Protein AF-A0A6H0XS87-F1 (afdb_monomer)

Mean predicted aligned error: 18.48 Å

InterPro domains:
  IPR001870 B30.2/SPRY domain [PS50188] (110-299)
  IPR003877 SPRY domain [PF00622] (179-297)
  IPR003877 SPRY domain [SM00449] (176-298)
  IPR006594 LIS1 homology motif [PS50896] (332-364)
  IPR006595 CTLH, C-terminal LisH motif [PS50897] (384-443)
  IPR006595 CTLH, C-terminal LisH motif [SM00668] (384-443)
  IPR013144 CRA domain [SM00757] (501-581)
  IPR013320 Concanavalin A-like lectin/glucanase domain superfamily [SSF49899] (128-307)
  IPR024964 CTLH/CRA C-terminal to LisH motif domain [PF10607] (386-572)
  IPR043136 B30.2/SPRY domain superfamily [G3DSA:2.60.120.920] (109-314)
  IPR050618 Ubiquitination and Signaling Pathway Regulator [PTHR12864] (150-569)

Foldseek 3Di:
DDDDDDDDDDDDDDDDDDDDDDPDPPPPDPPPPDDDDDDDDDDDDDDFPLLCPAPLSVLQVVVVVVVVVVVVVVVVVDDDDDDDDDDDDDDDDDDDDDDDDDDDDDPPPPPPVPPPPVPPPDPHRDDAFDAWDPVFKDPQWDQDDPRQKIFRADDADPDPFFWIKTWTPFFHDCSSQKAKKKKAFADADDLKWKWWEKFAPPDDRRGFAQCAARGWTQIQNQRFIHHHHNDTHRFGHHDDHGKMKMWMAGSVQRFIWMAIQQHTRDTRDGPNDDGGMTTMMMIRDHGGMMGMGSRPDDDSHPVSVVSVVVVVVVVVVVVPDFCPPVDPPDGPVRVVLVVVLCVCLLLLVVVVSVVSVVVVVVVVVPDPDDDPPPPPPPVVSVVVSVLLNQLLVCLLVLNLVSNVVSCCVVPVVLCVDPVCVVLVLLSLLSNLLSLLQVLLVLVVVLVVVVPPPPDDDDDDPDDDPDPPPPPPPDDDDDDDDDDDDDDPVVVSVVSVVVSVVSVVVSVVSLVVSCVVVVVVDPPPSVVVSVLSVVSVVDSHLCVDPSRVVVSDSVSSNVSSVVSSVSSVVVVVVVVVVVVPDDD

Solvent-accessible surface area (backbone atoms only — not comparable to full-atom values): 35122 Å² total; per-residue (Å²): 142,81,90,80,89,82,89,88,86,89,86,86,90,80,92,76,85,83,76,88,76,83,77,78,80,77,72,75,78,82,78,80,76,88,77,78,88,67,79,97,79,70,85,73,90,80,72,34,77,64,45,58,85,37,72,52,45,52,47,46,49,53,53,50,54,52,51,53,51,52,52,53,55,58,60,70,73,70,70,92,74,80,93,76,93,78,93,77,95,76,86,89,76,86,82,80,86,75,81,85,85,78,81,91,76,77,90,72,75,77,76,71,78,71,72,63,89,84,69,83,85,64,97,64,74,76,64,72,42,73,31,52,24,87,90,50,48,24,83,37,60,43,75,36,90,95,22,40,28,43,33,30,72,36,78,83,62,91,53,91,74,48,27,30,14,36,29,34,65,38,43,52,53,67,78,62,40,59,49,68,36,36,37,34,30,70,35,66,42,89,91,34,48,40,19,42,36,39,24,35,89,82,34,67,35,55,24,44,49,4,48,47,55,55,18,38,15,43,32,26,65,78,7,22,35,23,66,40,35,90,68,65,42,86,67,53,72,63,58,53,70,71,40,36,38,32,39,36,42,31,61,81,74,23,29,33,32,41,28,50,72,45,40,80,62,54,79,75,41,68,77,51,73,92,75,59,37,17,52,31,42,14,38,54,38,61,63,26,27,34,36,50,38,58,40,91,51,88,68,75,41,71,53,48,61,52,46,53,50,55,48,51,55,50,52,55,54,58,76,66,60,78,54,56,83,77,49,73,92,38,47,63,65,54,46,52,51,48,52,50,43,50,49,26,41,72,76,36,41,50,72,59,31,53,54,50,53,50,53,53,51,54,52,55,72,72,49,95,79,84,77,94,69,79,75,77,71,63,67,63,61,58,49,53,32,52,53,51,31,54,28,41,49,26,31,65,77,57,39,43,66,60,16,53,50,45,40,51,71,77,42,54,63,50,65,69,35,79,89,32,41,70,55,48,51,50,50,54,51,48,40,51,47,44,44,53,47,53,37,38,53,50,52,49,51,52,60,54,63,70,64,67,88,75,73,94,72,91,80,85,89,82,87,88,85,74,85,74,84,80,65,80,91,72,82,93,85,87,84,86,88,76,96,68,91,77,69,80,83,55,56,65,60,53,47,54,52,49,45,52,51,46,48,52,51,41,51,55,50,48,53,54,53,45,61,69,50,67,75,57,78,56,84,71,57,57,62,55,47,57,57,59,56,52,48,77,79,42,89,52,46,77,80,38,84,90,50,26,74,72,67,38,71,68,57,32,56,57,52,38,49,55,52,50,50,48,49,51,55,50,52,55,53,52,53,57,55,62,75,68,57,82,131

Nearest PDB structures (foldseek):
  5ji9-assembly1_A  TM=9.772E-01  e=5.376E-23  Homo sapiens
  5jia-assembly2_B  TM=9.714E-01  e=4.328E-23  Mus musculus
  7nsc-assembly1_A  TM=9.190E-01  e=1.313E-23  Homo sapiens
  4x8n-assembly1_A  TM=9.304E-01  e=1.021E-13  Homo sapiens
  6swy-assembly1_1  TM=6.006E-01  e=3.539E-15  Saccharomyces cerevisiae S288C

Radius of gyration: 38.02 Å; Cα contacts (8 Å, |Δi|>4): 667; chains: 1; bounding box: 115×84×97 Å

Secondary structure (DSSP, 8-state):
---------------------------------------TTPPPP---GGGTTSHHHHHHHHHHHHHHHHHHHHHTT--------------------PPPPPP-------------TT--S-SSPPPPP-SEEEEEE-TTEEEETTTTEEEE-SPPPSSSS--EEEEESSPBPGGGSEEEEEEEEEE--TT--EEEEEE-TTS-TTS-TTTSTTEEEEETTT-EEESS-SS-EE-SPPP-TT-EEEEEEETTTTEEEEEETTEEEEEEE-SPPS--BEEEEEE-STT-EEEEESSSS--SS-HHHHHHHHHHHHHHHHTT---TTTSTT--HHHHHHHHHHHHHHHHT-HHHHHHHHHHHHHHHHHS-----------HHHHHHHHHHHHHHHHHHHT-HHHHHHHHHHH-TTTTTSGGGHHHHHHHHHHHHHHHHHHHHHHHHHHHHHTT-SS-----------STTTTSTTS-------------GGGHHHHHHHHHHHHHHHHHHHHHHHHHHHHSS--TTHHHHHHHHHGGGG-S-TTT-TTTHHHHSTHHHHHHHHHHHHHHHHHHHHHHHHHHTS--

pLDDT: mean 73.34, std 24.64, range [25.33, 98.88]

Structure (mmCIF, N/CA/C/O backbone):
data_AF-A0A6H0XS87-F1
#
_entry.id   AF-A0A6H0XS87-F1
#
loop_
_atom_site.group_PDB
_atom_site.id
_atom_site.type_symbol
_atom_site.label_atom_id
_atom_site.label_alt_id
_atom_site.label_comp_id
_atom_site.label_asym_id
_atom_site.label_entity_id
_atom_site.label_seq_id
_atom_site.pdbx_PDB_ins_code
_atom_site.Cartn_x
_atom_site.Cartn_y
_atom_site.Cartn_z
_atom_site.occupancy
_atom_site.B_iso_or_equiv
_atom_site.auth_seq_id
_atom_site.auth_comp_id
_atom_site.auth_asym_id
_atom_site.auth_atom_id
_atom_site.pdbx_PDB_model_num
ATOM 1 N N . MET A 1 1 ? 50.897 -45.266 -7.550 1.00 43.44 1 MET A N 1
ATOM 2 C CA . MET A 1 1 ? 50.124 -45.075 -6.305 1.00 43.44 1 MET A CA 1
ATOM 3 C C . MET A 1 1 ? 48.785 -45.766 -6.488 1.00 43.44 1 MET A C 1
ATOM 5 O O . MET A 1 1 ? 48.047 -45.418 -7.395 1.00 43.44 1 MET A O 1
ATOM 9 N N . SER A 1 2 ? 48.571 -46.834 -5.729 1.00 32.16 2 SER A N 1
ATOM 10 C CA . SER A 1 2 ? 47.483 -47.815 -5.837 1.00 32.16 2 SER A CA 1
ATOM 11 C C . SER A 1 2 ? 46.594 -47.791 -4.588 1.00 32.16 2 SER A C 1
ATOM 13 O O . SER A 1 2 ? 47.115 -47.424 -3.537 1.00 32.16 2 SER A O 1
ATOM 15 N N . ARG A 1 3 ? 45.386 -48.385 -4.696 1.00 29.11 3 ARG A N 1
ATOM 16 C CA . ARG A 1 3 ? 44.400 -48.756 -3.636 1.00 29.11 3 ARG A CA 1
ATOM 17 C C . ARG A 1 3 ? 43.459 -47.606 -3.243 1.00 29.11 3 ARG A C 1
ATOM 19 O O . ARG A 1 3 ? 43.943 -46.512 -3.015 1.00 29.11 3 ARG A O 1
ATOM 26 N N . GLN A 1 4 ? 42.126 -47.729 -3.193 1.00 35.19 4 GLN A N 1
ATOM 27 C CA . GLN A 1 4 ? 41.152 -48.815 -2.908 1.00 35.19 4 GLN A CA 1
ATOM 28 C C . GLN A 1 4 ? 39.817 -48.435 -3.629 1.00 35.19 4 GLN A C 1
ATOM 30 O O . GLN A 1 4 ? 39.500 -47.254 -3.650 1.00 35.19 4 GLN A O 1
ATOM 35 N N . GLU A 1 5 ? 39.051 -49.248 -4.381 1.00 36.06 5 GLU A N 1
ATOM 36 C CA . GLU A 1 5 ? 38.247 -50.454 -4.048 1.00 36.06 5 GLU A CA 1
ATOM 37 C C . GLU A 1 5 ? 37.298 -50.252 -2.831 1.00 36.06 5 GLU A C 1
ATOM 39 O O . GLU A 1 5 ? 37.789 -49.960 -1.753 1.00 36.06 5 GLU A O 1
ATOM 44 N N . ARG A 1 6 ? 35.957 -50.427 -2.854 1.00 32.56 6 ARG A N 1
ATOM 45 C CA . ARG A 1 6 ? 35.115 -51.421 -3.560 1.00 32.56 6 ARG A CA 1
ATOM 46 C C . ARG A 1 6 ? 33.638 -51.018 -3.765 1.00 32.56 6 ARG A C 1
ATOM 48 O O . ARG A 1 6 ? 33.031 -50.339 -2.945 1.00 32.56 6 ARG A O 1
ATOM 55 N N . ARG A 1 7 ? 33.066 -51.624 -4.817 1.00 34.47 7 ARG A N 1
ATOM 56 C CA . ARG A 1 7 ? 31.647 -51.992 -5.018 1.00 34.47 7 ARG A CA 1
ATOM 57 C C . ARG A 1 7 ? 30.985 -52.723 -3.828 1.00 34.47 7 ARG A C 1
ATOM 59 O O . ARG A 1 7 ? 31.617 -53.584 -3.223 1.00 34.47 7 ARG A O 1
ATOM 66 N N . TYR A 1 8 ? 29.667 -52.548 -3.707 1.00 28.03 8 TYR A N 1
ATOM 67 C CA . TYR A 1 8 ? 28.703 -53.648 -3.552 1.00 28.03 8 TYR A CA 1
ATOM 68 C C . TYR A 1 8 ? 27.522 -53.441 -4.507 1.00 28.03 8 TYR A C 1
ATOM 70 O O . TYR A 1 8 ? 26.993 -52.343 -4.646 1.00 28.03 8 TYR A O 1
ATOM 78 N N . SER A 1 9 ? 27.167 -54.522 -5.193 1.00 27.58 9 SER A N 1
ATOM 79 C CA . SER A 1 9 ? 26.027 -54.683 -6.088 1.00 27.58 9 SER A CA 1
ATOM 80 C C . SER A 1 9 ? 25.091 -55.696 -5.436 1.00 27.58 9 SER A C 1
ATOM 82 O O . SER A 1 9 ? 25.569 -56.722 -4.955 1.00 27.58 9 SER A O 1
ATOM 84 N N . ALA A 1 10 ? 23.787 -55.433 -5.443 1.00 27.00 10 ALA A N 1
ATOM 85 C CA . ALA A 1 10 ? 22.760 -56.464 -5.367 1.00 27.00 10 ALA A CA 1
ATOM 86 C C . ALA A 1 10 ? 21.516 -55.976 -6.120 1.00 27.00 10 ALA A C 1
ATOM 88 O O . ALA A 1 10 ? 21.137 -54.811 -6.056 1.00 27.00 10 ALA A O 1
ATOM 89 N N . ARG A 1 11 ? 20.959 -56.900 -6.893 1.00 27.22 11 ARG A N 1
ATOM 90 C CA . ARG A 1 11 ? 19.971 -56.769 -7.961 1.00 27.22 11 ARG A CA 1
ATOM 91 C C . ARG A 1 11 ? 18.702 -57.479 -7.490 1.00 27.22 11 ARG A C 1
ATOM 93 O O . ARG A 1 11 ? 18.829 -58.595 -7.000 1.00 27.22 11 ARG A O 1
ATOM 100 N N . ALA A 1 12 ? 17.524 -56.891 -7.682 1.00 25.83 12 ALA A N 1
ATOM 101 C CA . ALA A 1 12 ? 16.258 -57.625 -7.774 1.00 25.83 12 ALA A CA 1
ATOM 102 C C . ALA A 1 12 ? 15.199 -56.755 -8.472 1.00 25.83 12 ALA A C 1
ATOM 104 O O . ALA A 1 12 ? 14.864 -55.670 -8.007 1.00 25.83 12 ALA A O 1
ATOM 105 N N . GLU A 1 13 ? 14.738 -57.240 -9.621 1.00 26.73 13 GLU A N 1
ATOM 106 C CA . GLU A 1 13 ? 13.604 -56.759 -10.413 1.00 26.73 13 GLU A CA 1
ATOM 107 C C . GLU A 1 13 ? 12.283 -57.067 -9.696 1.00 26.73 13 GLU A C 1
ATOM 109 O O . GLU A 1 13 ? 12.163 -58.178 -9.192 1.00 26.73 13 GLU A O 1
ATOM 114 N N . VAL A 1 14 ? 11.283 -56.174 -9.752 1.00 27.27 14 VAL A N 1
ATOM 115 C CA . VAL A 1 14 ? 9.851 -56.538 -9.836 1.00 27.27 14 VAL A CA 1
ATOM 116 C C . VAL A 1 14 ? 9.085 -55.410 -10.547 1.00 27.27 14 VAL A C 1
ATOM 118 O O . VAL A 1 14 ? 9.140 -54.252 -10.142 1.00 27.27 14 VAL A O 1
ATOM 121 N N . ASN A 1 15 ? 8.373 -55.778 -11.615 1.00 28.08 15 ASN A N 1
ATOM 122 C CA . ASN A 1 15 ? 7.366 -54.980 -12.314 1.00 28.08 15 ASN A CA 1
ATOM 123 C C . ASN A 1 15 ? 6.203 -54.594 -11.387 1.00 28.08 15 ASN A C 1
ATOM 125 O O . ASN A 1 15 ? 5.669 -55.451 -10.688 1.00 28.08 15 ASN A O 1
ATOM 129 N N . GLY A 1 16 ? 5.727 -53.355 -11.470 1.00 25.97 16 GLY A N 1
ATOM 130 C CA . GLY A 1 16 ? 4.469 -52.956 -10.846 1.00 25.97 16 GLY A CA 1
ATOM 131 C C . GLY A 1 16 ? 4.110 -51.519 -11.187 1.00 25.97 16 GLY A C 1
ATOM 132 O O . GLY A 1 16 ? 4.757 -50.590 -10.716 1.00 25.97 16 GLY A O 1
ATOM 133 N N . GLU A 1 17 ? 3.095 -51.353 -12.033 1.00 32.06 17 GLU A N 1
ATOM 134 C CA . GLU A 1 17 ? 2.406 -50.083 -12.264 1.00 32.06 17 GLU A CA 1
ATOM 135 C C . GLU A 1 17 ? 2.023 -49.396 -10.942 1.00 32.06 17 GLU A C 1
ATOM 137 O O . GLU A 1 17 ? 1.601 -50.079 -10.005 1.00 32.06 17 GLU A O 1
ATOM 142 N N . PRO A 1 18 ? 2.009 -48.055 -10.872 1.00 30.17 18 PRO A N 1
ATOM 143 C CA . PRO A 1 18 ? 1.158 -47.358 -9.936 1.00 30.17 18 PRO A CA 1
ATOM 144 C C . PRO A 1 18 ? -0.090 -46.863 -10.670 1.00 30.17 18 PRO A C 1
ATOM 146 O O . PRO A 1 18 ? -0.094 -45.844 -11.361 1.00 30.17 18 PRO A O 1
ATOM 149 N N . SER A 1 19 ? -1.143 -47.654 -10.483 1.00 28.58 19 SER A N 1
ATOM 150 C CA . SER A 1 19 ? -2.544 -47.265 -10.338 1.00 28.58 19 SER A CA 1
ATOM 151 C C . SER A 1 19 ? -2.825 -45.759 -10.348 1.00 28.58 19 SER A C 1
ATOM 153 O O . SER A 1 19 ? -2.360 -45.010 -9.481 1.00 28.58 19 SER A O 1
ATOM 155 N N . GLY A 1 20 ? -3.694 -45.362 -11.275 1.00 28.80 20 GLY A N 1
ATOM 156 C CA . GLY A 1 20 ? -4.331 -44.060 -11.280 1.00 28.80 20 GLY A CA 1
ATOM 157 C C . GLY A 1 20 ? -5.065 -43.779 -9.971 1.00 28.80 20 GLY A C 1
ATOM 158 O O . GLY A 1 20 ? -5.884 -44.566 -9.507 1.00 28.80 20 GLY A O 1
ATOM 159 N N . TRP A 1 21 ? -4.796 -42.598 -9.429 1.00 26.80 21 TRP A N 1
ATOM 160 C CA . TRP A 1 21 ? -5.713 -41.904 -8.545 1.00 26.80 21 TRP A CA 1
ATOM 161 C C . TRP A 1 21 ? -6.170 -40.654 -9.275 1.00 26.80 21 TRP A C 1
ATOM 163 O O . TRP A 1 21 ? -5.438 -39.675 -9.425 1.00 26.80 21 TRP A O 1
ATOM 173 N N . GLN A 1 22 ? -7.392 -40.755 -9.792 1.00 26.98 22 GLN A N 1
ATOM 174 C CA . GLN A 1 22 ? -8.182 -39.661 -10.325 1.00 26.98 22 GLN A CA 1
ATOM 175 C C . GLN A 1 22 ? -8.182 -38.514 -9.308 1.00 26.98 22 GLN A C 1
ATOM 177 O O . GLN A 1 22 ? -8.815 -38.595 -8.256 1.00 26.98 22 GLN A O 1
ATOM 182 N N . ARG A 1 23 ? -7.491 -37.414 -9.622 1.00 26.80 23 ARG A N 1
ATOM 183 C CA . ARG A 1 23 ? -7.830 -36.133 -9.007 1.00 26.80 23 ARG A CA 1
ATOM 184 C C . ARG A 1 23 ? -9.125 -35.675 -9.650 1.00 26.80 23 ARG A C 1
ATOM 186 O O . ARG A 1 23 ? -9.137 -35.223 -10.790 1.00 26.80 23 ARG A O 1
ATOM 193 N N . HIS A 1 24 ? -10.201 -35.850 -8.895 1.00 25.50 24 HIS A N 1
ATOM 194 C CA . HIS A 1 24 ? -11.490 -35.234 -9.139 1.00 25.50 24 HIS A CA 1
ATOM 195 C C . HIS A 1 24 ? -11.291 -33.757 -9.485 1.00 25.50 24 HIS A C 1
ATOM 197 O O . HIS A 1 24 ? -10.890 -32.940 -8.655 1.00 25.50 24 HIS A O 1
ATOM 203 N N . SER A 1 25 ? -11.564 -33.441 -10.745 1.00 30.16 25 SER A N 1
ATOM 204 C CA . SER A 1 25 ? -11.871 -32.106 -11.216 1.00 30.16 25 SER A CA 1
ATOM 205 C C . SER A 1 25 ? -13.166 -31.661 -10.542 1.00 30.16 25 SER A C 1
ATOM 207 O O . SER A 1 25 ? -14.253 -31.835 -11.090 1.00 30.16 25 SER A O 1
ATOM 209 N N . ASN A 1 26 ? -13.062 -31.094 -9.343 1.00 26.75 26 ASN A N 1
ATOM 210 C CA . ASN A 1 26 ? -14.117 -30.231 -8.834 1.00 26.75 26 ASN A CA 1
ATOM 211 C C . ASN A 1 26 ? -13.972 -28.890 -9.550 1.00 26.75 26 ASN A C 1
ATOM 213 O O . ASN A 1 26 ? -13.344 -27.957 -9.054 1.00 26.75 26 ASN A O 1
ATOM 217 N N . GLY A 1 27 ? -14.528 -28.842 -10.762 1.00 28.33 27 GLY A N 1
ATOM 218 C CA . GLY A 1 27 ? -14.957 -27.591 -11.359 1.00 28.33 27 GLY A CA 1
ATOM 219 C C . GLY A 1 27 ? -15.955 -26.956 -10.402 1.00 28.33 27 GLY A C 1
ATOM 220 O O . GLY A 1 27 ? -17.027 -27.510 -10.160 1.00 28.33 27 GLY A O 1
ATOM 221 N N . ALA A 1 28 ? -15.569 -25.834 -9.803 1.00 26.34 28 ALA A N 1
ATOM 222 C CA . ALA A 1 28 ? -16.528 -24.985 -9.124 1.00 26.34 28 ALA A CA 1
ATOM 223 C C . ALA A 1 28 ? -17.506 -24.451 -10.190 1.00 26.34 28 ALA A C 1
ATOM 225 O O . ALA A 1 28 ? -17.047 -24.033 -11.259 1.00 26.34 28 ALA A O 1
ATOM 226 N N . PRO A 1 29 ? -18.827 -24.496 -9.952 1.00 26.73 29 PRO A N 1
ATOM 227 C CA . PRO A 1 29 ? -19.806 -24.094 -10.945 1.00 26.73 29 PRO A CA 1
ATOM 228 C C . PRO A 1 29 ? -19.676 -22.598 -11.205 1.00 26.73 29 PRO A C 1
ATOM 230 O O . PRO A 1 29 ? -19.671 -21.788 -10.277 1.00 26.73 29 PRO A O 1
ATOM 233 N N . ILE A 1 30 ? -19.607 -22.243 -12.483 1.00 31.78 30 ILE A N 1
ATOM 234 C CA . ILE A 1 30 ? -19.893 -20.894 -12.951 1.00 31.78 30 ILE A CA 1
ATOM 235 C C . ILE A 1 30 ? -21.372 -20.670 -12.625 1.00 31.78 30 ILE A C 1
ATOM 237 O O . ILE A 1 30 ? -22.248 -21.224 -13.285 1.00 31.78 30 ILE A O 1
ATOM 241 N N . HIS A 1 31 ? -21.652 -19.932 -11.553 1.00 27.38 31 HIS A N 1
ATOM 242 C CA . HIS A 1 31 ? -22.983 -19.390 -11.326 1.00 27.38 31 HIS A CA 1
ATOM 243 C C . HIS A 1 31 ? -23.226 -18.334 -12.411 1.00 27.38 31 HIS A C 1
ATOM 245 O O . HIS A 1 31 ? -22.791 -17.191 -12.293 1.00 27.38 31 HIS A O 1
ATOM 251 N N . GLU A 1 32 ? -23.889 -18.739 -13.494 1.00 31.50 32 GLU A N 1
ATOM 252 C CA . GLU A 1 32 ? -24.624 -17.817 -14.353 1.00 31.50 32 GLU A CA 1
ATOM 253 C C . GLU A 1 32 ? -25.784 -17.245 -13.533 1.00 31.50 32 GLU A C 1
ATOM 255 O O . GLU A 1 32 ? -26.868 -17.820 -13.446 1.00 31.50 32 GLU A O 1
ATOM 260 N N . GLU A 1 33 ? -25.548 -16.103 -12.894 1.00 27.66 33 GLU A N 1
ATOM 261 C CA . GLU A 1 33 ? -26.627 -15.239 -12.434 1.00 27.66 33 GLU A CA 1
ATOM 262 C C . GLU A 1 33 ? -27.148 -14.453 -13.644 1.00 27.66 33 GLU A C 1
ATOM 264 O O . GLU A 1 33 ? -26.564 -13.470 -14.099 1.00 27.66 33 GLU A O 1
ATOM 269 N N . HIS A 1 34 ? -28.259 -14.916 -14.210 1.00 32.00 34 HIS A N 1
ATOM 270 C CA . HIS A 1 34 ? -29.118 -14.066 -15.023 1.00 32.00 34 HIS A CA 1
ATOM 271 C C . HIS A 1 34 ? -29.800 -13.040 -14.109 1.00 32.00 34 HIS A C 1
ATOM 273 O O . HIS A 1 34 ? -30.713 -13.389 -13.364 1.00 32.00 34 HIS A O 1
ATOM 279 N N . GLY A 1 35 ? -29.394 -11.770 -14.183 1.00 28.06 35 GLY A N 1
ATOM 280 C CA . GLY A 1 35 ? -30.129 -10.687 -13.527 1.00 28.06 35 GLY A CA 1
ATOM 281 C C . GLY A 1 35 ? -29.383 -9.357 -13.461 1.00 28.06 35 GLY A C 1
ATOM 282 O O . GLY A 1 35 ? -28.485 -9.196 -12.650 1.00 28.06 35 GLY A O 1
ATOM 283 N N . TYR A 1 36 ? -29.851 -8.391 -14.258 1.00 27.75 36 TYR A N 1
ATOM 284 C CA . TYR A 1 36 ? -29.460 -6.973 -14.323 1.00 27.75 36 TYR A CA 1
ATOM 285 C C . TYR A 1 36 ? -28.147 -6.635 -15.044 1.00 27.75 36 TYR A C 1
ATOM 287 O O . TYR A 1 36 ? -27.101 -6.383 -14.452 1.00 27.75 36 TYR A O 1
ATOM 295 N N . SER A 1 37 ? -28.265 -6.464 -16.364 1.00 33.62 37 SER A N 1
ATOM 296 C CA . SER A 1 37 ? -27.388 -5.589 -17.141 1.00 33.62 37 SER A CA 1
ATOM 297 C C . SER A 1 37 ? -27.527 -4.147 -16.632 1.00 33.62 37 SER A C 1
ATOM 299 O O . SER A 1 37 ? -28.456 -3.426 -17.010 1.00 33.62 37 SER A O 1
ATOM 301 N N . GLY A 1 38 ? -26.621 -3.735 -15.745 1.00 36.47 38 GLY A N 1
ATOM 302 C CA . GLY A 1 38 ? -26.386 -2.322 -15.454 1.00 36.47 38 GLY A CA 1
ATOM 303 C C . GLY A 1 38 ? -25.923 -1.563 -16.710 1.00 36.47 38 GLY A C 1
ATOM 304 O O . GLY A 1 38 ? -25.535 -2.189 -17.699 1.00 36.47 38 GLY A O 1
ATOM 305 N N . PRO A 1 39 ? -25.979 -0.220 -16.705 1.00 37.97 39 PRO A N 1
ATOM 306 C CA . PRO A 1 39 ? -25.673 0.586 -17.885 1.00 37.97 39 PRO A CA 1
ATOM 307 C C . PRO A 1 39 ? -24.227 0.354 -18.373 1.00 37.97 39 PRO A C 1
ATOM 309 O O . PRO A 1 39 ? -23.341 0.153 -17.539 1.00 37.97 39 PRO A O 1
ATOM 312 N N . PRO A 1 40 ? -23.953 0.409 -19.693 1.00 43.78 40 PRO A N 1
ATOM 313 C CA . PRO A 1 40 ? -22.815 -0.282 -20.311 1.00 43.78 40 PRO A CA 1
ATOM 314 C C . PRO A 1 40 ? -21.435 0.375 -20.145 1.00 43.78 40 PRO A C 1
ATOM 316 O O . PRO A 1 40 ? -20.519 -0.015 -20.854 1.00 43.78 40 PRO A O 1
ATOM 319 N N . ASP A 1 41 ? -21.253 1.357 -19.259 1.00 51.28 41 ASP A N 1
ATOM 320 C CA . ASP A 1 41 ? -20.085 2.255 -19.354 1.00 51.28 41 ASP A CA 1
ATOM 321 C C . ASP A 1 41 ? -19.441 2.644 -18.011 1.00 51.28 41 ASP A C 1
ATOM 323 O O . ASP A 1 41 ? -18.790 3.682 -17.888 1.00 51.28 41 ASP A O 1
ATOM 327 N N . ARG A 1 42 ? -19.604 1.825 -16.962 1.00 56.94 42 ARG A N 1
ATOM 328 C CA . ARG A 1 42 ? -18.938 2.086 -15.672 1.00 56.94 42 ARG A CA 1
ATOM 329 C C . ARG A 1 42 ? -17.602 1.345 -15.576 1.00 56.94 42 ARG A C 1
ATOM 331 O O . ARG A 1 42 ? -17.597 0.117 -15.664 1.00 56.94 42 ARG A O 1
ATOM 338 N N . PRO A 1 43 ? -16.472 2.042 -15.342 1.00 63.03 43 PRO A N 1
ATOM 339 C CA . PRO A 1 43 ? -15.186 1.382 -15.171 1.00 63.03 43 PRO A CA 1
ATOM 340 C C . PRO A 1 43 ? -15.212 0.508 -13.913 1.00 63.03 43 PRO A C 1
ATOM 342 O O . PRO A 1 43 ? -15.398 1.000 -12.798 1.00 63.03 43 PRO A O 1
ATOM 345 N N . GLN A 1 44 ? -15.028 -0.798 -14.102 1.00 80.75 44 GLN A N 1
ATOM 346 C CA . GLN A 1 44 ? -14.939 -1.770 -13.017 1.00 80.75 44 GLN A CA 1
ATOM 347 C C . GLN A 1 44 ? -13.730 -1.456 -12.126 1.00 80.75 44 GLN A C 1
ATOM 349 O O . GLN A 1 44 ? -12.640 -1.160 -12.624 1.00 80.75 44 GLN A O 1
ATOM 354 N N . PHE A 1 45 ? -13.910 -1.532 -10.804 1.00 87.75 45 PHE A N 1
ATOM 355 C CA . PHE A 1 45 ? -12.792 -1.440 -9.870 1.00 87.75 45 PHE A CA 1
ATOM 356 C C . PHE A 1 45 ? -11.769 -2.539 -10.164 1.00 87.75 45 PHE A C 1
ATOM 358 O O . PHE A 1 45 ? -12.115 -3.719 -10.226 1.00 87.75 45 PHE A O 1
ATOM 365 N N . PHE A 1 46 ? -10.509 -2.146 -10.308 1.00 90.44 46 PHE A N 1
ATOM 366 C CA . PHE A 1 46 ? -9.424 -3.046 -10.657 1.00 90.44 46 PHE A CA 1
ATOM 367 C C . PHE A 1 46 ? -8.227 -2.826 -9.730 1.00 90.44 46 PHE A C 1
ATOM 369 O O . PHE A 1 46 ? -7.816 -1.691 -9.486 1.00 90.44 46 PHE A O 1
ATOM 376 N N . VAL A 1 47 ? -7.648 -3.930 -9.260 1.00 93.12 47 VAL A N 1
ATOM 377 C CA . VAL A 1 47 ? -6.358 -3.991 -8.565 1.00 93.12 47 VAL A CA 1
ATOM 378 C C . VAL A 1 47 ? -5.638 -5.255 -9.051 1.00 93.12 47 VAL A C 1
ATOM 380 O O . VAL A 1 47 ? -6.305 -6.280 -9.213 1.00 93.12 47 VAL A O 1
ATOM 383 N N . PRO A 1 48 ? -4.307 -5.226 -9.254 1.00 95.00 48 PRO A N 1
ATOM 384 C CA . PRO A 1 48 ? -3.540 -6.421 -9.605 1.00 95.00 48 PRO A CA 1
ATOM 385 C C . PRO A 1 48 ? -3.724 -7.570 -8.600 1.00 95.00 48 PRO A C 1
ATOM 387 O O . PRO A 1 48 ? -3.848 -7.330 -7.395 1.00 95.00 48 PRO A O 1
ATOM 390 N N . SER A 1 49 ? -3.699 -8.818 -9.080 1.00 94.19 49 SER A N 1
ATOM 391 C CA . SER A 1 49 ? -3.908 -10.041 -8.277 1.00 94.19 49 SER A CA 1
ATOM 392 C C . SER A 1 49 ? -3.051 -10.068 -7.010 1.00 94.19 49 SER A C 1
ATOM 394 O O . SER A 1 49 ? -3.594 -10.183 -5.906 1.00 94.19 49 SER A O 1
ATOM 396 N N . TYR A 1 50 ? -1.752 -9.804 -7.153 1.00 96.62 50 TYR A N 1
ATOM 397 C CA . TYR A 1 50 ? -0.786 -9.852 -6.054 1.00 96.62 50 TYR A CA 1
ATOM 398 C C . TYR A 1 50 ? -1.040 -8.782 -4.976 1.00 96.62 50 TYR A C 1
ATOM 400 O O . TYR A 1 50 ? -0.656 -8.946 -3.819 1.00 96.62 50 TYR A O 1
ATOM 408 N N . LEU A 1 51 ? -1.758 -7.701 -5.306 1.00 95.94 51 LEU A N 1
ATOM 409 C CA . LEU A 1 51 ? -2.148 -6.650 -4.357 1.00 95.94 51 LEU A CA 1
ATOM 410 C C . LEU A 1 51 ? -3.561 -6.819 -3.795 1.00 95.94 51 LEU A C 1
ATOM 412 O O . LEU A 1 51 ? -3.912 -6.112 -2.845 1.00 95.94 51 LEU A O 1
ATOM 416 N N . SER A 1 52 ? -4.367 -7.743 -4.322 1.00 92.44 52 SER A N 1
ATOM 417 C CA . SER A 1 52 ? -5.789 -7.907 -3.972 1.00 92.44 52 SER A CA 1
ATOM 418 C C . SER A 1 52 ? -6.036 -8.118 -2.471 1.00 92.44 52 SER A C 1
ATOM 420 O O . SER A 1 52 ? -7.033 -7.647 -1.922 1.00 92.44 52 SER A O 1
ATOM 422 N N . ARG A 1 53 ? -5.098 -8.775 -1.779 1.00 88.94 53 ARG A N 1
ATOM 423 C CA . ARG A 1 53 ? -5.165 -9.078 -0.338 1.00 88.94 53 ARG A CA 1
ATOM 424 C C . ARG A 1 53 ? -4.584 -7.971 0.549 1.00 88.94 53 ARG A C 1
ATOM 426 O O . ARG A 1 53 ? -4.544 -8.130 1.771 1.00 88.94 53 ARG A O 1
ATOM 433 N N . SER A 1 54 ? -4.096 -6.876 -0.033 1.00 90.56 54 SER A N 1
ATOM 434 C CA . SER A 1 54 ? -3.475 -5.782 0.717 1.00 90.56 54 SER A CA 1
ATOM 435 C C . SER A 1 54 ? -4.519 -4.885 1.393 1.00 90.56 54 SER A C 1
ATOM 437 O O . SER A 1 54 ? -5.611 -4.645 0.872 1.00 90.56 54 SER A O 1
ATOM 439 N N . ARG A 1 55 ? -4.165 -4.318 2.555 1.00 90.69 55 ARG A N 1
ATOM 440 C CA . ARG A 1 55 ? -4.987 -3.288 3.217 1.00 90.69 55 ARG A CA 1
ATOM 441 C C . ARG A 1 55 ? -5.164 -2.052 2.333 1.00 90.69 55 ARG A C 1
ATOM 443 O O . ARG A 1 55 ? -6.217 -1.423 2.367 1.00 90.69 55 ARG A O 1
ATOM 450 N N . HIS A 1 56 ? -4.156 -1.718 1.531 1.00 91.50 56 HIS A N 1
ATOM 451 C CA . HIS A 1 56 ? -4.220 -0.600 0.599 1.00 91.50 56 HIS A CA 1
ATOM 452 C C . HIS A 1 56 ? -5.287 -0.825 -0.488 1.00 91.50 56 HIS A C 1
ATOM 454 O O . HIS A 1 56 ? -6.135 0.041 -0.690 1.00 91.50 56 HIS A O 1
ATOM 460 N N . ALA A 1 57 ? -5.330 -2.013 -1.101 1.00 91.81 57 ALA A N 1
ATOM 461 C CA . ALA A 1 57 ? -6.367 -2.384 -2.066 1.00 91.81 57 ALA A CA 1
ATOM 462 C C . ALA A 1 57 ? -7.779 -2.352 -1.463 1.00 91.81 57 ALA A C 1
ATOM 464 O O . ALA A 1 57 ? -8.704 -1.845 -2.093 1.00 91.81 57 ALA A O 1
ATOM 465 N N . GLN A 1 58 ? -7.942 -2.824 -0.221 1.00 91.69 58 GLN A N 1
ATOM 466 C CA . GLN A 1 58 ? -9.218 -2.732 0.502 1.00 91.69 58 GLN A CA 1
ATOM 467 C C . GLN A 1 58 ? -9.668 -1.276 0.682 1.00 91.69 58 GLN A C 1
ATOM 469 O O . GLN A 1 58 ? -10.835 -0.960 0.455 1.00 91.69 58 GLN A O 1
ATOM 474 N N . ARG A 1 59 ? -8.744 -0.378 1.051 1.00 92.69 59 ARG A N 1
ATOM 475 C CA . ARG A 1 59 ? -9.037 1.057 1.189 1.00 92.69 59 ARG A CA 1
ATOM 476 C C . ARG A 1 59 ? -9.404 1.692 -0.152 1.00 92.69 59 ARG A C 1
ATOM 478 O O . ARG A 1 59 ? -10.364 2.453 -0.196 1.00 92.69 59 ARG A O 1
ATOM 485 N N . LEU A 1 60 ? -8.675 1.373 -1.225 1.00 91.62 60 LEU A N 1
ATOM 486 C CA . LEU A 1 60 ? -8.986 1.851 -2.578 1.00 91.62 60 LEU A CA 1
ATOM 487 C C . LEU A 1 60 ? -10.372 1.392 -3.034 1.00 91.62 60 LEU A C 1
ATOM 489 O O . LEU A 1 60 ? -11.123 2.189 -3.591 1.00 91.62 60 LEU A O 1
ATOM 493 N N . LYS A 1 61 ? -10.727 0.132 -2.756 1.00 91.00 61 LYS A N 1
ATOM 494 C CA . LYS A 1 61 ? -12.044 -0.419 -3.082 1.00 91.00 61 LYS A CA 1
ATOM 495 C C . LYS A 1 61 ? -13.149 0.336 -2.355 1.00 91.00 61 LYS A C 1
ATOM 497 O O . LYS A 1 61 ? -14.093 0.782 -2.993 1.00 91.00 61 LYS A O 1
ATOM 502 N N . HIS A 1 62 ? -12.991 0.529 -1.047 1.00 89.69 62 HIS A N 1
ATOM 503 C CA . HIS A 1 62 ? -13.946 1.285 -0.243 1.00 89.69 62 HIS A CA 1
ATOM 504 C C . HIS A 1 62 ? -14.115 2.717 -0.769 1.00 89.69 62 HIS A C 1
ATOM 506 O O . HIS A 1 62 ? -15.233 3.196 -0.908 1.00 89.69 62 HIS A O 1
ATOM 512 N N . GLU A 1 63 ? -13.023 3.412 -1.102 1.00 88.69 63 GLU A N 1
ATOM 513 C CA . GLU A 1 63 ? -13.123 4.763 -1.664 1.00 88.69 63 GLU A CA 1
ATOM 514 C C . GLU A 1 63 ? -13.826 4.780 -3.030 1.00 88.69 63 GLU A C 1
ATOM 516 O O . GLU A 1 63 ? -14.635 5.670 -3.290 1.00 88.69 63 GLU A O 1
ATOM 521 N N . TRP A 1 64 ? -13.546 3.805 -3.897 1.00 87.94 64 TRP A N 1
ATOM 522 C CA . TRP A 1 64 ? -14.233 3.676 -5.181 1.00 87.94 64 TRP A CA 1
ATOM 523 C C . TRP A 1 64 ? -15.735 3.421 -4.997 1.00 87.94 64 TRP A C 1
ATOM 525 O O . TRP A 1 64 ? -16.540 4.100 -5.629 1.00 87.94 64 TRP A O 1
ATOM 535 N N . GLU A 1 65 ? -16.120 2.514 -4.095 1.00 88.81 65 GLU A N 1
ATOM 536 C CA . GLU A 1 65 ? -17.527 2.221 -3.785 1.00 88.81 65 GLU A CA 1
ATOM 537 C C . GLU A 1 65 ? -18.260 3.467 -3.272 1.00 88.81 65 GLU A C 1
ATOM 539 O O . GLU A 1 65 ? -19.369 3.752 -3.719 1.00 88.81 65 GLU A O 1
ATOM 544 N N . GLU A 1 66 ? -17.636 4.243 -2.382 1.00 86.50 66 GLU A N 1
ATOM 545 C CA . GLU A 1 66 ? -18.208 5.496 -1.876 1.00 86.50 66 GLU A CA 1
ATOM 546 C C . GLU A 1 66 ? -18.383 6.542 -2.986 1.00 86.50 66 GLU A C 1
ATOM 548 O O . GLU A 1 66 ? -19.446 7.153 -3.081 1.00 86.50 66 GLU A O 1
ATOM 553 N N . ARG A 1 67 ? -17.398 6.702 -3.883 1.00 84.75 67 ARG A N 1
ATOM 554 C CA . ARG A 1 67 ? -17.512 7.616 -5.038 1.00 84.75 67 ARG A CA 1
ATOM 555 C C . ARG A 1 67 ? -18.656 7.217 -5.969 1.00 84.75 67 ARG A C 1
ATOM 557 O O . ARG A 1 67 ? -19.445 8.070 -6.371 1.00 84.75 67 ARG A O 1
ATOM 564 N N . VAL A 1 68 ? -18.778 5.922 -6.265 1.00 85.38 68 VAL A N 1
ATOM 565 C CA . VAL A 1 68 ? -19.862 5.393 -7.105 1.00 85.38 68 VAL A CA 1
ATOM 566 C C . VAL A 1 68 ? -21.228 5.625 -6.450 1.00 85.38 68 VAL A C 1
ATOM 568 O O . VAL A 1 68 ? -22.174 5.989 -7.147 1.00 85.38 68 VAL A O 1
ATOM 571 N N . LYS A 1 69 ? -21.350 5.466 -5.123 1.00 83.12 69 LYS A N 1
ATOM 572 C CA . LYS A 1 69 ? -22.596 5.766 -4.391 1.00 83.12 69 LYS A CA 1
ATOM 573 C C . LYS A 1 69 ? -22.969 7.246 -4.479 1.00 83.12 69 LYS A C 1
ATOM 575 O O . LYS A 1 69 ? -24.120 7.548 -4.786 1.00 83.12 69 LYS A O 1
ATOM 580 N N . THR A 1 70 ? -22.015 8.155 -4.259 1.00 81.12 70 THR A N 1
ATOM 581 C CA . THR A 1 70 ? -22.275 9.604 -4.334 1.00 81.12 70 THR A CA 1
ATOM 582 C C . THR A 1 70 ? -22.686 10.047 -5.738 1.00 81.12 70 THR A C 1
ATOM 584 O O . THR A 1 70 ? -23.633 10.808 -5.889 1.00 81.12 70 THR A O 1
ATOM 587 N N . GLU A 1 71 ? -22.056 9.501 -6.781 1.00 78.44 71 GLU A N 1
ATOM 588 C CA . GLU A 1 71 ? -22.363 9.850 -8.175 1.00 78.44 71 GLU A CA 1
ATOM 589 C C . GLU A 1 71 ? -23.750 9.344 -8.617 1.00 78.44 71 GLU A C 1
ATOM 591 O O . GLU A 1 71 ? -24.472 10.023 -9.351 1.00 78.44 71 GLU A O 1
ATOM 596 N N . VAL A 1 72 ? -24.171 8.169 -8.133 1.00 74.69 72 VAL A N 1
ATOM 597 C CA . VAL A 1 72 ? -25.541 7.660 -8.334 1.00 74.69 72 VAL A CA 1
ATOM 598 C C . VAL A 1 72 ? -26.571 8.552 -7.637 1.00 74.69 72 VAL A C 1
ATOM 600 O O . VAL A 1 72 ? -27.640 8.806 -8.192 1.00 74.69 72 VAL A O 1
ATOM 603 N N . GLN A 1 73 ? -26.255 9.047 -6.441 1.00 68.12 73 GLN A N 1
ATOM 604 C CA . GLN A 1 73 ? -27.152 9.923 -5.694 1.00 68.12 73 GLN A CA 1
ATOM 605 C C . GLN A 1 73 ? -27.317 11.285 -6.391 1.00 68.12 73 GLN A C 1
ATOM 607 O O . GLN A 1 73 ? -28.449 11.739 -6.558 1.00 68.12 73 GLN A O 1
ATOM 612 N N . ASP A 1 74 ? -26.234 11.867 -6.910 1.00 62.72 74 ASP A N 1
ATOM 613 C CA . ASP A 1 74 ? -26.268 13.140 -7.644 1.00 62.72 74 ASP A CA 1
ATOM 614 C C . ASP A 1 74 ? -26.972 13.029 -9.009 1.00 62.72 74 ASP A C 1
ATOM 616 O O . ASP A 1 74 ? -27.734 13.916 -9.397 1.00 62.72 74 ASP A O 1
ATOM 620 N N . THR A 1 75 ? -26.796 11.917 -9.733 1.00 59.72 75 THR A N 1
ATOM 621 C CA . THR A 1 75 ? -27.484 11.692 -11.022 1.00 59.72 75 THR A CA 1
ATOM 622 C C . THR A 1 75 ? -28.985 11.433 -10.870 1.00 59.72 75 THR A C 1
ATOM 624 O O . THR A 1 75 ? -29.754 11.764 -11.771 1.00 59.72 75 THR A O 1
ATOM 627 N N . SER A 1 76 ? -29.436 10.927 -9.718 1.00 55.50 76 SER A N 1
ATOM 628 C CA . SER A 1 76 ? -30.867 10.780 -9.408 1.00 55.50 76 SER A CA 1
ATOM 629 C C . SER A 1 76 ? -31.579 12.100 -9.062 1.00 55.50 76 SER A C 1
ATOM 631 O O . SER A 1 76 ? -32.807 12.152 -9.088 1.00 55.50 76 SER A O 1
ATOM 633 N N . ALA A 1 77 ? -30.831 13.180 -8.794 1.00 50.72 77 ALA A N 1
ATOM 634 C CA . ALA A 1 77 ? -31.373 14.503 -8.470 1.00 50.72 77 ALA A CA 1
ATOM 635 C C . ALA A 1 77 ? -31.635 15.397 -9.704 1.00 50.72 77 ALA A C 1
ATOM 637 O O . ALA A 1 77 ? -32.200 16.482 -9.566 1.00 50.72 77 ALA A O 1
ATOM 638 N N . PHE A 1 78 ? -31.258 14.957 -10.911 1.00 40.34 78 PHE A N 1
ATOM 639 C CA . PHE A 1 78 ? -31.358 15.731 -12.156 1.00 40.34 78 PHE A CA 1
ATOM 640 C C . PHE A 1 78 ? -32.343 15.093 -13.154 1.00 40.34 78 PHE A C 1
ATOM 642 O O . PHE A 1 78 ? -31.981 14.669 -14.248 1.00 40.34 78 PHE A O 1
ATOM 649 N N . VAL A 1 79 ? -33.626 15.034 -12.786 1.00 39.41 79 VAL A N 1
ATOM 650 C CA . VAL A 1 79 ? -34.726 14.803 -13.741 1.00 39.41 79 VAL A CA 1
ATOM 651 C C . VAL A 1 79 ? -35.493 16.122 -13.898 1.00 39.41 79 VAL A C 1
ATOM 653 O O . VAL A 1 79 ? -36.044 16.606 -12.908 1.00 39.41 79 VAL A O 1
ATOM 656 N N . PRO A 1 80 ? -35.552 16.741 -15.095 1.00 38.34 80 PRO A N 1
ATOM 657 C CA . PRO A 1 80 ? -36.326 17.960 -15.286 1.00 38.34 80 PRO A CA 1
ATOM 658 C C . PRO A 1 80 ? -37.816 17.604 -15.278 1.00 38.34 80 PRO A C 1
ATOM 660 O O . PRO A 1 80 ? -38.326 16.989 -16.212 1.00 38.34 80 PRO A O 1
ATOM 663 N N . SER A 1 81 ? -38.513 17.970 -14.205 1.00 34.84 81 SER A N 1
ATOM 664 C CA . SER A 1 81 ? -39.971 17.890 -14.119 1.00 34.84 81 SER A CA 1
ATOM 665 C C . SER A 1 81 ? -40.584 19.200 -14.618 1.00 34.84 81 SER A C 1
ATOM 667 O O . SER A 1 81 ? -40.194 20.295 -14.215 1.00 34.84 81 SER A O 1
ATOM 669 N N . THR A 1 82 ? -41.527 19.077 -15.550 1.00 36.19 82 THR A N 1
ATOM 670 C CA . THR A 1 82 ? -42.411 20.149 -16.023 1.00 36.19 82 THR A CA 1
ATOM 671 C C . THR A 1 82 ? -43.213 20.755 -14.864 1.00 36.19 82 THR A C 1
ATOM 673 O O . THR A 1 82 ? -43.530 20.031 -13.918 1.00 36.19 82 THR A O 1
ATOM 676 N N . PRO A 1 83 ? -43.568 22.053 -14.914 1.00 35.69 83 PRO A N 1
ATOM 677 C CA . PRO A 1 83 ? -44.174 22.729 -13.780 1.00 35.69 83 PRO A CA 1
ATOM 678 C C . PRO A 1 83 ? -45.664 22.398 -13.709 1.00 35.69 83 PRO A C 1
ATOM 680 O O . PRO A 1 83 ? -46.421 22.799 -14.587 1.00 35.69 83 PRO A O 1
ATOM 683 N N . ASP A 1 84 ? -46.082 21.725 -12.642 1.00 28.34 84 ASP A N 1
ATOM 684 C CA . ASP A 1 84 ? -47.462 21.806 -12.181 1.00 28.34 84 ASP A CA 1
ATOM 685 C C . ASP A 1 84 ? -47.494 22.082 -10.679 1.00 28.34 84 ASP A C 1
ATOM 687 O O . ASP A 1 84 ? -46.751 21.514 -9.876 1.00 28.34 84 ASP A O 1
ATOM 691 N N . HIS A 1 85 ? -48.316 23.063 -10.330 1.00 34.47 85 HIS A N 1
ATOM 692 C CA . HIS A 1 85 ? -48.406 23.674 -9.017 1.00 34.47 85 HIS A CA 1
ATOM 693 C C . HIS A 1 85 ? -49.135 22.765 -8.026 1.00 34.47 85 HIS A C 1
ATOM 695 O O . HIS A 1 85 ? -50.294 22.427 -8.250 1.00 34.47 85 HIS A O 1
ATOM 701 N N . SER A 1 86 ? -48.519 22.479 -6.876 1.00 28.45 86 SER A N 1
ATOM 702 C CA . SER A 1 86 ? -49.182 22.484 -5.560 1.00 28.45 86 SER A CA 1
ATOM 703 C C . SER A 1 86 ? -48.161 22.297 -4.442 1.00 28.45 86 SER A C 1
ATOM 705 O O . SER A 1 86 ? -47.299 21.426 -4.488 1.00 28.45 86 SER A O 1
ATOM 707 N N . ALA A 1 87 ? -48.245 23.176 -3.447 1.00 39.09 87 ALA A N 1
ATOM 708 C CA . ALA A 1 87 ? -47.345 23.242 -2.311 1.00 39.09 87 ALA A CA 1
ATOM 709 C C . ALA A 1 87 ? -47.563 22.072 -1.343 1.00 39.09 87 ALA A C 1
ATOM 711 O O . ALA A 1 87 ? -48.684 21.838 -0.891 1.00 39.09 87 ALA A O 1
ATOM 712 N N . THR A 1 88 ? -46.485 21.401 -0.939 1.00 30.00 88 THR A N 1
ATOM 713 C CA . THR A 1 88 ? -46.401 20.772 0.386 1.00 30.00 88 THR A CA 1
ATOM 714 C C . THR A 1 88 ? -44.938 20.609 0.785 1.00 30.00 88 THR A C 1
ATOM 716 O O . THR A 1 88 ? -44.139 19.984 0.095 1.00 30.00 88 THR A O 1
ATOM 719 N N . THR A 1 89 ? -44.579 21.240 1.894 1.00 36.62 89 THR A N 1
ATOM 720 C CA . THR A 1 89 ? -43.269 21.188 2.536 1.00 36.62 89 THR A CA 1
ATOM 721 C C . THR A 1 89 ? -43.123 19.839 3.240 1.00 36.62 89 THR A C 1
ATOM 723 O O . THR A 1 89 ? -43.862 19.565 4.182 1.00 36.62 89 THR A O 1
ATOM 726 N N . SER A 1 90 ? -42.170 19.003 2.826 1.00 30.23 90 SER A N 1
ATOM 727 C CA . SER A 1 90 ? -41.814 17.778 3.553 1.00 30.23 90 SER A CA 1
ATOM 728 C C . SER A 1 90 ? -40.299 17.635 3.668 1.00 30.23 90 SER A C 1
ATOM 730 O O . SER A 1 90 ? -39.581 17.542 2.673 1.00 30.23 90 SER A O 1
ATOM 732 N N . LEU A 1 91 ? -39.845 17.652 4.919 1.00 29.56 91 LEU A N 1
ATOM 733 C CA . LEU A 1 91 ? -38.472 17.485 5.378 1.00 29.56 91 LEU A CA 1
ATOM 734 C C . LEU A 1 91 ? -38.021 16.033 5.158 1.00 29.56 91 LEU A C 1
ATOM 736 O O . LEU A 1 91 ? -38.703 15.094 5.566 1.00 29.56 91 LEU A O 1
ATOM 740 N N . LEU A 1 92 ? -36.865 15.853 4.521 1.00 28.50 92 LEU A N 1
ATOM 741 C CA . LEU A 1 92 ? -36.249 14.549 4.291 1.00 28.50 92 LEU A CA 1
ATOM 742 C C . LEU A 1 92 ? -35.554 14.065 5.571 1.00 28.50 92 LEU A C 1
ATOM 744 O O . LEU A 1 92 ? -34.488 14.553 5.942 1.00 28.50 92 LEU A O 1
ATOM 748 N N . ILE A 1 93 ? -36.176 13.089 6.232 1.00 31.61 93 ILE A N 1
ATOM 749 C CA . ILE A 1 93 ? -35.588 12.277 7.301 1.00 31.61 93 ILE A CA 1
ATOM 750 C C . ILE A 1 93 ? -34.805 11.130 6.655 1.00 31.61 93 ILE A C 1
ATOM 752 O O . ILE A 1 93 ? -35.329 10.358 5.850 1.00 31.61 93 ILE A O 1
ATOM 756 N N . ASN A 1 94 ? -33.531 11.035 7.022 1.00 28.08 94 ASN A N 1
ATOM 757 C CA . ASN A 1 94 ? -32.582 10.025 6.578 1.00 28.08 94 ASN A CA 1
ATOM 758 C C . ASN A 1 94 ? -32.993 8.640 7.127 1.00 28.08 94 ASN A C 1
ATOM 760 O O . ASN A 1 94 ? -32.869 8.383 8.323 1.00 28.08 94 ASN A O 1
ATOM 764 N N . ARG A 1 95 ? -33.508 7.749 6.270 1.00 26.66 95 ARG A N 1
ATOM 765 C CA . ARG A 1 95 ? -33.812 6.349 6.616 1.00 26.66 95 ARG A CA 1
ATOM 766 C C . ARG A 1 95 ? -32.548 5.497 6.498 1.00 26.66 95 ARG A C 1
ATOM 768 O O . ARG A 1 95 ? -32.161 5.114 5.398 1.00 26.66 95 ARG A O 1
ATOM 775 N N . SER A 1 96 ? -31.940 5.142 7.626 1.00 29.44 96 SER A N 1
ATOM 776 C CA . SER A 1 96 ? -30.995 4.026 7.709 1.00 29.44 96 SER A CA 1
ATOM 777 C C . SER A 1 96 ? -31.767 2.718 7.919 1.00 29.44 96 SER A C 1
ATOM 779 O O . SER A 1 96 ? -32.241 2.396 9.006 1.00 29.44 96 SER A O 1
ATOM 781 N N . THR A 1 97 ? -31.906 1.939 6.851 1.00 27.41 97 THR A N 1
ATOM 782 C CA . THR A 1 97 ? -32.351 0.543 6.915 1.00 27.41 97 THR A CA 1
ATOM 783 C C . THR A 1 97 ? -31.292 -0.296 7.628 1.00 27.41 97 THR A C 1
ATOM 785 O O . THR A 1 97 ? -30.198 -0.507 7.105 1.00 27.41 97 THR A O 1
ATOM 788 N N . SER A 1 98 ? -31.610 -0.762 8.831 1.00 28.94 98 SER A N 1
ATOM 789 C CA . SER A 1 98 ? -30.817 -1.726 9.598 1.00 28.94 98 SER A CA 1
ATOM 790 C C . SER A 1 98 ? -31.219 -3.159 9.202 1.00 28.94 98 SER A C 1
ATOM 792 O O . SER A 1 98 ? -32.416 -3.428 9.080 1.00 28.94 98 SER A O 1
ATOM 794 N N . PRO A 1 99 ? -30.275 -4.100 9.005 1.00 30.48 99 PRO A N 1
ATOM 795 C CA . PRO A 1 99 ? -30.605 -5.514 8.864 1.00 30.48 99 PRO A CA 1
ATOM 796 C C . PRO A 1 99 ? -31.039 -6.107 10.214 1.00 30.48 99 PRO A C 1
ATOM 798 O O . PRO A 1 99 ? -30.521 -5.735 11.265 1.00 30.48 99 PRO A O 1
ATOM 801 N N . LEU A 1 100 ? -31.982 -7.047 10.155 1.00 30.22 100 LEU A N 1
ATOM 802 C CA . LEU A 1 100 ? -32.521 -7.845 11.263 1.00 30.22 100 LEU A CA 1
ATOM 803 C C . LEU A 1 100 ? -31.419 -8.451 12.168 1.00 30.22 100 LEU A C 1
ATOM 805 O O . LEU A 1 100 ? -30.465 -9.024 11.637 1.00 30.22 100 LEU A O 1
ATOM 809 N N . PRO A 1 101 ? -31.551 -8.423 13.510 1.00 31.84 101 PRO A N 1
ATOM 810 C CA . PRO A 1 101 ? -30.646 -9.146 14.394 1.00 31.84 101 PRO A CA 1
ATOM 811 C C . PRO A 1 101 ? -31.120 -10.589 14.616 1.00 31.84 101 PRO A C 1
ATOM 813 O O . PRO A 1 101 ? -32.201 -10.844 15.148 1.00 31.84 101 PRO A O 1
ATOM 816 N N . HIS A 1 102 ? -30.269 -11.538 14.225 1.00 29.81 102 HIS A N 1
ATOM 817 C CA . HIS A 1 102 ? -30.344 -12.927 14.662 1.00 29.81 102 HIS A CA 1
ATOM 818 C C . HIS A 1 102 ? -30.009 -13.061 16.158 1.00 29.81 102 HIS A C 1
ATOM 820 O O . HIS A 1 102 ? -29.199 -12.329 16.722 1.00 29.81 102 HIS A O 1
ATOM 826 N N . VAL A 1 103 ? -30.667 -14.049 16.757 1.00 28.59 103 VAL A N 1
ATOM 827 C CA . VAL A 1 103 ? -30.682 -14.475 18.158 1.00 28.59 103 VAL A CA 1
ATOM 828 C C . VAL A 1 103 ? -29.286 -14.702 18.772 1.00 28.59 103 VAL A C 1
ATOM 830 O O . VAL A 1 103 ? -28.406 -15.308 18.169 1.00 28.59 103 VAL A O 1
ATOM 833 N N . HIS A 1 104 ? -29.151 -14.223 20.013 1.00 38.31 104 HIS A N 1
ATOM 834 C CA . HIS A 1 104 ? -28.146 -14.472 21.056 1.00 38.31 104 HIS A CA 1
ATOM 835 C C . HIS A 1 104 ? -27.005 -15.471 20.772 1.00 38.31 104 HIS A C 1
ATOM 837 O O . HIS A 1 104 ? -27.162 -16.679 20.946 1.00 38.31 104 HIS A O 1
ATOM 843 N N . ARG A 1 105 ? -25.789 -14.948 20.546 1.00 33.75 105 ARG A N 1
ATOM 844 C CA . ARG A 1 105 ? -24.546 -15.567 21.046 1.00 33.75 105 ARG A CA 1
ATOM 845 C C . ARG A 1 105 ? -23.394 -14.558 21.060 1.00 33.75 105 ARG A C 1
ATOM 847 O O . ARG A 1 105 ? -22.993 -14.099 20.002 1.00 33.75 105 ARG A O 1
ATOM 854 N N . GLY A 1 106 ? -22.874 -14.257 22.254 1.00 33.12 106 GLY A N 1
ATOM 855 C CA . GLY A 1 106 ? -21.578 -13.606 22.494 1.00 33.12 106 GLY A CA 1
ATOM 856 C C . GLY A 1 106 ? -21.400 -12.217 21.876 1.00 33.12 106 GLY A C 1
ATOM 857 O O . GLY A 1 106 ? -21.182 -12.088 20.676 1.00 33.12 106 GLY A O 1
ATOM 858 N N . VAL A 1 107 ? -21.410 -11.176 22.712 1.00 38.03 107 VAL A N 1
ATOM 859 C CA . VAL A 1 107 ? -20.958 -9.829 22.336 1.00 38.03 107 VAL A CA 1
ATOM 860 C C . VAL A 1 107 ? -19.513 -9.936 21.844 1.00 38.03 107 VAL A C 1
ATOM 862 O O . VAL A 1 107 ? -18.566 -9.932 22.623 1.00 38.03 107 VAL A O 1
ATOM 865 N N . SER A 1 108 ? -19.332 -10.065 20.533 1.00 31.39 108 SER A N 1
ATOM 866 C CA . SER A 1 108 ? -18.063 -9.773 19.893 1.00 31.39 108 SER A CA 1
ATOM 867 C C . SER A 1 108 ? -17.983 -8.258 19.905 1.00 31.39 108 SER A C 1
ATOM 869 O O . SER A 1 108 ? -18.571 -7.586 19.057 1.00 31.39 108 SER A O 1
ATOM 871 N N . GLN A 1 109 ? -17.314 -7.705 20.922 1.00 37.16 109 GLN A N 1
ATOM 872 C CA . GLN A 1 109 ? -16.836 -6.335 20.837 1.00 37.16 109 GLN A CA 1
ATOM 873 C C . GLN A 1 109 ? -16.129 -6.231 19.492 1.00 37.16 109 GLN A C 1
ATOM 875 O O . GLN A 1 109 ? -15.111 -6.882 19.247 1.00 37.16 109 GLN A O 1
ATOM 880 N N . ARG A 1 110 ? -16.697 -5.436 18.586 1.00 30.20 110 ARG A N 1
ATOM 881 C CA . ARG A 1 110 ? -15.922 -4.915 17.476 1.00 30.20 110 ARG A CA 1
ATOM 882 C C . ARG A 1 110 ? -14.853 -4.078 18.159 1.00 30.20 110 ARG A C 1
ATOM 884 O O . ARG A 1 110 ? -15.121 -2.948 18.557 1.00 30.20 110 ARG A O 1
ATOM 891 N N . VAL A 1 111 ? -13.673 -4.660 18.358 1.00 35.19 111 VAL A N 1
ATOM 892 C CA . VAL A 1 111 ? -12.465 -3.898 18.636 1.00 35.19 111 VAL A CA 1
ATOM 893 C C . VAL A 1 111 ? -12.306 -3.021 17.407 1.00 35.19 111 VAL A C 1
ATOM 895 O O . VAL A 1 111 ? -11.795 -3.438 16.369 1.00 35.19 111 VAL A O 1
ATOM 898 N N . ILE A 1 112 ? -12.876 -1.821 17.472 1.00 36.44 112 ILE A N 1
ATOM 899 C CA . ILE A 1 112 ? -12.485 -0.746 16.588 1.00 36.44 112 ILE A CA 1
ATOM 900 C C . ILE A 1 112 ? -11.055 -0.493 17.031 1.00 36.44 112 ILE A C 1
ATOM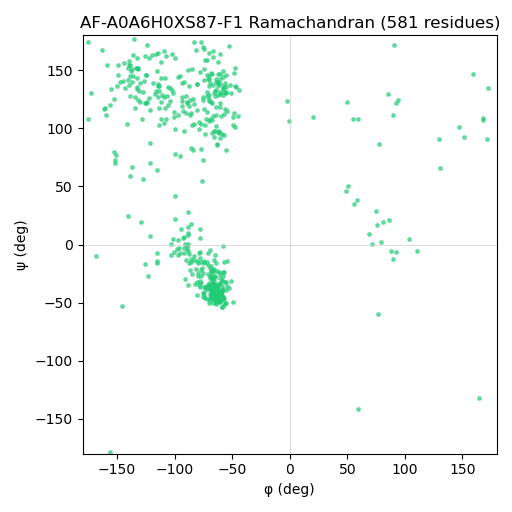 902 O O . ILE A 1 112 ? -10.840 0.144 18.061 1.00 36.44 112 ILE A O 1
ATOM 906 N N . GLU A 1 113 ? -10.087 -1.071 16.314 1.00 34.28 113 GLU A N 1
ATOM 907 C CA . GLU A 1 113 ? -8.710 -0.599 16.352 1.00 34.28 113 GLU A CA 1
ATOM 908 C C . GLU A 1 113 ? -8.808 0.913 16.171 1.00 34.28 113 GLU A C 1
ATOM 910 O O . GLU A 1 113 ? -9.078 1.395 15.071 1.00 34.28 113 GLU A O 1
ATOM 915 N N . ARG A 1 114 ? -8.701 1.673 17.266 1.00 34.59 114 ARG A N 1
ATOM 916 C CA . ARG A 1 114 ? -8.511 3.112 17.171 1.00 34.59 114 ARG A CA 1
ATOM 917 C C . ARG A 1 114 ? -7.151 3.242 16.504 1.00 34.59 114 ARG A C 1
ATOM 919 O O . ARG A 1 114 ? -6.161 2.852 17.128 1.00 34.59 114 ARG A O 1
ATOM 926 N N . PRO A 1 115 ? -7.072 3.723 15.251 1.00 34.53 115 PRO A N 1
ATOM 927 C CA . PRO A 1 115 ? -5.780 3.974 14.644 1.00 34.53 115 PRO A CA 1
ATOM 928 C C . PRO A 1 115 ? -5.039 4.910 15.596 1.00 34.53 115 PRO A C 1
ATOM 930 O O . PRO A 1 115 ? -5.630 5.890 16.058 1.00 34.53 115 PRO A O 1
ATOM 933 N N . SER A 1 116 ? -3.790 4.593 15.947 1.00 31.48 116 SER A N 1
ATOM 934 C CA . SER A 1 116 ? -2.980 5.477 16.785 1.00 31.48 116 SER A CA 1
ATOM 935 C C . SER A 1 116 ? -3.092 6.910 16.260 1.00 31.48 116 SER A C 1
ATOM 937 O O . SER A 1 116 ? -2.996 7.137 15.051 1.00 31.48 116 SER A O 1
ATOM 939 N N . ALA A 1 117 ? -3.277 7.875 17.165 1.00 31.56 117 ALA A N 1
ATOM 940 C CA . ALA A 1 117 ? -3.546 9.286 16.863 1.00 31.56 117 ALA A CA 1
ATOM 941 C C . ALA A 1 117 ? -2.467 9.990 16.001 1.00 31.56 117 ALA A C 1
ATOM 943 O O . ALA A 1 117 ? -2.623 11.151 15.642 1.00 31.56 117 ALA A O 1
ATOM 944 N N . HIS A 1 118 ? -1.393 9.290 15.627 1.00 34.03 118 HIS A N 1
ATOM 945 C CA . HIS A 1 118 ? -0.338 9.762 14.733 1.00 34.03 118 HIS A CA 1
ATOM 946 C C . HIS A 1 118 ? -0.584 9.490 13.233 1.00 34.03 118 HIS A C 1
ATOM 948 O O . HIS A 1 118 ? 0.204 9.948 12.412 1.00 34.03 118 HIS A O 1
ATOM 954 N N . TYR A 1 119 ? -1.664 8.798 12.841 1.00 39.53 119 TYR A N 1
ATOM 955 C CA . TYR A 1 119 ? -1.973 8.480 11.430 1.00 39.53 119 TYR A CA 1
ATOM 956 C C . TYR A 1 119 ? -3.025 9.394 10.767 1.00 39.53 119 TYR A C 1
ATOM 958 O O . TYR A 1 119 ? -3.627 9.033 9.756 1.00 39.53 119 TYR A O 1
ATOM 966 N N . THR A 1 120 ? -3.253 10.602 11.284 1.00 36.25 120 THR A N 1
ATOM 967 C CA . THR A 1 120 ? -4.266 11.537 10.753 1.00 36.25 120 THR A CA 1
ATOM 968 C C . THR A 1 120 ? -3.764 12.461 9.637 1.00 36.25 120 THR A C 1
ATOM 970 O O . THR A 1 120 ? -4.316 13.539 9.435 1.00 36.25 120 THR A O 1
ATOM 973 N N . GLN A 1 121 ? -2.770 12.045 8.848 1.00 39.62 121 GLN A N 1
ATOM 974 C CA . GLN A 1 121 ? -2.346 12.776 7.646 1.00 39.62 121 GLN A CA 1
ATOM 975 C C . GLN A 1 121 ? -2.467 11.903 6.384 1.00 39.62 121 GLN A C 1
ATOM 977 O O . GLN A 1 121 ? -1.481 11.447 5.821 1.00 39.62 121 GLN A O 1
ATOM 982 N N . SER A 1 122 ? -3.721 11.628 5.992 1.00 45.47 122 SER A N 1
ATOM 983 C CA . SER A 1 122 ? -4.235 11.412 4.617 1.00 45.47 122 SER A CA 1
ATOM 984 C C . SER A 1 122 ? -5.446 10.472 4.662 1.00 45.47 122 SER A C 1
ATOM 986 O O . SER A 1 122 ? -5.322 9.244 4.637 1.00 45.47 122 SER A O 1
ATOM 988 N N . THR A 1 123 ? -6.650 11.039 4.744 1.00 66.38 123 THR A N 1
ATOM 989 C CA . THR A 1 123 ? -7.911 10.285 4.852 1.00 66.38 123 THR A CA 1
ATOM 990 C C . THR A 1 123 ? -8.316 9.560 3.561 1.00 66.38 123 THR A C 1
ATOM 992 O O . THR A 1 123 ? -9.217 8.727 3.607 1.00 66.38 123 THR A O 1
ATOM 995 N N . ARG A 1 124 ? -7.618 9.773 2.433 1.00 76.69 124 ARG A N 1
ATOM 996 C CA . ARG A 1 124 ? -7.832 9.038 1.173 1.00 76.69 124 ARG A CA 1
ATOM 997 C C . ARG A 1 124 ? -6.603 8.204 0.778 1.00 76.69 124 ARG A C 1
ATOM 999 O O . ARG A 1 124 ? -5.483 8.721 0.858 1.00 76.69 124 ARG A O 1
ATOM 1006 N N . PRO A 1 125 ? -6.766 6.918 0.411 1.00 84.06 125 PRO A N 1
ATOM 1007 C CA . PRO A 1 125 ? -5.686 6.127 -0.173 1.00 84.06 125 PRO A CA 1
ATOM 1008 C C . PRO A 1 125 ? -5.246 6.712 -1.525 1.00 84.06 125 PRO A C 1
ATOM 1010 O O . PRO A 1 125 ? -6.057 7.164 -2.326 1.00 84.06 125 PRO A O 1
ATOM 1013 N N . ARG A 1 126 ? -3.937 6.714 -1.784 1.00 88.44 126 ARG A N 1
ATOM 1014 C CA . ARG A 1 126 ? -3.384 7.116 -3.086 1.00 88.44 126 ARG A CA 1
ATOM 1015 C C . ARG A 1 126 ? -3.632 6.018 -4.121 1.00 88.44 126 ARG A C 1
ATOM 1017 O O . ARG A 1 126 ? -3.527 4.851 -3.775 1.00 88.44 126 ARG A O 1
ATOM 1024 N N . GLY A 1 127 ? -3.945 6.386 -5.363 1.00 92.62 127 GLY A N 1
ATOM 1025 C CA . GLY A 1 127 ? -4.151 5.423 -6.451 1.00 92.62 127 GLY A CA 1
ATOM 1026 C C . GLY A 1 127 ? -2.874 4.676 -6.850 1.00 92.62 127 GLY A C 1
ATOM 1027 O O . GLY A 1 127 ? -1.768 5.124 -6.555 1.00 92.62 127 GLY A O 1
ATOM 1028 N N . LEU A 1 128 ? -3.038 3.547 -7.543 1.00 95.88 128 LEU A N 1
ATOM 1029 C CA . LEU A 1 128 ? -1.938 2.813 -8.176 1.00 95.88 128 LEU A CA 1
ATOM 1030 C C . LEU A 1 128 ? -1.640 3.394 -9.567 1.00 95.88 128 LEU A C 1
ATOM 1032 O O . LEU A 1 128 ? -2.576 3.880 -10.207 1.00 95.88 128 LEU A O 1
ATOM 1036 N N . PRO A 1 129 ? -0.393 3.308 -10.065 1.00 97.12 129 PRO A N 1
ATOM 1037 C CA . PRO A 1 129 ? -0.096 3.636 -11.455 1.00 97.12 129 PRO A CA 1
ATOM 1038 C C . PRO A 1 129 ? -0.938 2.775 -12.400 1.00 97.12 129 PRO A C 1
ATOM 1040 O O . PRO A 1 129 ? -1.009 1.558 -12.230 1.00 97.12 129 PRO A O 1
ATOM 1043 N N . THR A 1 130 ? -1.584 3.395 -13.388 1.00 96.19 130 THR A N 1
ATOM 1044 C CA . THR A 1 130 ? -2.443 2.663 -14.344 1.00 96.19 130 THR A CA 1
ATOM 1045 C C . THR A 1 130 ? -2.088 2.895 -15.803 1.00 96.19 130 THR A C 1
ATOM 1047 O O . THR A 1 130 ? -2.523 2.123 -16.659 1.00 96.19 130 THR A O 1
ATOM 1050 N N . LYS A 1 131 ? -1.318 3.945 -16.093 1.00 97.38 131 LYS A N 1
ATOM 1051 C CA . LYS A 1 131 ? -0.966 4.372 -17.449 1.00 97.38 131 LYS A CA 1
ATOM 1052 C C . LYS A 1 131 ? 0.231 5.317 -17.437 1.00 97.38 131 LYS A C 1
ATOM 1054 O O . LYS A 1 131 ? 0.599 5.868 -16.400 1.00 97.38 131 LYS A O 1
ATOM 1059 N N . TRP A 1 132 ? 0.792 5.558 -18.614 1.00 98.50 132 TRP A N 1
ATOM 1060 C CA . TRP A 1 132 ? 1.769 6.617 -18.836 1.00 98.50 132 TRP A CA 1
ATOM 1061 C C . TRP A 1 132 ? 1.118 8.003 -18.784 1.00 98.50 132 TRP A C 1
ATOM 1063 O O . TRP A 1 132 ? -0.008 8.208 -19.255 1.00 98.50 132 TRP A O 1
ATOM 1073 N N . ASN A 1 133 ? 1.831 8.973 -18.219 1.00 97.50 133 ASN A N 1
ATOM 1074 C CA . ASN A 1 133 ? 1.340 10.331 -18.054 1.00 97.50 133 ASN A CA 1
ATOM 1075 C C . ASN A 1 133 ? 1.609 11.178 -19.303 1.00 97.50 133 ASN A C 1
ATOM 1077 O O . ASN A 1 133 ? 2.742 11.562 -19.581 1.00 97.50 133 ASN A O 1
ATOM 1081 N N . ARG A 1 134 ? 0.544 11.546 -20.024 1.00 96.25 134 ARG A N 1
ATOM 1082 C CA . ARG A 1 134 ? 0.628 12.397 -21.226 1.00 96.25 134 ARG A CA 1
ATOM 1083 C C . ARG A 1 134 ? 1.229 13.784 -20.962 1.00 96.25 134 ARG A C 1
ATOM 1085 O O . ARG A 1 134 ? 1.725 14.396 -21.898 1.00 96.25 134 ARG A O 1
ATOM 1092 N N . GLY A 1 135 ? 1.140 14.286 -19.729 1.00 95.56 135 GLY A N 1
ATOM 1093 C CA . GLY A 1 135 ? 1.677 15.589 -19.332 1.00 95.56 135 GLY A CA 1
ATOM 1094 C C . GLY A 1 135 ? 3.070 15.535 -18.703 1.00 95.56 135 GLY A C 1
ATOM 1095 O O . GLY A 1 135 ? 3.644 16.590 -18.464 1.00 95.56 135 GLY A O 1
ATOM 1096 N N . ASP A 1 136 ? 3.608 14.342 -18.437 1.00 96.25 136 ASP A N 1
ATOM 1097 C CA . ASP A 1 136 ? 4.886 14.148 -17.739 1.00 96.25 136 ASP A CA 1
ATOM 1098 C C . ASP A 1 136 ? 5.824 13.235 -18.547 1.00 96.25 136 ASP A C 1
ATOM 1100 O O . ASP A 1 136 ? 6.276 12.173 -18.110 1.00 96.25 136 ASP A O 1
ATOM 1104 N N . GLY A 1 137 ? 6.068 13.660 -19.787 1.00 95.31 137 GLY A N 1
ATOM 1105 C CA . GLY A 1 137 ? 6.967 13.024 -20.742 1.00 95.31 137 GLY A CA 1
ATOM 1106 C C . GLY A 1 137 ? 7.752 14.065 -21.535 1.00 95.31 137 GLY A C 1
ATOM 1107 O O . GLY A 1 137 ? 7.297 15.193 -21.729 1.00 95.31 137 GLY A O 1
ATOM 1108 N N . ALA A 1 138 ? 8.946 13.698 -21.993 1.00 96.25 138 ALA A N 1
ATOM 1109 C CA . ALA A 1 138 ? 9.750 14.556 -22.852 1.00 96.25 138 ALA A CA 1
ATOM 1110 C C . ALA A 1 138 ? 9.178 14.670 -24.275 1.00 96.25 138 ALA A C 1
ATOM 1112 O O . ALA A 1 138 ? 8.438 13.812 -24.762 1.00 96.25 138 ALA A O 1
ATOM 1113 N N . ASN A 1 139 ? 9.569 15.742 -24.967 1.00 93.88 139 ASN A N 1
ATOM 1114 C CA . ASN A 1 139 ? 9.143 16.010 -26.337 1.00 93.88 139 ASN A CA 1
ATOM 1115 C C . ASN A 1 139 ? 9.471 14.837 -27.275 1.00 93.88 139 ASN A C 1
ATOM 1117 O O . ASN A 1 139 ? 10.580 14.303 -27.267 1.00 93.88 139 ASN A O 1
ATOM 1121 N N . GLY A 1 140 ? 8.511 14.479 -28.128 1.00 93.56 140 GLY A N 1
ATOM 1122 C CA . GLY A 1 140 ? 8.643 13.379 -29.085 1.00 93.56 140 GLY A CA 1
ATOM 1123 C C . GLY A 1 140 ? 8.242 12.005 -28.541 1.00 93.56 140 GLY A C 1
ATOM 1124 O O . GLY A 1 140 ? 8.203 11.060 -29.326 1.00 93.56 140 GLY A O 1
ATOM 1125 N N . VAL A 1 141 ? 7.914 11.876 -27.249 1.00 96.69 141 VAL A N 1
ATOM 1126 C CA . VAL A 1 141 ? 7.258 10.674 -26.714 1.00 96.69 141 VAL A CA 1
ATOM 1127 C C . VAL A 1 141 ? 5.756 10.769 -26.955 1.00 96.69 141 VAL A C 1
ATOM 1129 O O . VAL A 1 141 ? 5.087 11.688 -26.489 1.00 96.69 141 VAL A O 1
ATOM 1132 N N . GLU A 1 142 ? 5.219 9.794 -27.673 1.00 96.94 142 GLU A N 1
ATOM 1133 C CA . GLU A 1 142 ? 3.799 9.661 -27.964 1.00 96.94 142 GLU A CA 1
ATOM 1134 C C . GLU A 1 142 ? 3.193 8.557 -27.101 1.00 96.94 142 GLU A C 1
ATOM 1136 O O . GLU A 1 142 ? 3.615 7.402 -27.162 1.00 96.94 142 GLU A O 1
ATOM 1141 N N . VAL A 1 143 ? 2.165 8.901 -26.326 1.00 97.75 143 VAL A N 1
ATOM 1142 C CA . VAL A 1 143 ? 1.356 7.925 -25.586 1.00 97.75 143 VAL A CA 1
ATOM 1143 C C . VAL A 1 143 ? 0.203 7.452 -26.474 1.00 97.75 143 VAL A C 1
ATOM 1145 O O . VAL A 1 143 ? -0.627 8.257 -26.913 1.00 97.75 143 VAL A O 1
ATOM 1148 N N . LEU A 1 144 ? 0.121 6.148 -26.711 1.00 95.62 144 LEU A N 1
ATOM 1149 C CA . LEU A 1 144 ? -0.851 5.499 -27.590 1.00 95.62 144 LEU A CA 1
ATOM 1150 C C . LEU A 1 144 ? -1.891 4.699 -26.782 1.00 95.62 144 LEU A C 1
ATOM 1152 O O . LEU A 1 144 ? -1.738 4.472 -25.579 1.00 95.62 144 LEU A O 1
ATOM 1156 N N . GLY A 1 145 ? -2.975 4.294 -27.452 1.00 88.38 145 GLY A N 1
ATOM 1157 C CA . GLY A 1 145 ? -4.046 3.494 -26.850 1.00 88.38 145 GLY A CA 1
ATOM 1158 C C . GLY A 1 145 ? -4.722 4.176 -25.653 1.00 88.38 145 GLY A C 1
ATOM 1159 O O . GLY A 1 145 ? -4.920 5.394 -25.637 1.00 88.38 145 GLY A O 1
ATOM 1160 N N . ASP A 1 146 ? -5.047 3.386 -24.631 1.00 90.44 146 ASP A N 1
ATOM 1161 C CA . ASP A 1 146 ? -5.625 3.833 -23.354 1.00 90.44 146 ASP A CA 1
ATOM 1162 C C . ASP A 1 146 ? -4.589 4.451 -22.390 1.00 90.44 146 ASP A C 1
ATOM 1164 O O . ASP A 1 146 ? -4.917 4.825 -21.261 1.00 90.44 146 ASP A O 1
ATOM 1168 N N . GLY A 1 147 ? -3.345 4.614 -22.849 1.00 95.31 147 GLY A N 1
ATOM 1169 C CA . GLY A 1 147 ? -2.216 5.060 -22.042 1.00 95.31 147 GLY A CA 1
ATOM 1170 C C . GLY A 1 147 ? -1.255 3.942 -21.636 1.00 95.31 147 GLY A C 1
ATOM 1171 O O . GLY A 1 147 ? -0.306 4.217 -20.905 1.00 95.31 147 GLY A O 1
ATOM 1172 N N . SER A 1 148 ? -1.457 2.708 -22.105 1.00 96.00 148 SER A N 1
ATOM 1173 C CA . SER A 1 148 ? -0.524 1.597 -21.885 1.00 96.00 148 SER A CA 1
ATOM 1174 C C . SER A 1 148 ? 0.692 1.611 -22.817 1.00 96.00 148 SER A C 1
ATOM 1176 O O . SER A 1 148 ? 1.719 1.022 -22.492 1.00 96.00 148 SER A O 1
ATOM 1178 N N . GLU A 1 149 ? 0.600 2.234 -23.993 1.00 97.88 149 GLU A N 1
ATOM 1179 C CA . GLU A 1 149 ? 1.635 2.177 -25.036 1.00 97.88 149 GLU A CA 1
ATOM 1180 C C . GLU A 1 149 ? 2.378 3.503 -25.178 1.00 97.88 149 GLU A C 1
ATOM 1182 O O . GLU A 1 149 ? 1.783 4.576 -25.068 1.00 97.88 149 GLU A O 1
ATOM 1187 N N . VAL A 1 150 ? 3.681 3.424 -25.442 1.00 97.75 150 VAL A N 1
ATOM 1188 C CA . VAL A 1 150 ? 4.560 4.582 -25.630 1.00 97.75 150 VAL A CA 1
ATOM 1189 C C . VAL A 1 150 ? 5.522 4.351 -26.779 1.00 97.75 150 VAL A C 1
ATOM 1191 O O . VAL A 1 150 ? 6.243 3.352 -26.818 1.00 97.75 150 VAL A O 1
ATOM 1194 N N . ARG A 1 151 ? 5.555 5.300 -27.708 1.00 97.19 151 ARG A N 1
ATOM 1195 C CA . ARG A 1 151 ? 6.437 5.284 -28.871 1.00 97.19 151 ARG A CA 1
ATOM 1196 C C . ARG A 1 151 ? 7.227 6.577 -28.931 1.00 97.19 151 ARG A C 1
ATOM 1198 O O . ARG A 1 151 ? 6.673 7.648 -28.706 1.00 97.19 151 ARG A O 1
ATOM 1205 N N . PHE A 1 152 ? 8.499 6.499 -29.293 1.00 96.56 152 PHE A N 1
ATOM 1206 C CA . PHE A 1 152 ? 9.255 7.697 -29.629 1.00 96.56 152 PHE A CA 1
ATOM 1207 C C . PHE A 1 152 ? 9.115 8.011 -31.121 1.00 96.56 152 PHE A C 1
ATOM 1209 O O . PHE A 1 152 ? 9.426 7.185 -31.979 1.00 96.56 152 PHE A O 1
ATOM 1216 N N . SER A 1 153 ? 8.629 9.209 -31.434 1.00 93.75 153 SER A N 1
ATOM 1217 C CA . SER A 1 153 ? 8.433 9.718 -32.800 1.00 93.75 153 SER A CA 1
ATOM 1218 C C . SER A 1 153 ? 9.061 11.103 -33.002 1.00 93.75 153 SER A C 1
ATOM 1220 O O . SER A 1 153 ? 8.725 11.831 -33.934 1.00 93.75 153 SER A O 1
ATOM 1222 N N . GLY A 1 154 ? 10.001 11.470 -32.127 1.00 88.81 154 GLY A N 1
ATOM 1223 C CA . GLY A 1 154 ? 10.758 12.712 -32.217 1.00 88.81 154 GLY A CA 1
ATOM 1224 C C . GLY A 1 154 ? 11.848 12.704 -33.293 1.00 88.81 154 GLY A C 1
ATOM 1225 O O . GLY A 1 154 ? 12.206 11.675 -33.875 1.00 88.81 154 GLY A O 1
ATOM 1226 N N . ALA A 1 155 ? 12.408 13.890 -33.538 1.00 88.62 155 ALA A N 1
ATOM 1227 C CA . ALA A 1 155 ? 13.590 14.041 -34.377 1.00 88.62 155 ALA A CA 1
ATOM 1228 C C . ALA A 1 155 ? 14.797 13.307 -33.770 1.00 88.62 155 ALA A C 1
ATOM 1230 O O . ALA A 1 155 ? 14.871 13.077 -32.563 1.00 88.62 155 ALA A O 1
ATOM 1231 N N . GLN A 1 156 ? 15.768 12.964 -34.615 1.00 86.69 156 GLN A N 1
ATOM 1232 C CA . GLN A 1 156 ? 17.012 12.365 -34.149 1.00 86.69 156 GLN A CA 1
ATOM 1233 C C . GLN A 1 156 ? 17.762 13.336 -33.226 1.00 86.69 156 GLN A C 1
ATOM 1235 O O . GLN A 1 156 ? 18.011 14.485 -33.595 1.00 86.69 156 GLN A O 1
ATOM 1240 N N . PHE A 1 157 ? 18.138 12.849 -32.043 1.00 90.75 157 PHE A N 1
ATOM 1241 C CA . PHE A 1 157 ? 18.928 13.605 -31.076 1.00 90.75 157 PHE A CA 1
ATOM 1242 C C . PHE A 1 157 ? 20.288 14.013 -31.644 1.00 90.75 157 PHE A C 1
ATOM 1244 O O . PHE A 1 157 ? 20.917 13.256 -32.395 1.00 90.75 157 PHE A O 1
ATOM 1251 N N . LYS A 1 158 ? 20.736 15.218 -31.284 1.00 88.44 158 LYS A N 1
ATOM 1252 C CA . LYS A 1 158 ? 21.976 15.808 -31.803 1.00 88.44 158 LYS A CA 1
ATOM 1253 C C . LYS A 1 158 ? 23.188 15.290 -31.046 1.00 88.44 158 LYS A C 1
ATOM 1255 O O . LYS A 1 158 ? 24.251 15.128 -31.643 1.00 88.44 158 LYS A O 1
ATOM 1260 N N . THR A 1 159 ? 23.028 15.024 -29.755 1.00 89.00 159 THR A N 1
ATOM 1261 C CA . THR A 1 159 ? 24.107 14.568 -28.877 1.00 89.00 159 THR A CA 1
ATOM 1262 C C . THR A 1 159 ? 23.866 13.138 -28.382 1.00 89.00 159 THR A C 1
ATOM 1264 O O . THR A 1 159 ? 22.791 12.552 -28.554 1.00 89.00 159 THR A O 1
ATOM 1267 N N . GLN A 1 160 ? 24.910 12.507 -27.838 1.00 84.62 160 GLN A N 1
ATOM 1268 C CA . GLN A 1 160 ? 24.840 11.117 -27.360 1.00 84.62 160 GLN A CA 1
ATOM 1269 C C . GLN A 1 160 ? 24.103 10.970 -26.029 1.00 84.62 160 GLN A C 1
ATOM 1271 O O . GLN A 1 160 ? 23.534 9.918 -25.763 1.00 84.62 160 GLN A O 1
ATOM 1276 N N . ASP A 1 161 ? 24.075 12.039 -25.250 1.00 86.44 161 ASP A N 1
ATOM 1277 C CA . ASP A 1 161 ? 23.504 12.124 -23.914 1.00 86.44 161 ASP A CA 1
ATOM 1278 C C . ASP A 1 161 ? 22.030 12.581 -23.923 1.00 86.44 161 ASP A C 1
ATOM 1280 O O . ASP A 1 161 ? 21.357 12.546 -22.898 1.00 86.44 161 ASP A O 1
ATOM 1284 N N . GLU A 1 162 ? 21.493 12.990 -25.070 1.00 93.31 162 GLU A N 1
ATOM 1285 C CA . GLU A 1 162 ? 20.071 13.290 -25.249 1.00 93.31 162 GLU A CA 1
ATOM 1286 C C . GLU A 1 162 ? 19.236 12.014 -25.461 1.00 93.31 162 GLU A C 1
ATOM 1288 O O . GLU A 1 162 ? 19.613 11.114 -26.226 1.00 93.31 162 GLU A O 1
ATOM 1293 N N . ALA A 1 163 ? 18.074 11.973 -24.809 1.00 95.44 163 ALA A N 1
ATOM 1294 C CA . ALA A 1 163 ? 17.042 10.952 -24.964 1.00 95.44 163 ALA A CA 1
ATOM 1295 C C . ALA A 1 163 ? 15.672 11.519 -24.544 1.00 95.44 163 ALA A C 1
ATOM 1297 O O . ALA A 1 163 ? 15.563 12.690 -24.175 1.00 95.44 163 ALA A O 1
ATOM 1298 N N . ALA A 1 164 ? 14.619 10.705 -24.591 1.00 97.12 164 ALA A N 1
ATOM 1299 C CA . ALA A 1 164 ? 13.299 11.107 -24.125 1.00 97.12 164 ALA A CA 1
ATOM 1300 C C . ALA A 1 164 ? 12.647 10.024 -23.264 1.00 97.12 164 ALA A C 1
ATOM 1302 O O . ALA A 1 164 ? 12.510 8.877 -23.684 1.00 97.12 164 ALA A O 1
ATOM 1303 N N . SER A 1 165 ? 12.224 10.420 -22.068 1.00 98.06 165 SER A N 1
ATOM 1304 C CA . SER A 1 165 ? 11.616 9.563 -21.055 1.00 98.06 165 SER A CA 1
ATOM 1305 C C . SER A 1 165 ? 10.227 10.042 -20.658 1.00 98.06 165 SER A C 1
ATOM 1307 O O . SER A 1 165 ? 9.862 11.200 -20.870 1.00 98.06 165 SER A O 1
ATOM 1309 N N . ILE A 1 166 ? 9.448 9.135 -20.076 1.00 98.69 166 ILE A N 1
ATOM 1310 C CA . ILE A 1 166 ? 8.082 9.373 -19.611 1.00 98.69 166 ILE A CA 1
ATOM 1311 C C . ILE A 1 166 ? 7.798 8.571 -18.342 1.00 98.69 166 ILE A C 1
ATOM 1313 O O . ILE A 1 166 ? 8.222 7.417 -18.223 1.00 98.69 166 ILE A O 1
ATOM 1317 N N . ARG A 1 167 ? 7.077 9.187 -17.401 1.00 98.69 167 ARG A N 1
ATOM 1318 C CA . ARG A 1 167 ? 6.658 8.573 -16.132 1.00 98.69 167 ARG A CA 1
ATOM 1319 C C . ARG A 1 167 ? 5.189 8.147 -16.156 1.00 98.69 167 ARG A C 1
ATOM 1321 O O . ARG A 1 167 ? 4.412 8.549 -17.026 1.00 98.69 167 ARG A O 1
ATOM 1328 N N . SER A 1 168 ? 4.800 7.299 -15.208 1.00 98.56 168 SER A N 1
ATOM 1329 C CA . SER A 1 168 ? 3.395 6.957 -14.966 1.00 98.56 168 SER A CA 1
ATOM 1330 C C . SER A 1 168 ? 2.573 8.138 -14.440 1.00 98.56 168 SER A C 1
ATOM 1332 O O . SER A 1 168 ? 3.103 9.157 -14.006 1.00 98.56 168 SER A O 1
ATOM 1334 N N . ASP A 1 169 ? 1.250 7.990 -14.468 1.00 97.44 169 ASP A N 1
ATOM 1335 C CA . ASP A 1 169 ? 0.271 8.981 -14.009 1.00 97.44 169 ASP A CA 1
ATOM 1336 C C . ASP A 1 169 ? 0.365 9.335 -12.519 1.00 97.44 169 ASP A C 1
ATOM 1338 O O . ASP A 1 169 ? 0.133 10.485 -12.147 1.00 97.44 169 ASP A O 1
ATOM 1342 N N . VAL A 1 170 ? 0.724 8.372 -11.674 1.00 97.31 170 VAL A N 1
ATOM 1343 C CA . VAL A 1 170 ? 0.914 8.559 -10.227 1.00 97.31 170 VAL A CA 1
ATOM 1344 C C . VAL A 1 170 ? 2.144 7.787 -9.735 1.00 97.31 170 VAL A C 1
ATOM 1346 O O . VAL A 1 170 ? 2.563 6.835 -10.408 1.00 97.31 170 VAL A O 1
ATOM 1349 N N . PRO A 1 171 ? 2.741 8.161 -8.584 1.00 97.75 171 PRO A N 1
ATOM 1350 C CA . PRO A 1 171 ? 3.799 7.368 -7.975 1.00 97.75 171 PRO A CA 1
ATOM 1351 C C . PRO A 1 171 ? 3.222 6.107 -7.329 1.00 97.75 171 PRO A C 1
ATOM 1353 O O . PRO A 1 171 ? 2.049 6.045 -6.958 1.00 97.75 171 PRO A O 1
ATOM 1356 N N . VAL A 1 172 ? 4.076 5.113 -7.128 1.00 97.81 172 VAL A N 1
ATOM 1357 C CA . VAL A 1 172 ? 3.750 3.885 -6.409 1.00 97.81 172 VAL A CA 1
ATOM 1358 C C . VAL A 1 172 ? 3.531 4.203 -4.924 1.00 97.81 172 VAL A C 1
ATOM 1360 O O . VAL A 1 172 ? 4.446 4.709 -4.266 1.00 97.81 172 VAL A O 1
ATOM 1363 N N . PRO A 1 173 ? 2.358 3.880 -4.349 1.00 95.38 173 PRO A N 1
ATOM 1364 C CA . PRO A 1 173 ? 2.135 4.021 -2.916 1.00 95.38 173 PRO A CA 1
ATOM 1365 C C . PRO A 1 173 ? 2.997 3.019 -2.145 1.00 95.38 173 PRO A C 1
ATOM 1367 O O . PRO A 1 173 ? 2.857 1.812 -2.328 1.00 95.38 173 PRO A O 1
ATOM 1370 N N . LYS A 1 174 ? 3.864 3.488 -1.243 1.00 93.31 174 LYS A N 1
ATOM 1371 C CA . LYS A 1 174 ? 4.738 2.616 -0.431 1.00 93.31 174 LYS A CA 1
ATOM 1372 C C . LYS A 1 174 ? 3.962 1.594 0.412 1.00 93.31 174 LYS A C 1
ATOM 1374 O O . LYS A 1 174 ? 4.491 0.545 0.769 1.00 93.31 174 LYS A O 1
ATOM 1379 N N . GLU A 1 175 ? 2.698 1.885 0.721 1.00 91.81 175 GLU A N 1
ATOM 1380 C CA . GLU A 1 175 ? 1.804 1.043 1.522 1.00 91.81 175 GLU A CA 1
ATOM 1381 C C . GLU A 1 175 ? 1.467 -0.295 0.845 1.00 91.81 175 GLU A C 1
ATOM 1383 O O . GLU A 1 175 ? 0.937 -1.192 1.502 1.00 91.81 175 GLU A O 1
ATOM 1388 N N . VAL A 1 176 ? 1.763 -0.444 -0.451 1.00 93.56 176 VAL A N 1
ATOM 1389 C CA . VAL A 1 176 ? 1.597 -1.713 -1.177 1.00 93.56 176 VAL A CA 1
ATOM 1390 C C . VAL A 1 176 ? 2.676 -2.743 -0.824 1.00 93.56 176 VAL A C 1
ATOM 1392 O O . VAL A 1 176 ? 2.486 -3.929 -1.078 1.00 93.56 176 VAL A O 1
ATOM 1395 N N . GLY A 1 177 ? 3.786 -2.318 -0.206 1.00 94.75 177 GLY A N 1
ATOM 1396 C CA . GLY A 1 177 ? 4.896 -3.176 0.221 1.00 94.75 177 GLY A CA 1
ATOM 1397 C C . GLY A 1 177 ? 5.801 -3.618 -0.930 1.00 94.75 177 GLY A C 1
ATOM 1398 O O . GLY A 1 177 ? 6.981 -3.282 -0.940 1.00 94.75 177 GLY A O 1
ATOM 1399 N N . LEU A 1 178 ? 5.248 -4.316 -1.919 1.00 97.38 178 LEU A N 1
ATOM 1400 C CA . LEU A 1 178 ? 5.919 -4.722 -3.153 1.00 97.38 178 LEU A CA 1
ATOM 1401 C C . LEU A 1 178 ? 5.065 -4.267 -4.334 1.00 97.38 178 LEU A C 1
ATOM 1403 O O . LEU A 1 178 ? 3.860 -4.501 -4.351 1.00 97.38 178 LEU A O 1
ATOM 1407 N N . TYR A 1 179 ? 5.675 -3.617 -5.318 1.00 98.38 179 TYR A N 1
ATOM 1408 C CA . TYR A 1 179 ? 5.009 -3.216 -6.552 1.00 98.38 179 TYR A CA 1
ATOM 1409 C C . TYR A 1 179 ? 5.754 -3.751 -7.767 1.00 98.38 179 TYR A C 1
ATOM 1411 O O . TYR A 1 179 ? 6.982 -3.819 -7.752 1.00 98.38 179 TYR A O 1
ATOM 1419 N N . TYR A 1 180 ? 5.009 -4.099 -8.814 1.00 98.81 180 TYR A N 1
ATOM 1420 C CA . TYR A 1 180 ? 5.535 -4.716 -10.017 1.00 98.81 180 TYR A CA 1
ATOM 1421 C C . TYR A 1 180 ? 4.726 -4.292 -11.245 1.00 98.81 180 TYR A C 1
ATOM 1423 O O . TYR A 1 180 ? 3.500 -4.198 -11.193 1.00 98.81 180 TYR A O 1
ATOM 1431 N N . TYR A 1 181 ? 5.418 -4.036 -12.349 1.00 98.81 181 TYR A N 1
ATOM 1432 C CA . TYR A 1 181 ? 4.811 -3.818 -13.660 1.00 98.81 181 TYR A CA 1
ATOM 1433 C C . TYR A 1 181 ? 5.701 -4.427 -14.743 1.00 98.81 181 TYR A C 1
ATOM 1435 O O . TYR A 1 181 ? 6.904 -4.583 -14.534 1.00 98.81 181 TYR A O 1
ATOM 1443 N N . GLU A 1 182 ? 5.128 -4.754 -15.898 1.00 98.88 182 GLU A N 1
ATOM 1444 C CA . GLU A 1 182 ? 5.869 -5.305 -17.037 1.00 98.88 182 GLU A CA 1
ATOM 1445 C C . GLU A 1 182 ? 5.852 -4.358 -18.233 1.00 98.88 182 GLU A C 1
ATOM 1447 O O . GLU A 1 182 ? 4.896 -3.620 -18.452 1.00 98.88 182 GLU A O 1
ATOM 1452 N N . VAL A 1 183 ? 6.913 -4.402 -19.031 1.00 98.75 183 VAL A N 1
ATOM 1453 C CA . VAL A 1 183 ? 7.061 -3.684 -20.292 1.00 98.75 183 VAL A CA 1
ATOM 1454 C C . VAL A 1 183 ? 7.411 -4.687 -21.382 1.00 98.75 183 VAL A C 1
ATOM 1456 O O . VAL A 1 183 ? 8.427 -5.370 -21.307 1.00 98.75 183 VAL A O 1
ATOM 1459 N N . THR A 1 184 ? 6.586 -4.757 -22.420 1.00 98.69 184 THR A N 1
ATOM 1460 C CA . THR A 1 184 ? 6.868 -5.521 -23.638 1.00 98.69 184 THR A CA 1
ATOM 1461 C C . THR A 1 184 ? 7.519 -4.615 -24.676 1.00 98.69 184 THR A C 1
ATOM 1463 O O . THR A 1 184 ? 6.954 -3.573 -25.026 1.00 98.69 184 THR A O 1
ATOM 1466 N N . ILE A 1 185 ? 8.677 -5.011 -25.209 1.00 98.06 185 ILE A N 1
ATOM 1467 C CA . ILE A 1 185 ? 9.341 -4.290 -26.304 1.00 98.06 185 ILE A CA 1
ATOM 1468 C C . ILE A 1 185 ? 8.622 -4.612 -27.620 1.00 98.06 185 ILE A C 1
ATOM 1470 O O . ILE A 1 185 ? 8.796 -5.689 -28.186 1.00 98.06 185 ILE A O 1
ATOM 1474 N N . MET A 1 186 ? 7.810 -3.689 -28.129 1.00 97.25 186 MET A N 1
ATOM 1475 C CA . MET A 1 186 ? 6.972 -3.918 -29.315 1.00 97.25 186 MET A CA 1
ATOM 1476 C C . MET A 1 186 ? 7.765 -3.768 -30.615 1.00 97.25 186 MET A C 1
ATOM 1478 O O . MET A 1 186 ? 7.640 -4.588 -31.521 1.00 97.25 186 MET A O 1
ATOM 1482 N N . SER A 1 187 ? 8.603 -2.738 -30.702 1.00 94.44 187 SER A N 1
ATOM 1483 C CA . SER A 1 187 ? 9.571 -2.555 -31.783 1.00 94.44 187 SER A CA 1
ATOM 1484 C C . SER A 1 187 ? 10.794 -1.819 -31.264 1.00 94.44 187 SER A C 1
ATOM 1486 O O . SER A 1 187 ? 10.693 -0.961 -30.388 1.00 94.44 187 SER A O 1
ATOM 1488 N N . ARG A 1 188 ? 11.962 -2.157 -31.811 1.00 92.06 188 ARG A N 1
ATOM 1489 C CA . ARG A 1 188 ? 13.211 -1.459 -31.515 1.00 92.06 188 ARG A CA 1
ATOM 1490 C C . ARG A 1 188 ? 14.006 -1.244 -32.794 1.00 92.06 188 ARG A C 1
ATOM 1492 O O . ARG A 1 188 ? 14.069 -2.125 -33.652 1.00 92.06 188 ARG A O 1
ATOM 1499 N N . SER A 1 189 ? 14.613 -0.079 -32.906 1.00 87.50 189 SER A N 1
ATOM 1500 C CA . SER A 1 189 ? 15.542 0.271 -33.972 1.00 87.50 189 SER A CA 1
ATOM 1501 C C . SER A 1 189 ? 16.859 -0.497 -33.833 1.00 87.50 189 SER A C 1
ATOM 1503 O O . SER A 1 189 ? 17.191 -1.028 -32.769 1.00 87.50 189 SER A O 1
ATOM 1505 N N . LYS A 1 190 ? 17.663 -0.515 -34.901 1.00 80.75 190 LYS A N 1
ATOM 1506 C CA . LYS A 1 190 ? 19.061 -0.947 -34.805 1.00 80.75 190 LYS A CA 1
ATOM 1507 C C . LYS A 1 190 ? 19.800 -0.011 -33.837 1.00 80.75 190 LYS A C 1
ATOM 1509 O O . LYS A 1 190 ? 19.679 1.209 -33.962 1.00 80.75 190 LYS A O 1
ATOM 1514 N N . ASP A 1 191 ? 20.515 -0.583 -32.872 1.00 82.88 191 ASP A N 1
ATOM 1515 C CA . ASP A 1 191 ? 21.194 0.154 -31.795 1.00 82.88 191 ASP A CA 1
ATOM 1516 C C . ASP A 1 191 ? 20.219 1.012 -30.953 1.00 82.88 191 ASP A C 1
ATOM 1518 O O . ASP A 1 191 ? 20.507 2.161 -30.608 1.00 82.88 191 ASP A O 1
ATOM 1522 N N . ALA A 1 192 ? 19.013 0.492 -30.695 1.00 87.00 192 ALA A N 1
ATOM 1523 C CA . ALA A 1 192 ? 18.019 1.130 -29.832 1.00 87.00 192 ALA A CA 1
ATOM 1524 C C . ALA A 1 192 ? 18.447 1.104 -28.368 1.00 87.00 192 ALA A C 1
ATOM 1526 O O . ALA A 1 192 ? 18.668 0.021 -27.829 1.00 87.00 192 ALA A O 1
ATOM 1527 N N . LEU A 1 193 ? 18.481 2.275 -27.735 1.00 92.50 193 LEU A N 1
ATOM 1528 C CA . LEU A 1 193 ? 18.707 2.419 -26.301 1.00 92.50 193 LEU A CA 1
ATOM 1529 C C . LEU A 1 193 ? 17.347 2.637 -25.635 1.00 92.50 193 LEU A C 1
ATOM 1531 O O . LEU A 1 193 ? 16.714 3.680 -25.836 1.00 92.50 193 LEU A O 1
ATOM 1535 N N . ILE A 1 194 ? 16.901 1.626 -24.892 1.00 96.56 194 ILE A N 1
ATOM 1536 C CA . ILE A 1 194 ? 15.641 1.634 -24.148 1.00 96.56 194 ILE A CA 1
ATOM 1537 C C . ILE A 1 194 ? 15.973 1.325 -22.693 1.00 96.56 194 ILE A C 1
ATOM 1539 O O . ILE A 1 194 ? 16.534 0.267 -22.408 1.00 96.56 194 ILE A O 1
ATOM 1543 N N . GLY A 1 195 ? 15.614 2.236 -21.792 1.00 97.44 195 GLY A N 1
ATOM 1544 C CA . GLY A 1 195 ? 15.797 2.073 -20.350 1.00 97.44 195 GLY A CA 1
ATOM 1545 C C . GLY A 1 195 ? 14.453 1.983 -19.636 1.00 97.44 195 GLY A C 1
ATOM 1546 O O . GLY A 1 195 ? 13.585 2.818 -19.882 1.00 97.44 195 GLY A O 1
ATOM 1547 N N . VAL A 1 196 ? 14.278 1.001 -18.751 1.00 98.62 196 VAL A N 1
ATOM 1548 C CA . VAL A 1 196 ? 13.054 0.803 -17.946 1.00 98.62 196 VAL A CA 1
ATOM 1549 C C . VAL A 1 196 ? 13.380 0.753 -16.458 1.00 98.62 196 VAL A C 1
ATOM 1551 O O . VAL A 1 196 ? 14.425 0.232 -16.072 1.00 98.62 196 VAL A O 1
ATOM 1554 N N . GLY A 1 197 ? 12.493 1.266 -15.603 1.00 98.56 197 GLY A N 1
ATOM 1555 C CA . GLY A 1 197 ? 12.673 1.153 -14.155 1.00 98.56 197 GLY A CA 1
ATOM 1556 C C . GLY A 1 197 ? 11.799 2.093 -13.337 1.00 98.56 197 GLY A C 1
ATOM 1557 O O . GLY A 1 197 ? 10.588 2.161 -13.559 1.00 98.56 197 GLY A O 1
ATOM 1558 N N . PHE A 1 198 ? 12.405 2.793 -12.379 1.00 98.81 198 PHE A N 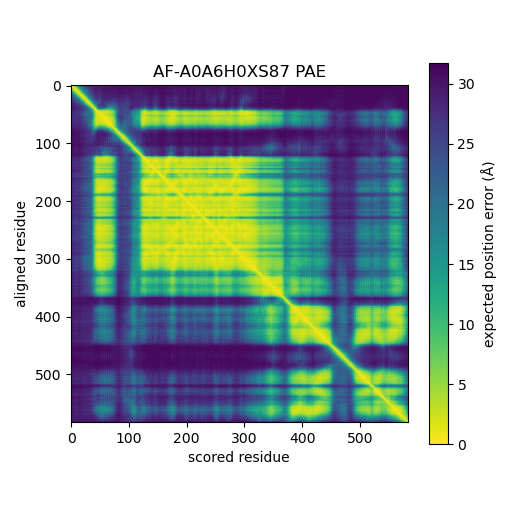1
ATOM 1559 C CA . PHE A 1 198 ? 11.715 3.713 -11.472 1.00 98.81 198 PHE A CA 1
ATOM 1560 C C . PHE A 1 198 ? 12.444 5.053 -11.361 1.00 98.81 198 PHE A C 1
ATOM 1562 O O . PHE A 1 198 ? 13.671 5.093 -11.331 1.00 98.81 198 PHE A O 1
ATOM 1569 N N . ALA A 1 199 ? 11.699 6.148 -11.248 1.00 98.31 199 ALA A N 1
ATOM 1570 C CA . ALA A 1 199 ? 12.245 7.490 -11.058 1.00 98.31 199 ALA A CA 1
ATOM 1571 C C . ALA A 1 199 ? 11.432 8.294 -10.048 1.00 98.31 199 ALA A C 1
ATOM 1573 O O . ALA A 1 199 ? 10.241 8.051 -9.882 1.00 98.31 199 ALA A O 1
ATOM 1574 N N . THR A 1 200 ? 12.053 9.268 -9.392 1.00 98.00 200 THR A N 1
ATOM 1575 C CA . THR A 1 200 ? 11.325 10.287 -8.628 1.00 98.00 200 THR A CA 1
ATOM 1576 C C . THR A 1 200 ? 10.842 11.405 -9.556 1.00 98.00 200 THR A C 1
ATOM 1578 O O . THR A 1 200 ? 11.174 11.446 -10.747 1.00 98.00 200 THR A O 1
ATOM 1581 N N . ASP A 1 201 ? 10.060 12.334 -9.013 1.00 96.31 201 ASP A N 1
ATOM 1582 C CA . ASP A 1 201 ? 9.594 13.548 -9.691 1.00 96.31 201 ASP A CA 1
ATOM 1583 C C . ASP A 1 201 ? 10.743 14.478 -10.137 1.00 96.31 201 ASP A C 1
ATOM 1585 O O . ASP A 1 201 ? 10.605 15.213 -11.117 1.00 96.31 201 ASP A O 1
ATOM 1589 N N . LYS A 1 202 ? 11.912 14.384 -9.494 1.00 96.19 202 LYS A N 1
ATOM 1590 C CA . LYS A 1 202 ? 13.104 15.200 -9.787 1.00 96.19 202 LYS A CA 1
ATOM 1591 C C . LYS A 1 202 ? 13.918 14.729 -10.989 1.00 96.19 202 LYS A C 1
ATOM 1593 O O . LYS A 1 202 ? 14.755 15.483 -11.480 1.00 96.19 202 LYS A O 1
ATOM 1598 N N . SER A 1 203 ? 13.701 13.498 -11.453 1.00 95.62 203 SER A N 1
ATOM 1599 C CA . SER A 1 203 ? 14.474 12.938 -12.564 1.00 95.62 203 SER A CA 1
ATOM 1600 C C . SER A 1 203 ? 14.274 13.731 -13.862 1.00 95.62 203 SER A C 1
ATOM 1602 O O . SER A 1 203 ? 13.158 14.145 -14.190 1.00 95.62 203 SER A O 1
ATOM 1604 N N . MET A 1 204 ? 15.357 13.929 -14.619 1.00 95.31 204 MET A N 1
ATOM 1605 C CA . MET A 1 204 ? 15.317 14.604 -15.916 1.00 95.31 204 MET A CA 1
ATOM 1606 C C . MET A 1 204 ? 14.739 13.690 -16.997 1.00 95.31 204 MET A C 1
ATOM 1608 O O . MET A 1 204 ? 15.281 12.626 -17.285 1.00 95.31 204 MET A O 1
ATOM 1612 N N . LEU A 1 205 ? 13.688 14.150 -17.675 1.00 96.88 205 LEU A N 1
ATOM 1613 C CA . LEU A 1 205 ? 13.031 13.371 -18.728 1.00 96.88 205 LEU A CA 1
ATOM 1614 C C . LEU A 1 205 ? 13.716 13.474 -20.101 1.00 96.88 205 LEU A C 1
ATOM 1616 O O . LEU A 1 205 ? 13.395 12.706 -20.999 1.00 96.88 205 LEU A O 1
ATOM 1620 N N . THR A 1 206 ? 14.679 14.381 -20.283 1.00 96.19 206 THR A N 1
ATOM 1621 C CA . THR A 1 206 ? 15.463 14.547 -21.529 1.00 96.19 206 THR A CA 1
ATOM 1622 C C . THR A 1 206 ? 16.719 13.662 -21.583 1.00 96.19 206 THR A C 1
ATOM 1624 O O . THR A 1 206 ? 17.637 13.895 -22.373 1.00 96.19 206 THR A O 1
ATOM 1627 N N . ARG A 1 207 ? 16.785 12.665 -20.698 1.00 95.00 207 ARG A N 1
ATOM 1628 C CA . ARG A 1 207 ? 17.871 11.695 -20.517 1.00 95.00 207 ARG A CA 1
ATOM 1629 C C . ARG A 1 207 ? 17.275 10.295 -20.425 1.00 95.00 207 ARG A C 1
ATOM 1631 O O . ARG A 1 207 ? 16.087 10.162 -20.121 1.00 95.00 207 ARG A O 1
ATOM 1638 N N . LEU A 1 208 ? 18.081 9.255 -20.656 1.00 95.25 208 LEU A N 1
ATOM 1639 C CA . LEU A 1 208 ? 17.636 7.903 -20.325 1.00 95.25 208 LEU A CA 1
ATOM 1640 C C . LEU A 1 208 ? 17.576 7.732 -18.803 1.00 95.25 208 LEU A C 1
ATOM 1642 O O . LEU A 1 208 ? 18.425 8.283 -18.092 1.00 95.25 208 LEU A O 1
ATOM 1646 N N . PRO A 1 209 ? 16.600 6.964 -18.288 1.00 96.94 209 PRO A N 1
ATOM 1647 C CA . PRO A 1 209 ? 16.466 6.749 -16.858 1.00 96.94 209 PRO A CA 1
ATOM 1648 C C . PRO A 1 209 ? 17.757 6.146 -16.288 1.00 96.94 209 PRO A C 1
ATOM 1650 O O . PRO A 1 209 ? 18.330 5.234 -16.875 1.00 96.94 209 PRO A O 1
ATOM 1653 N N . GLY A 1 210 ? 18.235 6.670 -15.162 1.00 96.00 210 GLY A N 1
ATOM 1654 C CA . GLY A 1 210 ? 19.442 6.194 -14.482 1.00 96.00 210 GLY A CA 1
ATOM 1655 C C . GLY A 1 210 ? 20.759 6.848 -14.914 1.00 96.00 210 GLY A C 1
ATOM 1656 O O . GLY A 1 210 ? 21.739 6.703 -14.188 1.00 96.00 210 GLY A O 1
ATOM 1657 N N . TRP A 1 211 ? 20.814 7.603 -16.018 1.00 94.50 211 TRP A N 1
ATOM 1658 C CA . TRP A 1 211 ? 22.024 8.369 -16.376 1.00 94.50 211 TRP A CA 1
ATOM 1659 C C . TRP A 1 211 ? 22.268 9.564 -15.451 1.00 94.50 211 TRP A C 1
ATOM 1661 O O . TRP A 1 211 ? 23.409 9.875 -15.123 1.00 94.50 211 TRP A O 1
ATOM 1671 N N . GLU A 1 212 ? 21.188 10.196 -15.000 1.00 93.38 212 GLU A N 1
ATOM 1672 C CA . GLU A 1 212 ? 21.200 11.249 -13.983 1.00 93.38 212 GLU A CA 1
ATOM 1673 C C . GLU A 1 212 ? 20.637 10.706 -12.660 1.00 93.38 212 GLU A C 1
ATOM 1675 O O . GLU A 1 212 ? 19.999 9.641 -12.655 1.00 93.38 212 GLU A O 1
ATOM 1680 N N . PRO A 1 213 ? 20.898 11.377 -11.521 1.00 94.06 213 PRO A N 1
ATOM 1681 C CA . PRO A 1 213 ? 20.316 11.005 -10.237 1.00 94.06 213 PRO A CA 1
ATOM 1682 C C . PRO A 1 213 ? 18.786 10.894 -10.288 1.00 94.06 213 PRO A C 1
ATOM 1684 O O . PRO A 1 213 ? 18.134 11.276 -11.260 1.00 94.06 213 PRO A O 1
ATOM 1687 N N . ASP A 1 214 ? 18.205 10.377 -9.204 1.00 95.88 214 ASP A N 1
ATOM 1688 C CA . ASP A 1 214 ? 16.751 10.276 -9.031 1.00 95.88 214 ASP A CA 1
ATOM 1689 C C . ASP A 1 214 ? 16.039 9.263 -9.950 1.00 95.88 214 ASP A C 1
ATOM 1691 O O . ASP A 1 214 ? 14.812 9.183 -9.942 1.00 95.88 214 ASP A O 1
ATOM 1695 N N . ALA A 1 215 ? 16.781 8.431 -10.684 1.00 97.12 215 ALA A N 1
ATOM 1696 C CA . ALA A 1 215 ? 16.242 7.304 -11.440 1.00 97.12 215 ALA A CA 1
ATOM 1697 C C . ALA A 1 215 ? 17.107 6.044 -11.306 1.00 97.12 215 ALA A C 1
ATOM 1699 O O . ALA A 1 215 ? 18.319 6.117 -11.121 1.00 97.12 215 ALA A O 1
ATOM 1700 N N . PHE A 1 216 ? 16.455 4.892 -11.422 1.00 98.25 216 PHE A N 1
ATOM 1701 C CA . PHE A 1 216 ? 17.022 3.550 -11.370 1.00 98.25 216 PHE A CA 1
ATOM 1702 C C . PHE A 1 216 ? 16.504 2.780 -12.573 1.00 98.25 216 PHE A C 1
ATOM 1704 O O . PHE A 1 216 ? 15.286 2.660 -12.732 1.00 98.25 216 PHE A O 1
ATOM 1711 N N . ALA A 1 217 ? 17.390 2.261 -13.416 1.00 98.25 217 ALA A N 1
ATOM 1712 C CA . ALA A 1 217 ? 16.951 1.650 -14.662 1.00 98.25 217 ALA A CA 1
ATOM 1713 C C . ALA A 1 217 ? 17.836 0.511 -15.135 1.00 98.25 217 ALA A C 1
ATOM 1715 O O . ALA A 1 217 ? 19.027 0.482 -14.844 1.00 98.25 217 ALA A O 1
ATOM 1716 N N . TYR A 1 218 ? 17.230 -0.378 -15.908 1.00 98.50 218 TYR A N 1
ATOM 1717 C CA . TYR A 1 218 ? 17.869 -1.439 -16.670 1.00 98.50 218 TYR A CA 1
ATOM 1718 C C . TYR A 1 218 ? 17.792 -1.095 -18.157 1.00 98.50 218 TYR A C 1
ATOM 1720 O O . TYR A 1 218 ? 16.715 -0.758 -18.662 1.00 98.50 218 TYR A O 1
ATOM 1728 N N . HIS A 1 219 ? 18.940 -1.113 -18.832 1.00 97.31 219 HIS A N 1
ATOM 1729 C CA . HIS A 1 219 ? 19.084 -0.707 -20.227 1.00 97.31 219 HIS A CA 1
ATOM 1730 C C . HIS A 1 219 ? 19.183 -1.939 -21.126 1.00 97.31 219 HIS A C 1
ATOM 1732 O O . HIS A 1 219 ? 19.870 -2.921 -20.839 1.00 97.31 219 HIS A O 1
ATOM 1738 N N . GLY A 1 220 ? 18.406 -1.923 -22.207 1.00 94.50 220 GLY A N 1
ATOM 1739 C CA . GLY A 1 220 ? 18.227 -3.088 -23.067 1.00 94.50 220 GLY A CA 1
ATOM 1740 C C . GLY A 1 220 ? 19.332 -3.321 -24.087 1.00 94.50 220 GLY A C 1
ATOM 1741 O O . GLY A 1 220 ? 19.458 -4.431 -24.606 1.00 94.50 220 GLY A O 1
ATOM 1742 N N . ASP A 1 221 ? 20.107 -2.297 -24.416 1.00 92.88 221 ASP A N 1
ATOM 1743 C CA . ASP A 1 221 ? 21.183 -2.362 -25.399 1.00 92.88 221 ASP A CA 1
ATOM 1744 C C . ASP A 1 221 ? 22.458 -3.000 -24.859 1.00 92.88 221 ASP A C 1
ATOM 1746 O O . ASP A 1 221 ? 23.094 -3.745 -25.598 1.00 92.88 221 ASP A O 1
ATOM 1750 N N . ASP A 1 222 ? 22.784 -2.791 -23.588 1.00 94.00 222 ASP A N 1
ATOM 1751 C CA . ASP A 1 222 ? 24.025 -3.241 -22.950 1.00 94.00 222 ASP A CA 1
ATOM 1752 C C . ASP A 1 222 ? 23.794 -4.285 -21.843 1.00 94.00 222 ASP A C 1
ATOM 1754 O O . ASP A 1 222 ? 24.707 -5.035 -21.500 1.00 94.00 222 ASP A O 1
ATOM 1758 N N . GLY A 1 223 ? 22.557 -4.418 -21.357 1.0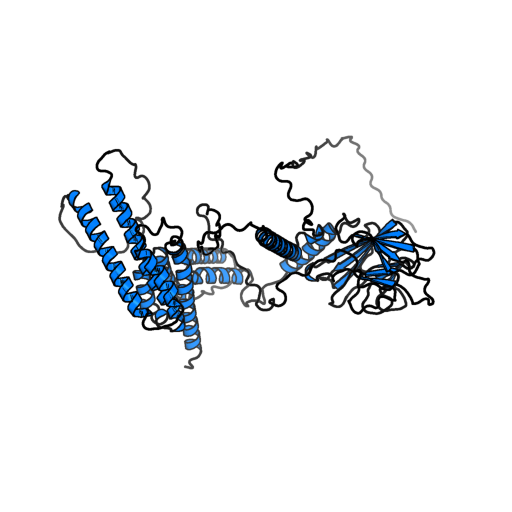0 96.19 223 GLY A N 1
ATOM 1759 C CA . GLY A 1 223 ? 22.237 -5.323 -20.260 1.00 96.19 223 GLY A CA 1
ATOM 1760 C C . GLY A 1 223 ? 22.682 -4.787 -18.891 1.00 96.19 223 GLY A C 1
ATOM 1761 O O . GLY A 1 223 ? 22.776 -5.547 -17.919 1.00 96.19 223 GLY A O 1
ATOM 1762 N N . GLU A 1 224 ? 22.972 -3.493 -18.791 1.00 97.94 224 GLU A N 1
ATOM 1763 C CA . GLU A 1 224 ? 23.478 -2.857 -17.580 1.00 97.94 224 GLU A CA 1
ATOM 1764 C C . GLU A 1 224 ? 22.378 -2.129 -16.803 1.00 97.94 224 GLU A C 1
ATOM 1766 O O . GLU A 1 224 ? 21.297 -1.816 -17.311 1.00 97.94 224 GLU A O 1
ATOM 1771 N N . VAL A 1 225 ? 22.649 -1.871 -15.524 1.00 98.25 225 VAL A N 1
ATOM 1772 C CA . VAL A 1 225 ? 21.791 -1.056 -14.661 1.00 98.25 225 VAL A CA 1
ATOM 1773 C C . VAL A 1 225 ? 22.468 0.255 -14.282 1.00 98.25 225 VAL A C 1
ATOM 1775 O O . VAL A 1 225 ? 23.675 0.294 -14.035 1.00 98.25 225 VAL A O 1
ATOM 1778 N N . PHE A 1 226 ? 21.672 1.320 -14.200 1.00 97.56 226 PHE A N 1
ATOM 1779 C CA . PHE A 1 226 ? 22.125 2.699 -14.022 1.00 97.56 226 PHE A CA 1
ATOM 1780 C C . PHE A 1 226 ? 21.370 3.403 -12.885 1.00 97.56 226 PHE A C 1
ATOM 1782 O O . PHE A 1 226 ? 20.151 3.254 -12.757 1.00 97.56 226 PHE A O 1
ATOM 1789 N N . SER A 1 227 ? 22.091 4.188 -12.076 1.00 95.81 227 SER A N 1
ATOM 1790 C CA . SER A 1 227 ? 21.528 4.994 -10.980 1.00 95.81 227 SER A CA 1
ATOM 1791 C C . SER A 1 227 ? 22.339 6.268 -10.695 1.00 95.81 227 SER A C 1
ATOM 1793 O O . SER A 1 227 ? 23.111 6.333 -9.735 1.00 95.81 227 SER A O 1
ATOM 1795 N N . GLY A 1 228 ? 22.188 7.285 -11.539 1.00 90.19 228 GLY A N 1
ATOM 1796 C CA . GLY A 1 228 ? 22.874 8.574 -11.432 1.00 90.19 228 GLY A CA 1
ATOM 1797 C C . GLY A 1 228 ? 24.341 8.571 -11.822 1.00 90.19 228 GLY A C 1
ATOM 1798 O O . GLY A 1 228 ? 25.116 9.351 -11.270 1.00 90.19 228 GLY A O 1
ATOM 1799 N N . GLN A 1 229 ? 24.729 7.676 -12.728 1.00 84.06 229 GLN A N 1
ATOM 1800 C CA . GLN A 1 229 ? 26.099 7.552 -13.220 1.00 84.06 229 GLN A CA 1
ATOM 1801 C C . GLN A 1 229 ? 26.090 7.324 -14.731 1.00 84.06 229 GLN A C 1
ATOM 1803 O O . GLN A 1 229 ? 25.174 6.705 -15.267 1.00 84.06 229 GLN A O 1
ATOM 1808 N N . SER A 1 230 ? 27.133 7.800 -15.412 1.00 74.38 230 SER A N 1
ATOM 1809 C CA . SER A 1 230 ? 27.306 7.623 -16.858 1.00 74.38 230 SER A CA 1
ATOM 1810 C C . SER A 1 230 ? 27.858 6.248 -17.251 1.00 74.38 230 SER A C 1
ATOM 1812 O O . SER A 1 230 ? 27.805 5.891 -18.424 1.00 74.38 230 SER A O 1
ATOM 1814 N N . SER A 1 231 ? 28.385 5.480 -16.293 1.00 87.12 231 SER A N 1
ATOM 1815 C CA . SER A 1 231 ? 28.826 4.095 -16.479 1.00 87.12 231 SER A CA 1
ATOM 1816 C C . SER A 1 231 ? 27.845 3.134 -15.819 1.00 87.12 231 SER A C 1
ATOM 1818 O O . SER A 1 231 ? 27.546 3.292 -14.631 1.00 87.12 231 SER A O 1
ATOM 1820 N N . GLY A 1 232 ? 27.374 2.144 -16.571 1.00 90.94 232 GLY A N 1
ATOM 1821 C CA . GLY A 1 232 ? 26.466 1.129 -16.067 1.00 90.94 232 GLY A CA 1
ATOM 1822 C C . GLY A 1 232 ? 27.196 0.023 -15.314 1.00 90.94 232 GLY A C 1
ATOM 1823 O O . GLY A 1 232 ? 28.426 -0.092 -15.307 1.00 90.94 232 GLY A O 1
ATOM 1824 N N . ARG A 1 233 ? 26.406 -0.787 -14.612 1.00 96.19 233 ARG A N 1
ATOM 1825 C CA . ARG A 1 233 ? 26.862 -2.018 -13.966 1.00 96.19 233 ARG A CA 1
ATOM 1826 C C . ARG A 1 233 ? 26.231 -3.204 -14.676 1.00 96.19 233 ARG A C 1
ATOM 1828 O O . ARG A 1 233 ? 25.007 -3.312 -14.692 1.00 96.19 233 ARG A O 1
ATOM 1835 N N . SER A 1 234 ? 27.055 -4.118 -15.188 1.00 97.38 234 SER A N 1
ATOM 1836 C CA . SER A 1 234 ? 26.577 -5.380 -15.762 1.00 97.38 234 SER A CA 1
ATOM 1837 C C . SER A 1 234 ? 25.634 -6.107 -14.797 1.00 97.38 234 SER A C 1
ATOM 1839 O O . SER A 1 234 ? 25.926 -6.244 -13.603 1.00 97.38 234 SER A O 1
ATOM 1841 N N . TYR A 1 235 ? 24.481 -6.528 -15.314 1.00 98.06 235 TYR A N 1
ATOM 1842 C CA . TYR A 1 235 ? 23.396 -7.068 -14.500 1.00 98.06 235 TYR A CA 1
ATOM 1843 C C . TYR A 1 235 ? 22.628 -8.181 -15.209 1.00 98.06 235 TYR A C 1
ATOM 1845 O O . TYR A 1 235 ? 22.479 -9.272 -14.661 1.00 98.06 235 TYR A O 1
ATOM 1853 N N . GLY A 1 236 ? 22.149 -7.916 -16.422 1.00 96.88 236 GLY A N 1
ATOM 1854 C CA . GLY A 1 236 ? 21.287 -8.815 -17.169 1.00 96.88 236 GLY A CA 1
ATOM 1855 C C . GLY A 1 236 ? 21.706 -8.950 -18.632 1.00 96.88 236 GLY A C 1
ATOM 1856 O O . GLY A 1 236 ? 22.653 -8.319 -19.089 1.00 96.88 236 GLY A O 1
ATOM 1857 N N . PRO A 1 237 ? 21.013 -9.800 -19.394 1.00 96.50 237 PRO A N 1
ATOM 1858 C CA . PRO A 1 237 ? 21.253 -9.956 -20.828 1.00 96.50 237 PRO A CA 1
ATOM 1859 C C . PRO A 1 237 ? 20.700 -8.772 -21.648 1.00 96.50 237 PRO A C 1
ATOM 1861 O O . PRO A 1 237 ? 19.884 -8.004 -21.158 1.00 96.50 237 PRO A O 1
ATOM 1864 N N . HIS A 1 238 ? 21.049 -8.649 -22.928 1.00 95.75 238 HIS A N 1
ATOM 1865 C CA . HIS A 1 238 ? 20.425 -7.646 -23.808 1.00 95.75 238 HIS A CA 1
ATOM 1866 C C . HIS A 1 238 ? 18.949 -7.954 -24.080 1.00 95.75 238 HIS A C 1
ATOM 1868 O O . HIS A 1 238 ? 18.573 -9.124 -24.218 1.00 95.75 238 HIS A O 1
ATOM 1874 N N . LEU A 1 239 ? 18.136 -6.910 -24.227 1.00 94.75 239 LEU A N 1
ATOM 1875 C CA . LEU A 1 239 ? 16.715 -6.995 -24.553 1.00 94.75 239 LEU A CA 1
ATOM 1876 C C . LEU A 1 239 ? 16.494 -6.928 -26.061 1.00 94.75 239 LEU A C 1
ATOM 1878 O O . LEU A 1 239 ? 17.119 -6.136 -26.760 1.00 94.75 239 LEU A O 1
ATOM 1882 N N . VAL A 1 240 ? 15.575 -7.722 -26.587 1.00 95.25 240 VAL A N 1
ATOM 1883 C CA . VAL A 1 240 ? 15.191 -7.742 -28.001 1.00 95.25 240 VAL A CA 1
ATOM 1884 C C . VAL A 1 240 ? 13.693 -7.501 -28.157 1.00 95.25 240 VAL A C 1
ATOM 1886 O O . VAL A 1 240 ? 12.943 -7.440 -27.186 1.00 95.25 240 VAL A O 1
ATOM 1889 N N . THR A 1 241 ? 13.244 -7.318 -29.397 1.00 96.88 241 THR A N 1
ATOM 1890 C CA . THR A 1 241 ? 11.814 -7.207 -29.697 1.00 96.88 241 THR A CA 1
ATOM 1891 C C . THR A 1 241 ? 11.062 -8.434 -29.180 1.00 96.88 241 THR A C 1
ATOM 1893 O O . THR A 1 241 ? 11.541 -9.556 -29.317 1.00 96.88 241 THR A O 1
ATOM 1896 N N . HIS A 1 242 ? 9.884 -8.196 -28.608 1.00 97.38 242 HIS A N 1
ATOM 1897 C CA . HIS A 1 242 ? 9.004 -9.148 -27.930 1.00 97.38 242 HIS A CA 1
ATOM 1898 C C . HIS A 1 242 ? 9.478 -9.671 -26.572 1.00 97.38 242 HIS A C 1
ATOM 1900 O O . HIS A 1 242 ? 8.731 -10.421 -25.946 1.00 97.38 242 HIS A O 1
ATOM 1906 N N . ASP A 1 243 ? 10.642 -9.249 -26.067 1.00 98.25 243 ASP A N 1
ATOM 1907 C CA . ASP A 1 243 ? 10.948 -9.489 -24.658 1.00 98.25 243 ASP A CA 1
ATOM 1908 C C . ASP A 1 243 ? 9.960 -8.744 -23.755 1.00 98.25 243 ASP A C 1
ATOM 1910 O O . ASP A 1 243 ? 9.580 -7.596 -24.020 1.00 98.25 243 ASP A O 1
ATOM 1914 N N . VAL A 1 244 ? 9.606 -9.401 -22.654 1.00 98.75 244 VAL A N 1
ATOM 1915 C CA . VAL A 1 244 ? 8.843 -8.834 -21.546 1.00 98.75 244 VAL A CA 1
ATOM 1916 C C . VAL A 1 244 ? 9.785 -8.609 -20.377 1.00 98.75 244 VAL A C 1
ATOM 1918 O O . VAL A 1 244 ? 10.398 -9.550 -19.867 1.00 98.75 244 VAL A O 1
ATOM 1921 N N . VAL A 1 245 ? 9.901 -7.357 -19.952 1.00 98.75 245 VAL A N 1
ATOM 1922 C CA . VAL A 1 245 ? 10.758 -6.939 -18.846 1.00 98.75 245 VAL A CA 1
ATOM 1923 C C . VAL A 1 245 ? 9.896 -6.454 -17.710 1.00 98.75 245 VAL A C 1
ATOM 1925 O O . VAL A 1 245 ? 9.179 -5.469 -17.852 1.00 98.75 245 VAL A O 1
ATOM 1928 N N . GLY A 1 246 ? 9.971 -7.135 -16.579 1.00 98.81 246 GLY A N 1
ATOM 1929 C CA . GLY A 1 246 ? 9.303 -6.679 -15.373 1.00 98.81 246 GLY A CA 1
ATOM 1930 C C . GLY A 1 246 ? 10.215 -5.877 -14.474 1.00 98.81 246 GLY A C 1
ATOM 1931 O O . GLY A 1 246 ? 11.394 -6.198 -14.343 1.00 98.81 246 GLY A O 1
ATOM 1932 N N . CYS A 1 247 ? 9.639 -4.880 -13.820 1.00 98.88 247 CYS A N 1
ATOM 1933 C CA . CYS A 1 247 ? 10.296 -3.958 -12.910 1.00 98.88 247 CYS A CA 1
ATOM 1934 C C . CYS A 1 247 ? 9.606 -4.058 -11.549 1.00 98.88 247 CYS A C 1
ATOM 1936 O O . CYS A 1 247 ? 8.426 -3.721 -11.426 1.00 98.88 247 CYS A O 1
ATOM 1938 N N . GLY A 1 248 ? 10.334 -4.504 -10.527 1.00 98.81 248 GLY A N 1
ATOM 1939 C CA . GLY A 1 248 ? 9.826 -4.638 -9.167 1.00 98.81 248 GLY A CA 1
ATOM 1940 C C . GLY A 1 248 ? 10.511 -3.688 -8.192 1.00 98.81 248 GLY A C 1
ATOM 1941 O O . GLY A 1 248 ? 11.730 -3.541 -8.231 1.00 98.81 248 GLY A O 1
ATOM 1942 N N . ILE A 1 249 ? 9.739 -3.070 -7.298 1.00 98.69 249 ILE A N 1
ATOM 1943 C CA . ILE A 1 249 ? 10.243 -2.279 -6.168 1.00 98.69 249 ILE A CA 1
ATOM 1944 C C . ILE A 1 249 ? 9.667 -2.827 -4.862 1.00 98.69 249 ILE A C 1
ATOM 1946 O O . ILE A 1 249 ? 8.451 -2.920 -4.690 1.00 98.69 249 ILE A O 1
ATOM 1950 N N . ASN A 1 250 ? 10.552 -3.204 -3.943 1.00 97.81 250 ASN A N 1
ATOM 1951 C CA . ASN A 1 250 ? 10.206 -3.721 -2.628 1.00 97.81 250 ASN A CA 1
ATOM 1952 C C . ASN A 1 250 ? 10.528 -2.664 -1.564 1.00 97.81 250 ASN A C 1
ATOM 1954 O O . ASN A 1 250 ? 11.691 -2.408 -1.256 1.00 97.81 250 ASN A O 1
ATOM 1958 N N . PHE A 1 251 ? 9.490 -2.062 -0.989 1.00 96.31 251 PHE A N 1
ATOM 1959 C CA . PHE A 1 251 ? 9.590 -1.039 0.055 1.00 96.31 251 PHE A CA 1
ATOM 1960 C C . PHE A 1 251 ? 9.912 -1.617 1.439 1.00 96.31 251 PHE A C 1
ATOM 1962 O O . PHE A 1 251 ? 10.302 -0.869 2.331 1.00 96.31 251 PHE A O 1
ATOM 1969 N N . ARG A 1 252 ? 9.770 -2.935 1.646 1.00 94.06 252 ARG A N 1
ATOM 1970 C CA . ARG A 1 252 ? 10.201 -3.600 2.887 1.00 94.06 252 ARG A CA 1
ATOM 1971 C C . ARG A 1 252 ? 11.721 -3.720 2.937 1.00 94.06 252 ARG A C 1
ATOM 1973 O O . ARG A 1 252 ? 12.318 -3.500 3.985 1.00 94.06 252 ARG A O 1
ATOM 1980 N N . THR A 1 253 ? 12.335 -4.097 1.818 1.00 95.69 253 THR A N 1
ATOM 1981 C CA . THR A 1 253 ? 13.792 -4.285 1.698 1.00 95.69 253 THR A CA 1
ATOM 1982 C C . THR A 1 253 ? 14.508 -3.088 1.086 1.00 95.69 253 THR A C 1
ATOM 1984 O O . THR A 1 253 ? 15.732 -3.106 1.008 1.00 95.69 253 THR A O 1
ATOM 1987 N N . ASN A 1 254 ? 13.768 -2.060 0.657 1.00 97.12 254 ASN A N 1
ATOM 1988 C CA . ASN A 1 254 ? 14.289 -0.904 -0.073 1.00 97.12 254 ASN A CA 1
ATOM 1989 C C . ASN A 1 254 ? 15.149 -1.326 -1.272 1.00 97.12 254 ASN A C 1
ATOM 1991 O O . ASN A 1 254 ? 16.286 -0.884 -1.432 1.00 97.12 254 ASN A O 1
ATOM 1995 N N . SER A 1 255 ? 14.619 -2.227 -2.099 1.00 98.12 255 SER A N 1
ATOM 1996 C CA . SER A 1 255 ? 15.347 -2.777 -3.241 1.00 98.12 255 SER A CA 1
ATOM 1997 C C . SER A 1 255 ? 14.528 -2.743 -4.523 1.00 98.12 255 SER A C 1
ATOM 1999 O O . SER A 1 255 ? 13.300 -2.826 -4.496 1.00 98.12 255 SER A O 1
ATOM 2001 N N . ILE A 1 256 ? 15.221 -2.659 -5.654 1.00 98.75 256 ILE A N 1
ATOM 2002 C CA . ILE A 1 256 ? 14.636 -2.751 -6.994 1.00 98.75 256 ILE A CA 1
ATOM 2003 C C . ILE A 1 256 ? 15.243 -3.958 -7.702 1.00 98.75 256 ILE A C 1
ATOM 2005 O O . ILE A 1 256 ? 16.448 -4.204 -7.617 1.00 98.75 256 ILE A O 1
ATOM 2009 N N . PHE A 1 257 ? 14.409 -4.704 -8.415 1.00 98.81 257 PHE A N 1
ATOM 2010 C CA . PHE A 1 257 ? 14.806 -5.864 -9.201 1.00 98.81 257 PHE A CA 1
ATOM 2011 C C . PHE A 1 257 ? 14.131 -5.849 -10.566 1.00 98.81 257 PHE A C 1
ATOM 2013 O O . PHE A 1 257 ? 13.117 -5.177 -10.768 1.00 98.81 257 PHE A O 1
ATOM 2020 N N . PHE A 1 258 ? 14.668 -6.650 -11.481 1.00 98.88 258 PHE A N 1
ATOM 2021 C CA . PHE A 1 258 ? 14.071 -6.856 -12.786 1.00 98.88 258 PHE A CA 1
ATOM 2022 C C . PHE A 1 258 ? 13.848 -8.337 -13.073 1.00 98.88 258 PHE A C 1
ATOM 2024 O O . PHE A 1 258 ? 14.411 -9.236 -12.442 1.00 98.88 258 PHE A O 1
ATOM 2031 N N . THR A 1 259 ? 12.990 -8.579 -14.050 1.00 98.88 259 THR A N 1
ATOM 2032 C CA . THR A 1 259 ? 12.692 -9.906 -14.585 1.00 98.88 259 THR A CA 1
ATOM 2033 C C . THR A 1 259 ? 12.722 -9.830 -16.104 1.00 98.88 259 THR A C 1
ATOM 2035 O O . THR A 1 259 ? 12.423 -8.778 -16.667 1.00 98.88 259 THR A O 1
ATOM 2038 N N . ARG A 1 260 ? 13.053 -10.932 -16.774 1.00 98.56 260 ARG A N 1
ATOM 2039 C CA . ARG A 1 260 ? 12.951 -11.047 -18.232 1.00 98.56 260 ARG A CA 1
ATOM 2040 C C . ARG A 1 260 ? 12.237 -12.336 -18.598 1.00 98.56 260 ARG A C 1
ATOM 2042 O O . ARG A 1 260 ? 12.687 -13.416 -18.215 1.00 98.56 260 ARG A O 1
ATOM 2049 N N . ASN A 1 261 ? 11.158 -12.220 -19.366 1.00 98.50 261 ASN A N 1
ATOM 2050 C CA . ASN A 1 261 ? 10.354 -13.341 -19.853 1.00 98.50 261 ASN A CA 1
ATOM 2051 C C . ASN A 1 261 ? 9.995 -14.319 -18.718 1.00 98.50 261 ASN A C 1
ATOM 2053 O O . ASN A 1 261 ? 10.199 -15.524 -18.843 1.00 98.50 261 ASN A O 1
ATOM 2057 N N . GLY A 1 262 ? 9.558 -13.778 -17.575 1.00 98.19 262 GLY A N 1
ATOM 2058 C CA . GLY A 1 262 ? 9.184 -14.553 -16.387 1.00 98.19 262 GLY A CA 1
ATOM 2059 C C . GLY A 1 262 ? 10.345 -15.055 -15.519 1.00 98.19 262 GLY A C 1
ATOM 2060 O O . GLY A 1 262 ? 10.102 -15.721 -14.520 1.00 98.19 262 GLY A O 1
ATOM 2061 N N . ASN A 1 263 ? 11.602 -14.734 -15.841 1.00 98.50 263 ASN A N 1
ATOM 2062 C CA . ASN A 1 263 ? 12.758 -15.125 -15.029 1.00 98.50 263 ASN A CA 1
ATOM 2063 C C . ASN A 1 263 ? 13.253 -13.960 -14.173 1.00 98.50 263 ASN A C 1
ATOM 2065 O O . ASN A 1 263 ? 13.506 -12.873 -14.691 1.00 98.50 263 ASN A O 1
ATOM 2069 N N . TYR A 1 264 ? 13.441 -14.196 -12.876 1.00 98.62 264 TYR A N 1
ATOM 2070 C CA . TYR A 1 264 ? 14.023 -13.232 -11.941 1.00 98.62 264 TYR A CA 1
ATOM 2071 C C . TYR A 1 264 ? 15.527 -13.047 -12.184 1.00 98.62 264 TYR A C 1
ATOM 2073 O O . TYR A 1 264 ? 16.273 -14.023 -12.206 1.00 98.62 264 TYR A O 1
ATOM 2081 N N . LEU A 1 265 ? 15.976 -11.796 -12.341 1.00 98.56 265 LEU A N 1
ATOM 2082 C CA . LEU A 1 265 ? 17.372 -11.458 -12.658 1.00 98.56 265 LEU A CA 1
ATOM 2083 C C . LEU A 1 265 ? 18.212 -11.089 -11.419 1.00 98.56 265 LEU A C 1
ATOM 2085 O O . LEU A 1 265 ? 19.380 -10.735 -11.544 1.00 98.56 265 LEU A O 1
ATOM 2089 N N . GLY A 1 266 ? 17.643 -11.176 -10.212 1.00 97.88 266 GLY A N 1
ATOM 2090 C CA . GLY A 1 266 ? 18.314 -10.759 -8.976 1.00 97.88 266 GLY A CA 1
ATOM 2091 C C . GLY A 1 266 ? 18.054 -9.297 -8.604 1.00 97.88 266 GLY A C 1
ATOM 2092 O O . GLY A 1 266 ? 17.479 -8.530 -9.374 1.00 97.88 266 GLY A O 1
ATOM 2093 N N . SER A 1 267 ? 18.488 -8.889 -7.408 1.00 97.62 267 SER A N 1
ATOM 2094 C CA . SER A 1 267 ? 18.369 -7.491 -6.970 1.00 97.62 267 SER A CA 1
ATOM 2095 C C . SER A 1 267 ? 19.326 -6.600 -7.768 1.00 97.62 267 SER A C 1
ATOM 2097 O O . SER A 1 267 ? 20.537 -6.836 -7.791 1.00 97.62 267 SER A O 1
ATOM 2099 N N . ALA A 1 268 ? 18.789 -5.576 -8.426 1.00 98.12 268 ALA A N 1
ATOM 2100 C CA . ALA A 1 268 ? 19.560 -4.604 -9.198 1.00 98.12 268 ALA A CA 1
ATOM 2101 C C . ALA A 1 268 ? 20.039 -3.435 -8.338 1.00 98.12 268 ALA A C 1
ATOM 2103 O O . ALA A 1 268 ? 21.138 -2.922 -8.544 1.00 98.12 268 ALA A O 1
ATOM 2104 N N . PHE A 1 269 ? 19.237 -3.022 -7.362 1.00 98.00 269 PHE A N 1
ATOM 2105 C CA . PHE A 1 269 ? 19.571 -1.925 -6.465 1.00 98.00 269 PHE A CA 1
ATOM 2106 C C . PHE A 1 269 ? 19.133 -2.278 -5.050 1.00 98.00 269 PHE A C 1
ATOM 2108 O O . PHE A 1 269 ? 18.034 -2.793 -4.851 1.00 98.00 269 PHE A O 1
ATOM 2115 N N . SER A 1 270 ? 19.991 -1.977 -4.083 1.00 96.81 270 SER A N 1
ATOM 2116 C CA . SER A 1 270 ? 19.736 -2.124 -2.650 1.00 96.81 270 SER A CA 1
ATOM 2117 C C . SER A 1 270 ? 19.858 -0.755 -1.985 1.00 96.81 270 SER A C 1
ATOM 2119 O O . SER A 1 270 ? 20.430 0.162 -2.577 1.00 96.81 270 SER A O 1
ATOM 2121 N N . ASP A 1 271 ? 19.327 -0.619 -0.771 1.00 94.69 271 ASP A N 1
ATOM 2122 C CA . ASP A 1 271 ? 19.372 0.628 0.007 1.00 94.69 271 ASP A CA 1
ATOM 2123 C C . ASP A 1 271 ? 18.771 1.833 -0.744 1.00 94.69 271 ASP A C 1
ATOM 2125 O O . ASP A 1 271 ? 19.221 2.977 -0.623 1.00 94.69 271 ASP A O 1
ATOM 2129 N N . VAL A 1 272 ? 17.726 1.572 -1.538 1.00 95.81 272 VAL A N 1
ATOM 2130 C CA . VAL A 1 272 ? 16.961 2.596 -2.252 1.00 95.81 272 VAL A CA 1
ATOM 2131 C C . VAL A 1 272 ? 16.358 3.548 -1.223 1.00 95.81 272 VAL A C 1
ATOM 2133 O O . VAL A 1 272 ? 15.631 3.146 -0.315 1.00 95.81 272 VAL A O 1
ATOM 2136 N N . LYS A 1 273 ? 16.685 4.836 -1.338 1.00 94.62 273 LYS A N 1
ATOM 2137 C CA . LYS A 1 273 ? 16.233 5.842 -0.372 1.00 94.62 273 LYS A CA 1
ATOM 2138 C C . LYS A 1 273 ? 14.699 5.933 -0.366 1.00 94.62 273 LYS A C 1
ATOM 2140 O O . LYS A 1 273 ? 14.084 5.799 -1.416 1.00 94.62 273 LYS A O 1
ATOM 2145 N N . PRO A 1 274 ? 14.056 6.216 0.777 1.00 90.88 274 PRO A N 1
ATOM 2146 C CA . PRO A 1 274 ? 12.623 6.481 0.795 1.00 90.88 274 PRO A CA 1
ATOM 2147 C C . PRO A 1 274 ? 12.264 7.657 -0.121 1.00 90.88 274 PRO A C 1
ATOM 2149 O O . PRO A 1 274 ? 12.900 8.710 -0.066 1.00 90.88 274 PRO A O 1
ATOM 2152 N N . GLY A 1 275 ? 11.227 7.490 -0.937 1.00 91.81 275 GLY A N 1
ATOM 2153 C CA . GLY A 1 275 ? 10.795 8.495 -1.901 1.00 91.81 275 GLY A CA 1
ATOM 2154 C C . GLY A 1 275 ? 9.510 8.095 -2.615 1.00 91.81 275 GLY A C 1
ATOM 2155 O O . GLY A 1 275 ? 8.999 6.988 -2.432 1.00 91.81 275 GLY A O 1
ATOM 2156 N N . GLU A 1 276 ? 8.982 9.015 -3.417 1.00 95.94 276 GLU A N 1
ATOM 2157 C CA . GLU A 1 276 ? 7.870 8.747 -4.326 1.00 95.94 276 GLU A CA 1
ATOM 2158 C C . GLU A 1 276 ? 8.442 8.301 -5.670 1.00 95.94 276 GLU A C 1
ATOM 2160 O O . GLU A 1 276 ? 9.124 9.069 -6.345 1.00 95.94 276 GLU A O 1
ATOM 2165 N N . TYR A 1 277 ? 8.199 7.042 -6.029 1.00 98.31 277 TYR A N 1
ATOM 2166 C CA . TYR A 1 277 ? 8.766 6.425 -7.223 1.00 98.31 277 TYR A CA 1
ATOM 2167 C C . TYR A 1 277 ? 7.688 6.159 -8.263 1.00 98.31 277 TYR A C 1
ATOM 2169 O O . TYR A 1 277 ? 6.685 5.515 -7.976 1.00 98.31 277 TYR A O 1
ATOM 2177 N N . PHE A 1 278 ? 7.927 6.612 -9.482 1.00 98.75 278 PHE A N 1
ATOM 2178 C CA . PHE A 1 278 ? 7.095 6.406 -10.655 1.00 98.75 278 PHE A CA 1
ATOM 2179 C C . PHE A 1 278 ? 7.748 5.345 -11.542 1.00 98.75 278 PHE A C 1
ATOM 2181 O O . PHE A 1 278 ? 8.953 5.444 -11.795 1.00 98.75 278 PHE A O 1
ATOM 2188 N N . PRO A 1 279 ? 6.997 4.359 -12.061 1.00 98.81 279 PRO A N 1
ATOM 2189 C CA . PRO A 1 279 ? 7.375 3.667 -13.281 1.00 98.81 279 PRO A CA 1
ATOM 2190 C C . PRO A 1 279 ? 7.857 4.657 -14.339 1.00 98.81 279 PRO A C 1
ATOM 2192 O O . PRO A 1 279 ? 7.221 5.688 -14.569 1.00 98.81 279 PRO A O 1
ATOM 2195 N N . ILE A 1 280 ? 8.984 4.348 -14.970 1.00 98.81 280 ILE A N 1
ATOM 2196 C CA . ILE A 1 280 ? 9.584 5.181 -16.010 1.00 98.81 280 ILE A CA 1
ATOM 2197 C C . ILE A 1 280 ? 10.110 4.306 -17.142 1.00 98.81 280 ILE A C 1
ATOM 2199 O O . ILE A 1 280 ? 10.632 3.209 -16.920 1.00 98.81 280 ILE A O 1
ATOM 2203 N N . ILE A 1 281 ? 10.006 4.832 -18.354 1.00 98.69 281 ILE A N 1
ATOM 2204 C CA . ILE A 1 281 ? 10.653 4.295 -19.545 1.00 98.69 281 ILE A CA 1
ATOM 2205 C C . ILE A 1 281 ? 11.261 5.436 -20.354 1.00 98.69 281 ILE A C 1
ATOM 2207 O O . ILE A 1 281 ? 10.703 6.533 -20.400 1.00 98.69 281 ILE A O 1
ATOM 2211 N N . GLY A 1 282 ? 12.400 5.176 -20.987 1.00 97.81 282 GLY A N 1
ATOM 2212 C CA . GLY A 1 282 ? 13.051 6.108 -21.893 1.00 97.81 282 GLY A CA 1
ATOM 2213 C C . GLY A 1 282 ? 13.487 5.469 -23.195 1.00 97.81 282 GLY A C 1
ATOM 2214 O O . GLY A 1 282 ? 13.793 4.279 -23.256 1.00 97.81 282 GLY A O 1
ATOM 2215 N N . PHE A 1 283 ? 13.528 6.302 -24.227 1.00 96.38 283 PHE A N 1
ATOM 2216 C CA . PHE A 1 283 ? 13.839 5.951 -25.600 1.00 96.38 283 PHE A CA 1
ATOM 2217 C C . PHE A 1 283 ? 14.865 6.914 -26.175 1.00 96.38 283 PHE A C 1
ATOM 2219 O O . PHE A 1 283 ? 14.887 8.102 -25.839 1.00 96.38 283 PHE A O 1
ATOM 2226 N N . ARG A 1 284 ? 15.659 6.421 -27.125 1.00 92.69 284 ARG A N 1
ATOM 2227 C CA . ARG A 1 284 ? 16.571 7.274 -27.891 1.00 92.69 284 ARG A CA 1
ATOM 2228 C C . ARG A 1 284 ? 16.365 7.223 -29.403 1.00 92.69 284 ARG A C 1
ATOM 2230 O O . ARG A 1 284 ? 16.709 8.187 -30.087 1.00 92.69 284 ARG A O 1
ATOM 2237 N N . LYS A 1 285 ? 15.848 6.126 -29.965 1.00 92.56 285 LYS A N 1
ATOM 2238 C CA . LYS A 1 285 ? 15.710 5.983 -31.422 1.00 92.56 285 LYS A CA 1
ATOM 2239 C C . LYS A 1 285 ? 14.259 6.127 -31.860 1.00 92.56 285 LYS A C 1
ATOM 2241 O O . LYS A 1 285 ? 13.344 5.589 -31.246 1.00 92.56 285 LYS A O 1
ATOM 2246 N N . ASN A 1 286 ? 14.064 6.889 -32.936 1.00 93.00 286 ASN A N 1
ATOM 2247 C CA . ASN A 1 286 ? 12.752 7.083 -33.546 1.00 93.00 286 ASN A CA 1
ATOM 2248 C C . ASN A 1 286 ? 12.191 5.732 -34.019 1.00 93.00 286 ASN A C 1
ATOM 2250 O O . ASN A 1 286 ? 12.896 4.982 -34.689 1.00 93.00 286 ASN A O 1
ATOM 2254 N N . GLY A 1 287 ? 10.940 5.439 -33.671 1.00 92.19 287 GLY A N 1
ATOM 2255 C CA . GLY A 1 287 ? 10.267 4.175 -33.965 1.00 92.19 287 GLY A CA 1
ATOM 2256 C C . GLY A 1 287 ? 10.380 3.122 -32.861 1.00 92.19 287 GLY A C 1
ATOM 2257 O O . GLY A 1 287 ? 9.710 2.089 -32.952 1.00 92.19 287 GLY A O 1
ATOM 2258 N N . ASP A 1 288 ? 11.168 3.366 -31.808 1.00 95.62 288 ASP A N 1
ATOM 2259 C CA . ASP A 1 288 ? 11.156 2.511 -30.622 1.00 95.62 288 ASP A CA 1
ATOM 2260 C C . ASP A 1 288 ? 9.785 2.604 -29.938 1.00 95.62 288 ASP A C 1
ATOM 2262 O O . ASP A 1 288 ? 9.232 3.694 -29.758 1.00 95.62 288 ASP A O 1
ATOM 2266 N N . HIS A 1 289 ? 9.221 1.448 -29.598 1.00 97.25 289 HIS A N 1
ATOM 2267 C CA . HIS A 1 289 ? 7.850 1.310 -29.120 1.00 97.25 289 HIS A CA 1
ATOM 2268 C C . HIS A 1 289 ? 7.781 0.233 -28.043 1.00 97.25 289 HIS A C 1
ATOM 2270 O O . HIS A 1 289 ? 8.308 -0.871 -28.218 1.00 97.25 289 HIS A O 1
ATOM 2276 N N . ALA A 1 290 ? 7.083 0.527 -26.952 1.00 98.12 290 ALA A N 1
ATOM 2277 C CA . ALA A 1 290 ? 6.839 -0.427 -25.886 1.00 98.12 290 ALA A CA 1
ATOM 2278 C C . ALA A 1 290 ? 5.411 -0.327 -25.338 1.00 98.12 290 ALA A C 1
ATOM 2280 O O . ALA A 1 290 ? 4.773 0.727 -25.388 1.00 98.12 290 ALA A O 1
ATOM 2281 N N . ARG A 1 291 ? 4.932 -1.436 -24.772 1.00 98.44 291 ARG A N 1
ATOM 2282 C CA . ARG A 1 291 ? 3.646 -1.533 -24.075 1.00 98.44 291 ARG A CA 1
ATOM 2283 C C . ARG A 1 291 ? 3.879 -1.875 -22.612 1.00 98.44 291 ARG A C 1
ATOM 2285 O O . ARG A 1 291 ? 4.563 -2.849 -22.325 1.00 98.44 291 ARG A O 1
ATOM 2292 N N . ALA A 1 292 ? 3.270 -1.126 -21.705 1.00 98.44 292 ALA A N 1
ATOM 2293 C CA . ALA A 1 292 ? 3.256 -1.419 -20.282 1.00 98.44 292 ALA A CA 1
ATOM 2294 C C . ALA A 1 292 ? 2.019 -2.226 -19.879 1.00 98.44 292 ALA A C 1
ATOM 2296 O O . ALA A 1 292 ? 0.899 -1.933 -20.296 1.00 98.44 292 ALA A O 1
ATOM 2297 N N . ASN A 1 293 ? 2.229 -3.199 -19.004 1.00 98.31 293 ASN A N 1
ATOM 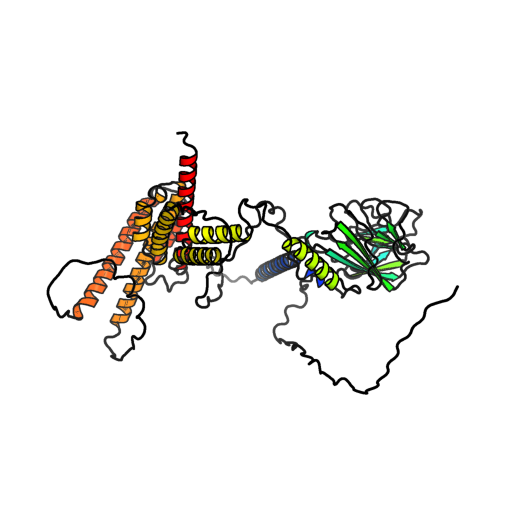2298 C CA . ASN A 1 293 ? 1.206 -3.865 -18.224 1.00 98.31 293 ASN A CA 1
ATOM 2299 C C . ASN A 1 293 ? 1.353 -3.424 -16.760 1.00 98.31 293 ASN A C 1
ATOM 2301 O O . ASN A 1 293 ? 2.240 -3.889 -16.047 1.00 98.31 293 ASN A O 1
ATOM 2305 N N . PHE A 1 294 ? 0.461 -2.543 -16.302 1.00 97.75 294 PHE A N 1
ATOM 2306 C CA . PHE A 1 294 ? 0.351 -2.128 -14.894 1.00 97.75 294 PHE A CA 1
ATOM 2307 C C . PHE A 1 294 ? -0.528 -3.087 -14.055 1.00 97.75 294 PHE A C 1
ATOM 2309 O O . PHE A 1 294 ? -1.023 -2.730 -12.990 1.00 97.75 294 PHE A O 1
ATOM 2316 N N . GLY A 1 295 ? -0.760 -4.304 -14.560 1.00 95.88 295 GLY A N 1
ATOM 2317 C CA . GLY A 1 295 ? -1.490 -5.397 -13.910 1.00 95.88 295 GLY A CA 1
ATOM 2318 C C . GLY A 1 295 ? -2.842 -5.742 -14.529 1.00 95.88 295 GLY A C 1
ATOM 2319 O O . GLY A 1 295 ? -3.452 -6.725 -14.123 1.00 95.88 295 GLY A O 1
ATOM 2320 N N . ARG A 1 296 ? -3.320 -4.980 -15.523 1.00 91.06 296 ARG A N 1
ATOM 2321 C CA . ARG A 1 296 ? -4.594 -5.264 -16.217 1.00 91.06 296 ARG A CA 1
ATOM 2322 C C . ARG A 1 296 ? -4.570 -6.568 -17.015 1.00 91.06 296 ARG A C 1
ATOM 2324 O O . ARG A 1 296 ? -5.626 -7.123 -17.304 1.00 91.06 296 ARG A O 1
ATOM 2331 N N . GLN A 1 297 ? -3.384 -7.031 -17.390 1.00 93.31 297 GLN A N 1
ATOM 2332 C CA . GLN A 1 297 ? -3.160 -8.339 -17.993 1.00 93.31 297 GLN A CA 1
ATOM 2333 C C . GLN A 1 297 ? -2.375 -9.211 -17.014 1.00 93.31 297 GLN A C 1
ATOM 2335 O O . GLN A 1 297 ? -1.674 -8.697 -16.141 1.00 93.31 297 GLN A O 1
ATOM 2340 N N . LEU A 1 298 ? -2.477 -10.530 -17.176 1.00 96.06 298 LEU A N 1
ATOM 2341 C CA . LEU A 1 298 ? -1.638 -11.459 -16.424 1.00 96.06 298 LEU A CA 1
ATOM 2342 C C . LEU A 1 298 ? -0.163 -11.145 -16.686 1.00 96.06 298 LEU A C 1
ATOM 2344 O O . LEU A 1 298 ? 0.226 -10.892 -17.827 1.00 96.06 298 LEU A O 1
ATOM 2348 N N . PHE A 1 299 ? 0.632 -11.147 -15.623 1.00 98.56 299 PHE A N 1
ATOM 2349 C CA . PHE A 1 299 ? 2.076 -11.003 -15.731 1.00 98.56 299 PHE A CA 1
ATOM 2350 C C . PHE A 1 299 ? 2.710 -12.297 -16.243 1.00 98.56 299 PHE A C 1
ATOM 2352 O O . PHE A 1 299 ? 2.194 -13.391 -16.003 1.00 98.56 299 PHE A O 1
ATOM 2359 N N . VAL A 1 300 ? 3.838 -12.173 -16.940 1.00 98.62 300 VAL A N 1
ATOM 2360 C CA . VAL A 1 300 ? 4.663 -13.324 -17.332 1.00 98.62 300 VAL A CA 1
ATOM 2361 C C . VAL A 1 300 ? 5.419 -13.866 -16.119 1.00 98.62 300 VAL A C 1
ATOM 2363 O O . VAL A 1 300 ? 5.592 -15.077 -15.988 1.00 98.62 300 VAL A O 1
ATOM 2366 N N . PHE A 1 301 ? 5.872 -12.987 -15.224 1.00 98.75 301 PHE A N 1
ATOM 2367 C CA . PHE A 1 301 ? 6.443 -13.379 -13.937 1.00 98.75 301 PHE A CA 1
ATOM 2368 C C . PHE A 1 301 ? 5.360 -13.705 -12.902 1.00 98.75 301 PHE A C 1
ATOM 2370 O O . PHE A 1 301 ? 4.394 -12.957 -12.745 1.00 98.75 301 PHE A O 1
ATOM 2377 N N . ASP A 1 302 ? 5.570 -14.774 -12.130 1.00 98.31 302 ASP A N 1
ATOM 2378 C CA . ASP A 1 302 ? 4.710 -15.147 -11.001 1.00 98.31 302 ASP A CA 1
ATOM 2379 C C . ASP A 1 302 ? 4.959 -14.231 -9.786 1.00 98.31 302 ASP A C 1
ATOM 2381 O O . ASP A 1 302 ? 5.593 -14.589 -8.788 1.00 98.31 302 ASP A O 1
ATOM 2385 N N . ILE A 1 303 ? 4.491 -12.988 -9.906 1.00 98.44 303 ILE A N 1
ATOM 2386 C CA . ILE A 1 303 ? 4.597 -11.974 -8.856 1.00 98.44 303 ILE A CA 1
ATOM 2387 C C . ILE A 1 303 ? 3.714 -12.301 -7.644 1.00 98.44 303 ILE A C 1
ATOM 2389 O O . ILE A 1 303 ? 4.052 -11.920 -6.522 1.00 98.44 303 ILE A O 1
ATOM 2393 N N . ASP A 1 304 ? 2.616 -13.033 -7.847 1.00 97.88 304 ASP A N 1
ATOM 2394 C CA . ASP A 1 304 ? 1.739 -13.504 -6.776 1.00 97.88 304 ASP A CA 1
ATOM 2395 C C . ASP A 1 304 ? 2.512 -14.410 -5.802 1.00 97.88 304 ASP A C 1
ATOM 2397 O O . ASP A 1 304 ? 2.506 -14.155 -4.592 1.00 97.88 304 ASP A O 1
ATOM 2401 N N . ALA A 1 305 ? 3.277 -15.384 -6.311 1.00 98.06 305 ALA A N 1
ATOM 2402 C CA . ALA A 1 305 ? 4.118 -16.245 -5.478 1.00 98.06 305 ALA A CA 1
ATOM 2403 C C . ALA A 1 305 ? 5.204 -15.465 -4.717 1.00 98.06 305 ALA A C 1
ATOM 2405 O O . ALA A 1 305 ? 5.445 -15.727 -3.533 1.00 98.06 305 ALA A O 1
ATOM 2406 N N . MET A 1 306 ? 5.841 -14.476 -5.356 1.00 97.88 306 MET A N 1
ATOM 2407 C CA . MET A 1 306 ? 6.838 -13.629 -4.689 1.00 97.88 306 MET A CA 1
ATOM 2408 C C . MET A 1 306 ? 6.208 -12.783 -3.574 1.00 97.88 306 MET A C 1
ATOM 2410 O O . MET A 1 306 ? 6.781 -12.670 -2.489 1.00 97.88 306 MET A O 1
ATOM 2414 N N . MET A 1 307 ? 5.021 -12.218 -3.799 1.00 97.19 307 MET A N 1
ATOM 2415 C CA . MET A 1 307 ? 4.306 -11.450 -2.779 1.00 97.19 307 MET A CA 1
ATOM 2416 C C . MET A 1 307 ? 3.909 -12.326 -1.581 1.00 97.19 307 MET A C 1
ATOM 2418 O O . MET A 1 307 ? 4.040 -11.905 -0.427 1.00 97.19 307 MET A O 1
ATOM 2422 N N . ASP A 1 308 ? 3.477 -13.563 -1.828 1.00 96.81 308 ASP A N 1
ATOM 2423 C CA . ASP A 1 308 ? 3.182 -14.524 -0.764 1.00 96.81 308 ASP A CA 1
ATOM 2424 C C . ASP A 1 308 ? 4.444 -14.923 0.020 1.00 96.81 308 ASP A C 1
ATOM 2426 O O . ASP A 1 308 ? 4.395 -15.012 1.252 1.00 96.81 308 ASP A O 1
ATOM 2430 N N . GLN A 1 309 ? 5.591 -15.089 -0.644 1.00 96.94 309 GLN A N 1
ATOM 2431 C CA . GLN A 1 309 ? 6.874 -15.329 0.024 1.00 96.94 309 GLN A CA 1
ATOM 2432 C C . GLN A 1 309 ? 7.273 -14.147 0.923 1.00 96.94 309 GLN A C 1
ATOM 2434 O O . GLN A 1 309 ? 7.613 -14.336 2.094 1.00 96.94 309 GLN A O 1
ATOM 2439 N N . GLU A 1 310 ? 7.181 -12.920 0.411 1.00 95.88 310 GLU A N 1
ATOM 2440 C CA . GLU A 1 310 ? 7.460 -11.691 1.163 1.00 95.88 310 GLU A CA 1
ATOM 2441 C C . GLU A 1 310 ? 6.554 -11.551 2.394 1.00 95.88 310 GLU A C 1
ATOM 2443 O O . GLU A 1 310 ? 7.003 -11.189 3.493 1.00 95.88 310 GLU A O 1
ATOM 2448 N N . ARG A 1 311 ? 5.277 -11.915 2.244 1.00 94.56 311 ARG A N 1
ATOM 2449 C CA . ARG A 1 311 ? 4.314 -11.971 3.344 1.00 94.56 311 ARG A CA 1
ATOM 2450 C C . ARG A 1 311 ? 4.721 -13.001 4.396 1.00 94.56 311 ARG A C 1
ATOM 2452 O O . ARG A 1 311 ? 4.686 -12.677 5.583 1.00 94.56 311 ARG A O 1
ATOM 2459 N N . GLN A 1 312 ? 5.103 -14.213 3.996 1.00 96.31 312 GLN A N 1
ATOM 2460 C CA . GLN A 1 312 ? 5.524 -15.269 4.926 1.00 96.31 312 GLN A CA 1
ATOM 2461 C C . GLN A 1 312 ? 6.774 -14.867 5.715 1.00 96.31 312 GLN A C 1
ATOM 2463 O O . GLN A 1 312 ? 6.796 -15.024 6.935 1.00 96.31 312 GLN A O 1
ATOM 2468 N N . ILE A 1 313 ? 7.774 -14.278 5.051 1.00 95.88 313 ILE A N 1
ATOM 2469 C CA . ILE A 1 313 ? 8.986 -13.756 5.704 1.00 95.88 313 ILE A CA 1
ATOM 2470 C C . ILE A 1 313 ? 8.614 -12.703 6.752 1.00 95.88 313 ILE A C 1
ATOM 2472 O O . ILE A 1 313 ? 9.093 -12.751 7.887 1.00 95.88 313 ILE A O 1
ATOM 2476 N N . THR A 1 314 ? 7.733 -11.769 6.386 1.00 93.88 314 THR A N 1
ATOM 2477 C CA . THR A 1 314 ? 7.294 -10.692 7.281 1.00 93.88 314 THR A CA 1
ATOM 2478 C C . THR A 1 314 ? 6.538 -11.247 8.488 1.00 93.88 314 THR A C 1
ATOM 2480 O O . THR A 1 314 ? 6.888 -10.929 9.623 1.00 93.88 314 THR A O 1
ATOM 2483 N N . LEU A 1 315 ? 5.558 -12.130 8.275 1.00 94.94 315 LEU A N 1
ATOM 2484 C CA . LEU A 1 315 ? 4.793 -12.757 9.359 1.00 94.94 315 LEU A CA 1
ATOM 2485 C C . LEU A 1 315 ? 5.680 -13.612 10.272 1.00 94.94 315 LEU A C 1
ATOM 2487 O O . LEU A 1 315 ? 5.543 -13.540 11.490 1.00 94.94 315 LEU A O 1
ATOM 2491 N N . GLY A 1 316 ? 6.639 -14.352 9.714 1.00 96.44 316 GLY A N 1
ATOM 2492 C CA . GLY A 1 316 ? 7.618 -15.106 10.498 1.00 96.44 316 GLY A CA 1
ATOM 2493 C C . GLY A 1 316 ? 8.577 -14.212 11.292 1.00 96.44 316 GLY A C 1
ATOM 2494 O O . GLY A 1 316 ? 9.069 -14.611 12.344 1.00 96.44 316 GLY A O 1
ATOM 2495 N N . SER A 1 317 ? 8.864 -12.993 10.827 1.00 94.19 317 SER A N 1
ATOM 2496 C CA . SER A 1 317 ? 9.622 -12.004 11.607 1.00 94.19 317 SER A CA 1
ATOM 2497 C C . SER A 1 317 ? 8.807 -11.435 12.765 1.00 94.19 317 SER A C 1
ATOM 2499 O O . SER A 1 317 ? 9.367 -11.219 13.837 1.00 94.19 317 SER A O 1
ATOM 2501 N N . VAL A 1 318 ? 7.509 -11.198 12.554 1.00 93.12 318 VAL A N 1
ATOM 2502 C CA . VAL A 1 318 ? 6.587 -10.715 13.592 1.00 93.12 318 VAL A CA 1
ATOM 2503 C C . VAL A 1 318 ? 6.392 -11.779 14.669 1.00 93.12 318 VAL A C 1
ATOM 2505 O O . VAL A 1 318 ? 6.561 -11.481 15.842 1.00 93.12 318 VAL A O 1
ATOM 2508 N N . ALA A 1 319 ? 6.142 -13.030 14.278 1.00 92.12 319 ALA A N 1
ATOM 2509 C CA . ALA A 1 319 ? 5.924 -14.143 15.206 1.00 92.12 319 ALA A CA 1
ATOM 2510 C C . ALA A 1 319 ? 7.145 -14.492 16.080 1.00 92.12 319 ALA A C 1
ATOM 2512 O O . ALA A 1 319 ? 7.006 -15.216 17.055 1.00 92.12 319 ALA A O 1
ATOM 2513 N N . ARG A 1 320 ? 8.345 -14.013 15.725 1.00 90.19 320 ARG A N 1
ATOM 2514 C CA . ARG A 1 320 ? 9.580 -14.201 16.508 1.00 90.19 320 ARG A CA 1
ATOM 2515 C C . ARG A 1 320 ? 9.906 -13.025 17.428 1.00 90.19 320 ARG A C 1
ATOM 2517 O O . ARG A 1 320 ? 10.931 -13.069 18.104 1.00 90.19 320 ARG A O 1
ATOM 2524 N N . GLN A 1 321 ? 9.118 -11.951 17.401 1.00 89.25 321 GLN A N 1
ATOM 2525 C CA . GLN A 1 321 ? 9.317 -10.841 18.330 1.00 89.25 321 GLN A CA 1
ATOM 2526 C C . GLN A 1 321 ? 8.953 -11.286 19.746 1.00 89.25 321 GLN A C 1
ATOM 2528 O O . GLN A 1 321 ? 7.961 -11.976 19.936 1.00 89.25 321 GLN A O 1
ATOM 2533 N N . THR A 1 322 ? 9.760 -10.874 20.723 1.00 83.25 322 THR A N 1
ATOM 2534 C CA . THR A 1 322 ? 9.526 -11.150 22.146 1.00 83.25 322 THR A CA 1
ATOM 2535 C C . THR A 1 322 ? 8.841 -9.963 22.818 1.00 83.25 322 THR A C 1
ATOM 2537 O O . THR A 1 322 ? 9.134 -8.802 22.510 1.00 83.25 322 THR A O 1
ATOM 2540 N N . THR A 1 323 ? 7.950 -10.253 23.762 1.00 83.50 323 THR A N 1
ATOM 2541 C CA . THR A 1 323 ? 7.271 -9.261 24.601 1.00 83.50 323 THR A CA 1
ATOM 2542 C C . THR A 1 323 ? 8.014 -8.957 25.904 1.00 83.50 323 THR A C 1
ATOM 2544 O O . THR A 1 323 ? 7.554 -8.103 26.654 1.00 83.50 323 THR A O 1
ATOM 2547 N N . GLU A 1 324 ? 9.171 -9.578 26.174 1.00 79.81 324 GLU A N 1
ATOM 2548 C CA . GLU A 1 324 ? 9.922 -9.464 27.447 1.00 79.81 324 GLU A CA 1
ATOM 2549 C C . GLU A 1 324 ? 10.182 -8.019 27.904 1.00 79.81 324 GLU A C 1
ATOM 2551 O O . GLU A 1 324 ? 10.253 -7.729 29.094 1.00 79.81 324 GLU A O 1
ATOM 2556 N N . LYS A 1 325 ? 10.341 -7.085 26.960 1.00 81.50 325 LYS A N 1
ATOM 2557 C CA . LYS A 1 325 ? 10.621 -5.673 27.266 1.00 81.50 325 LYS A CA 1
ATOM 2558 C C . LYS A 1 325 ? 9.369 -4.826 27.486 1.00 81.50 325 LYS A C 1
ATOM 2560 O O . LYS A 1 325 ? 9.510 -3.659 27.840 1.00 81.50 325 LYS A O 1
ATOM 2565 N N . LEU A 1 326 ? 8.175 -5.359 27.224 1.00 81.69 326 LEU A N 1
ATOM 2566 C CA . LEU A 1 326 ? 6.930 -4.593 27.313 1.00 81.69 326 LEU A CA 1
ATOM 2567 C C . LEU A 1 326 ? 6.510 -4.362 28.765 1.00 81.69 326 LEU A C 1
ATOM 2569 O O . LEU A 1 326 ? 6.096 -3.253 29.090 1.00 81.69 326 LEU A O 1
ATOM 2573 N N . HIS A 1 327 ? 6.632 -5.379 29.623 1.00 80.06 327 HIS A N 1
ATOM 2574 C CA . HIS A 1 327 ? 6.239 -5.282 31.030 1.00 80.06 327 HIS A CA 1
ATOM 2575 C C . HIS A 1 327 ? 7.055 -6.219 31.945 1.00 80.06 327 HIS A C 1
ATOM 2577 O O . HIS A 1 327 ? 6.537 -7.224 32.422 1.00 80.06 327 HIS A O 1
ATOM 2583 N N . PRO A 1 328 ? 8.338 -5.923 32.217 1.00 78.88 328 PRO A N 1
ATOM 2584 C CA . PRO A 1 328 ? 9.102 -6.685 33.204 1.00 78.88 328 PRO A CA 1
ATOM 2585 C C . PRO A 1 328 ? 8.480 -6.544 34.610 1.00 78.88 328 PRO A C 1
ATOM 2587 O O . PRO A 1 328 ? 8.122 -5.422 34.978 1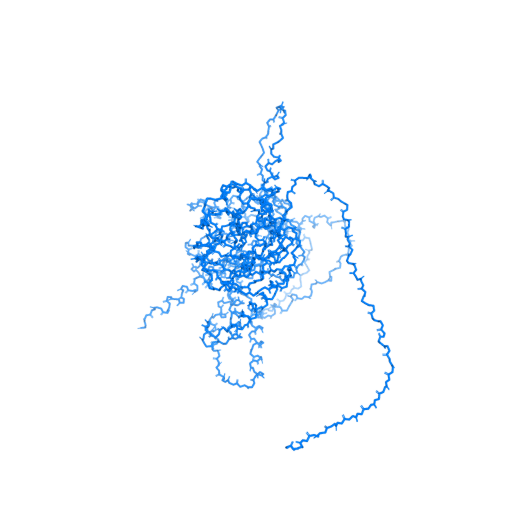.00 78.88 328 PRO A O 1
ATOM 2590 N N . PRO A 1 329 ? 8.397 -7.611 35.431 1.00 80.19 329 PRO A N 1
ATOM 2591 C CA . PRO A 1 329 ? 9.016 -8.933 35.272 1.00 80.19 329 PRO A CA 1
ATOM 2592 C C . PRO A 1 329 ? 8.150 -9.986 34.554 1.00 80.19 329 PRO A C 1
ATOM 2594 O O . PRO A 1 329 ? 8.549 -11.148 34.519 1.00 80.19 329 PRO A O 1
ATOM 2597 N N . ASP A 1 330 ? 6.987 -9.616 34.017 1.00 78.44 330 ASP A N 1
ATOM 2598 C CA . ASP A 1 330 ? 6.045 -10.572 33.432 1.00 78.44 330 ASP A CA 1
ATOM 2599 C C . ASP A 1 330 ? 6.576 -11.156 32.113 1.00 78.44 330 ASP A C 1
ATOM 2601 O O . ASP A 1 330 ? 7.087 -10.437 31.247 1.00 78.44 330 ASP A O 1
ATOM 2605 N N . ASP A 1 331 ? 6.423 -12.471 31.942 1.00 83.81 331 ASP A N 1
ATOM 2606 C CA . ASP A 1 331 ? 6.597 -13.119 30.643 1.00 83.81 331 ASP A CA 1
ATOM 2607 C C . ASP A 1 331 ? 5.373 -12.878 29.734 1.00 83.81 331 ASP A C 1
ATOM 2609 O O . ASP A 1 331 ? 4.378 -12.275 30.139 1.00 83.81 331 ASP A O 1
ATOM 2613 N N . GLU A 1 332 ? 5.435 -13.308 28.468 1.00 84.56 332 GLU A N 1
ATOM 2614 C CA . GLU A 1 332 ? 4.333 -13.101 27.512 1.00 84.56 332 GLU A CA 1
ATOM 2615 C C . GLU A 1 332 ? 2.999 -13.664 28.017 1.00 84.56 332 GLU A C 1
ATOM 2617 O O . GLU A 1 332 ? 1.954 -13.033 27.850 1.00 84.56 332 GLU A O 1
ATOM 2622 N N . SER A 1 333 ? 3.040 -14.831 28.665 1.00 86.06 333 SER A N 1
ATOM 2623 C CA . SER A 1 333 ? 1.837 -15.502 29.158 1.00 86.06 333 SER A CA 1
ATOM 2624 C C . SER A 1 333 ? 1.246 -14.731 30.333 1.00 86.06 333 SER A C 1
ATOM 2626 O O . SER A 1 333 ? 0.076 -14.360 30.281 1.00 86.06 333 SER A O 1
ATOM 2628 N N . ALA A 1 334 ? 2.063 -14.392 31.331 1.00 84.62 334 ALA A N 1
ATOM 2629 C CA . ALA A 1 334 ? 1.662 -13.608 32.491 1.00 84.62 334 ALA A CA 1
ATOM 2630 C C . ALA A 1 334 ? 1.136 -12.224 32.090 1.00 84.62 334 ALA A C 1
ATOM 2632 O O . ALA A 1 334 ? 0.109 -11.786 32.607 1.00 84.62 334 ALA A O 1
ATOM 2633 N N . LEU A 1 335 ? 1.772 -11.556 31.122 1.00 86.62 335 LEU A N 1
ATOM 2634 C CA . LEU A 1 335 ? 1.301 -10.272 30.604 1.00 86.62 335 LEU A CA 1
ATOM 2635 C C . LEU A 1 335 ? -0.099 -10.398 29.990 1.00 86.62 335 LEU A C 1
ATOM 2637 O O . LEU A 1 335 ? -0.987 -9.604 30.306 1.00 86.62 335 LEU A O 1
ATOM 2641 N N . ILE A 1 336 ? -0.317 -11.390 29.123 1.00 89.62 336 ILE A N 1
ATOM 2642 C CA . ILE A 1 336 ? -1.622 -11.617 28.487 1.00 89.62 336 ILE A CA 1
ATOM 2643 C C . ILE A 1 336 ? -2.676 -12.003 29.535 1.00 89.62 336 ILE A C 1
ATOM 2645 O O . ILE A 1 336 ? -3.789 -11.477 29.507 1.00 89.62 336 ILE A O 1
ATOM 2649 N N . GLU A 1 337 ? -2.336 -12.873 30.484 1.00 88.94 337 GLU A N 1
ATOM 2650 C CA . GLU A 1 337 ? -3.206 -13.283 31.592 1.00 88.94 337 GLU A CA 1
ATOM 2651 C C . GLU A 1 337 ? -3.619 -12.096 32.471 1.00 88.94 337 GLU A C 1
ATOM 2653 O O . GLU A 1 337 ? -4.802 -11.935 32.794 1.00 88.94 337 GLU A O 1
ATOM 2658 N N . ASN A 1 338 ? -2.669 -11.223 32.810 1.00 84.31 338 ASN A N 1
ATOM 2659 C CA . ASN A 1 338 ? -2.917 -10.004 33.574 1.00 84.31 338 ASN A CA 1
ATOM 2660 C C . ASN A 1 338 ? -3.812 -9.037 32.788 1.00 84.31 338 ASN A C 1
ATOM 2662 O O . ASN A 1 338 ? -4.785 -8.526 33.344 1.00 84.31 338 ASN A O 1
ATOM 2666 N N . LEU A 1 339 ? -3.554 -8.835 31.490 1.00 88.25 339 LEU A N 1
ATOM 2667 C CA . LEU A 1 339 ? -4.381 -7.985 30.624 1.00 88.25 339 LEU A CA 1
ATOM 2668 C C . LEU A 1 339 ? -5.826 -8.489 30.531 1.00 88.25 339 LEU A C 1
ATOM 2670 O O . LEU A 1 339 ? -6.764 -7.697 30.644 1.00 88.25 339 LEU A O 1
ATOM 2674 N N . ILE A 1 340 ? -6.019 -9.799 30.363 1.00 89.44 340 ILE A N 1
ATOM 2675 C CA . ILE A 1 340 ? -7.352 -10.413 30.335 1.00 89.44 340 ILE A CA 1
ATOM 2676 C C . ILE A 1 340 ? -8.038 -10.238 31.694 1.00 89.44 340 ILE A C 1
ATOM 2678 O O . ILE A 1 340 ? -9.186 -9.795 31.741 1.00 89.44 340 ILE A O 1
ATOM 2682 N N . SER A 1 341 ? -7.343 -10.529 32.796 1.00 83.56 341 SER A N 1
ATOM 2683 C CA . SER A 1 341 ? -7.893 -10.405 34.154 1.00 83.56 341 SER A CA 1
ATOM 2684 C C . SER A 1 341 ? -8.323 -8.971 34.465 1.00 83.56 341 SER A C 1
ATOM 2686 O O . SER A 1 341 ? -9.439 -8.742 34.936 1.00 83.56 341 SER A O 1
ATOM 2688 N N . GLN A 1 342 ? -7.471 -7.995 34.142 1.00 79.69 342 GLN A N 1
ATOM 2689 C CA . GLN A 1 342 ? -7.763 -6.574 34.321 1.00 79.69 342 GLN A CA 1
ATOM 2690 C C . GLN A 1 342 ? -8.949 -6.137 33.466 1.00 79.69 342 GLN A C 1
ATOM 2692 O O . GLN A 1 342 ? -9.842 -5.467 33.977 1.00 79.69 342 GLN A O 1
ATOM 2697 N N . TYR A 1 343 ? -9.009 -6.550 32.197 1.00 83.81 343 TYR A N 1
ATOM 2698 C CA . TYR A 1 343 ? -10.147 -6.251 31.328 1.00 83.81 343 TYR A CA 1
ATOM 2699 C C . TYR A 1 343 ? -11.459 -6.819 31.895 1.00 83.81 343 TYR A C 1
ATOM 2701 O O . TYR A 1 343 ? -12.458 -6.103 31.984 1.00 83.81 343 TYR A O 1
ATOM 2709 N N . LEU A 1 344 ? -11.463 -8.080 32.342 1.00 81.19 344 LEU A N 1
ATOM 2710 C CA . LEU A 1 344 ? -12.653 -8.712 32.917 1.00 81.19 344 LEU A CA 1
ATOM 2711 C C . LEU A 1 344 ? -13.110 -8.007 34.203 1.00 81.19 344 LEU A C 1
ATOM 2713 O O . LEU A 1 344 ? -14.308 -7.780 34.385 1.00 81.19 344 LEU A O 1
ATOM 2717 N N . ALA A 1 345 ? -12.178 -7.620 35.075 1.00 73.25 345 ALA A N 1
ATOM 2718 C CA . ALA A 1 345 ? -12.481 -6.871 36.294 1.00 73.25 345 ALA A CA 1
ATOM 2719 C C . ALA A 1 345 ? -12.952 -5.429 36.007 1.00 73.25 345 ALA A C 1
ATOM 2721 O O . ALA A 1 345 ? -13.870 -4.923 36.664 1.00 73.25 345 ALA A O 1
ATOM 2722 N N . HIS A 1 346 ? -12.361 -4.773 35.006 1.00 70.00 346 HIS A N 1
ATOM 2723 C CA . HIS A 1 346 ? -12.702 -3.417 34.572 1.00 70.00 346 HIS A CA 1
ATOM 2724 C C . HIS A 1 346 ? -14.129 -3.339 34.020 1.00 70.00 346 HIS A C 1
ATOM 2726 O O . HIS A 1 346 ? -14.917 -2.486 34.440 1.00 70.00 346 HIS A O 1
ATOM 2732 N N . GLU A 1 347 ? -14.490 -4.272 33.137 1.00 69.38 347 GLU A N 1
ATOM 2733 C CA . GLU A 1 347 ? -15.823 -4.354 32.526 1.00 69.38 347 GLU A CA 1
ATOM 2734 C C . GLU A 1 347 ? -16.886 -4.964 33.461 1.00 69.38 347 GLU A C 1
ATOM 2736 O O . GLU A 1 347 ? -18.081 -4.953 33.152 1.00 69.38 347 GLU A O 1
ATOM 2741 N N . GLY A 1 348 ? -16.479 -5.470 34.632 1.00 67.06 348 GLY A N 1
ATOM 2742 C CA . GLY A 1 348 ? -17.382 -6.027 35.641 1.00 6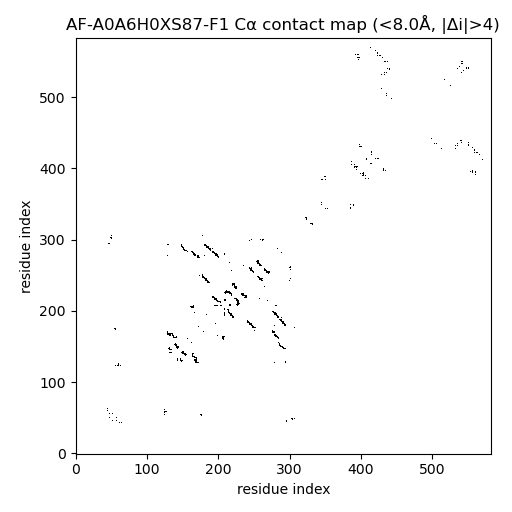7.06 348 GLY A CA 1
ATOM 2743 C C . GLY A 1 348 ? -17.827 -7.467 35.368 1.00 67.06 348 GLY A C 1
ATOM 2744 O O . GLY A 1 348 ? -18.812 -7.924 35.953 1.00 67.06 348 GLY A O 1
ATOM 2745 N N . TYR A 1 349 ? -17.105 -8.209 34.525 1.00 75.62 349 TYR A N 1
ATOM 2746 C CA . TYR A 1 349 ? -17.289 -9.646 34.289 1.00 75.62 349 TYR A CA 1
ATOM 2747 C C . TYR A 1 349 ? -16.721 -10.483 35.451 1.00 75.62 349 TYR A C 1
ATOM 2749 O O . TYR A 1 349 ? -15.890 -11.364 35.250 1.00 75.62 349 TYR A O 1
ATOM 2757 N N . ILE A 1 350 ? -17.154 -10.219 36.688 1.00 73.44 350 ILE A N 1
ATOM 2758 C CA . ILE A 1 350 ? -16.527 -10.765 37.909 1.00 73.44 350 ILE A CA 1
ATOM 2759 C C . ILE A 1 350 ? -16.617 -12.288 37.983 1.00 73.44 350 ILE A C 1
ATOM 2761 O O . ILE A 1 350 ? -15.646 -12.936 38.360 1.00 73.44 350 ILE A O 1
ATOM 2765 N N . ALA A 1 351 ? -17.756 -12.873 37.602 1.00 75.94 351 ALA A N 1
ATOM 2766 C CA . ALA A 1 351 ? -17.915 -14.327 37.600 1.00 75.94 351 ALA A CA 1
ATOM 2767 C C . ALA A 1 351 ? -16.905 -14.997 36.651 1.00 75.94 351 ALA A C 1
ATOM 2769 O O . ALA A 1 351 ? -16.236 -15.955 37.034 1.00 75.94 351 ALA A O 1
ATOM 2770 N N . THR A 1 352 ? -16.741 -14.442 35.446 1.00 85.25 352 THR A N 1
ATOM 2771 C CA . THR A 1 352 ? -15.754 -14.899 34.460 1.00 85.25 352 THR A CA 1
ATOM 2772 C C . THR A 1 352 ? -14.327 -14.626 34.925 1.00 85.25 352 THR A C 1
ATOM 2774 O O . THR A 1 352 ? -13.485 -15.502 34.788 1.00 85.25 352 THR A O 1
ATOM 2777 N N . SER A 1 353 ? -14.062 -13.459 35.521 1.00 83.25 353 SER A N 1
ATOM 2778 C CA . SER A 1 353 ? -12.755 -13.102 36.086 1.00 83.25 353 SER A CA 1
ATOM 2779 C C . SER A 1 353 ? -12.334 -14.084 37.179 1.00 83.25 353 SER A C 1
ATOM 2781 O O . SER A 1 353 ? -11.240 -14.633 37.129 1.00 83.25 353 SER A O 1
ATOM 2783 N N . ARG A 1 354 ? -13.236 -14.400 38.119 1.00 82.25 354 ARG A N 1
ATOM 2784 C CA . ARG A 1 354 ? -12.978 -15.369 39.190 1.00 82.25 354 ARG A CA 1
ATOM 2785 C C . ARG A 1 354 ? -12.738 -16.770 38.635 1.00 82.25 354 ARG A C 1
ATOM 2787 O O . ARG A 1 354 ? -11.798 -17.429 39.058 1.00 82.25 354 ARG A O 1
ATOM 2794 N N . ALA A 1 355 ? -13.565 -17.221 37.691 1.00 87.81 355 ALA A N 1
ATOM 2795 C CA . ALA A 1 355 ? -13.364 -18.515 37.040 1.00 87.81 355 ALA A CA 1
ATOM 2796 C C . ALA A 1 355 ? -12.016 -18.577 36.299 1.00 87.81 355 ALA A C 1
ATOM 2798 O O . ALA A 1 355 ? -11.316 -19.580 36.386 1.00 87.81 355 ALA A O 1
ATOM 2799 N N . PHE A 1 356 ? -11.629 -17.489 35.627 1.00 89.06 356 PHE A N 1
ATOM 2800 C CA . PHE A 1 356 ? -10.346 -17.365 34.941 1.00 89.06 356 PHE A CA 1
ATOM 2801 C C . PHE A 1 356 ? -9.167 -17.400 35.922 1.00 89.06 356 PHE A C 1
ATOM 2803 O O . PHE A 1 356 ? -8.250 -18.192 35.738 1.00 89.06 356 PHE A O 1
ATOM 2810 N N . GLN A 1 357 ? -9.218 -16.628 37.011 1.00 84.31 357 GLN A N 1
ATOM 2811 C CA . GLN A 1 357 ? -8.193 -16.638 38.063 1.00 84.31 357 GLN A CA 1
ATOM 2812 C C . GLN A 1 357 ? -8.020 -18.023 38.702 1.00 84.31 357 GLN A C 1
ATOM 2814 O O . GLN A 1 357 ? -6.889 -18.438 38.949 1.00 84.31 357 GLN A O 1
ATOM 2819 N N . LEU A 1 358 ? -9.117 -18.750 38.940 1.00 87.00 358 LEU A N 1
ATOM 2820 C CA . LEU A 1 358 ? -9.062 -20.124 39.450 1.00 87.00 358 LEU A CA 1
ATOM 2821 C C . LEU A 1 358 ? -8.367 -21.070 38.457 1.00 87.00 358 LEU A C 1
ATOM 2823 O O . LEU A 1 358 ? -7.479 -21.812 38.868 1.00 87.00 358 LEU A O 1
ATOM 2827 N N . ASP A 1 359 ? -8.688 -20.991 37.159 1.00 88.50 359 ASP A N 1
ATOM 2828 C CA . ASP A 1 359 ? -8.016 -21.794 36.120 1.00 88.50 359 ASP A CA 1
ATOM 2829 C C . ASP A 1 359 ? -6.507 -21.493 36.055 1.00 88.50 359 ASP A C 1
ATOM 2831 O O . ASP A 1 359 ? -5.687 -22.407 35.952 1.00 88.50 359 ASP A O 1
ATOM 2835 N N . LEU A 1 360 ? -6.110 -20.222 36.190 1.00 87.25 360 LEU A N 1
ATOM 2836 C CA . LEU A 1 360 ? -4.695 -19.832 36.238 1.00 87.25 360 LEU A CA 1
ATOM 2837 C C . LEU A 1 360 ? -3.973 -20.389 37.471 1.00 87.25 360 LEU A C 1
ATOM 2839 O O . LEU A 1 360 ? -2.842 -20.867 37.361 1.00 87.25 360 LEU A O 1
ATOM 2843 N N . GLN A 1 361 ? -4.612 -20.352 38.643 1.00 83.31 361 GLN A N 1
ATOM 2844 C CA . GLN A 1 361 ? -4.054 -20.934 39.867 1.00 83.31 361 GLN A CA 1
ATOM 2845 C C . GLN A 1 361 ? -3.886 -22.449 39.739 1.00 83.31 361 GLN A C 1
ATOM 2847 O O . GLN A 1 361 ? -2.841 -22.982 40.119 1.00 83.31 361 GLN A O 1
ATOM 2852 N N . ASP A 1 362 ? -4.868 -23.142 39.167 1.00 85.25 362 ASP A N 1
ATOM 2853 C CA . ASP A 1 362 ? -4.803 -24.587 38.962 1.00 85.25 362 ASP A CA 1
ATOM 2854 C C . ASP A 1 362 ? -3.697 -24.975 37.969 1.00 85.25 362 ASP A C 1
ATOM 2856 O O . ASP A 1 362 ? -2.957 -25.929 38.222 1.00 85.25 362 ASP A O 1
ATOM 2860 N N . ARG A 1 363 ? -3.486 -24.195 36.899 1.00 83.44 363 ARG A N 1
ATOM 2861 C CA . ARG A 1 363 ? -2.351 -24.379 35.972 1.00 83.44 363 ARG A CA 1
ATOM 2862 C C . ARG A 1 363 ? -1.002 -24.171 36.654 1.00 83.44 363 ARG A C 1
ATOM 2864 O O . ARG A 1 363 ? -0.100 -24.986 36.466 1.00 83.44 363 ARG A O 1
ATOM 2871 N N . LYS A 1 364 ? -0.866 -23.123 37.474 1.00 78.88 364 LYS A N 1
ATOM 2872 C CA . LYS A 1 364 ? 0.365 -22.852 38.239 1.00 78.88 364 LYS A CA 1
ATOM 2873 C C . LYS A 1 364 ? 0.663 -23.964 39.245 1.00 78.88 364 LYS A C 1
ATOM 2875 O O . LYS A 1 364 ? 1.808 -24.387 39.353 1.00 78.88 364 LYS A O 1
ATOM 2880 N N . ARG A 1 365 ? -0.361 -24.508 39.913 1.00 79.00 365 ARG A N 1
ATOM 2881 C CA . ARG A 1 365 ? -0.230 -25.652 40.839 1.00 79.00 365 ARG A CA 1
ATOM 2882 C C . ARG A 1 365 ? 0.210 -26.946 40.152 1.00 79.00 365 ARG A C 1
ATOM 2884 O O . ARG A 1 365 ? 0.824 -27.793 40.792 1.00 79.00 365 ARG A O 1
ATOM 2891 N N . GLN A 1 366 ? -0.111 -27.114 38.871 1.00 75.75 366 GLN A N 1
ATOM 2892 C CA . GLN A 1 366 ? 0.270 -28.290 38.083 1.00 75.75 366 GLN A CA 1
ATOM 2893 C C . GLN A 1 366 ? 1.670 -28.174 37.450 1.00 75.75 366 GLN A C 1
ATOM 2895 O O . GLN A 1 366 ? 2.209 -29.183 36.992 1.00 75.75 366 GLN A O 1
ATOM 2900 N N . ALA A 1 367 ? 2.284 -26.986 37.439 1.00 71.25 367 ALA A N 1
ATOM 2901 C CA . ALA A 1 367 ? 3.637 -26.776 36.931 1.00 71.25 367 ALA A CA 1
ATOM 2902 C C . ALA A 1 367 ? 4.698 -27.040 38.028 1.00 71.25 367 ALA A C 1
ATOM 2904 O O . ALA A 1 367 ? 4.665 -26.412 39.088 1.00 71.25 367 ALA A O 1
ATOM 2905 N N . PRO A 1 368 ? 5.680 -27.939 37.816 1.00 57.88 368 PRO A N 1
ATOM 2906 C CA . PRO A 1 368 ? 6.703 -28.225 38.811 1.00 57.88 368 PRO A CA 1
ATOM 2907 C C . PRO A 1 368 ? 7.857 -27.224 38.686 1.00 57.88 368 PRO A C 1
ATOM 2909 O O . PRO A 1 368 ? 8.852 -27.517 38.028 1.00 57.88 368 PRO A O 1
ATOM 2912 N N . SER A 1 369 ? 7.722 -26.035 39.280 1.00 49.12 369 SER A N 1
ATOM 2913 C CA . SER A 1 369 ? 8.794 -25.264 39.945 1.00 49.12 369 SER A CA 1
ATOM 2914 C C . SER A 1 369 ? 8.481 -23.767 40.068 1.00 49.12 369 SER A C 1
ATOM 2916 O O . SER A 1 369 ? 7.926 -23.142 39.173 1.00 49.12 369 SER A O 1
ATOM 2918 N N . THR A 1 370 ? 8.987 -23.216 41.175 1.00 42.28 370 THR A N 1
ATOM 2919 C CA . THR A 1 370 ? 9.248 -21.808 41.524 1.00 42.28 370 THR A CA 1
ATOM 2920 C C . THR A 1 370 ? 8.156 -20.969 42.205 1.00 42.28 370 THR A C 1
ATOM 2922 O O . THR A 1 370 ? 7.168 -20.561 41.613 1.00 42.28 370 THR A O 1
ATOM 2925 N N . SER A 1 371 ? 8.484 -20.671 43.473 1.00 43.47 371 SER A N 1
ATOM 2926 C CA . SER A 1 371 ? 8.054 -19.582 44.359 1.00 43.47 371 SER A CA 1
ATOM 2927 C C . SER A 1 371 ? 6.559 -19.388 44.593 1.00 43.47 371 SER A C 1
ATOM 2929 O O . SER A 1 371 ? 5.864 -18.790 43.778 1.00 43.47 371 SER A O 1
ATOM 2931 N N . ASP A 1 372 ? 6.143 -19.747 45.812 1.00 42.09 372 ASP A N 1
ATOM 2932 C CA . ASP A 1 372 ? 5.061 -19.088 46.546 1.00 42.09 372 ASP A CA 1
ATOM 2933 C C . ASP A 1 372 ? 5.378 -17.585 46.652 1.00 42.09 372 ASP A C 1
ATOM 2935 O O . ASP A 1 372 ? 5.944 -17.099 47.631 1.00 42.09 372 ASP A O 1
ATOM 2939 N N . GLN A 1 373 ? 5.080 -16.831 45.600 1.00 42.88 373 GLN A N 1
ATOM 2940 C CA . GLN A 1 373 ? 4.638 -15.462 45.781 1.00 42.88 373 GLN A CA 1
ATOM 2941 C C . GLN A 1 373 ? 3.124 -15.537 45.854 1.00 42.88 373 GLN A C 1
ATOM 2943 O O . GLN A 1 373 ? 2.441 -15.616 44.832 1.00 42.88 373 GLN A O 1
ATOM 2948 N N . ASP A 1 374 ? 2.620 -15.533 47.086 1.00 40.25 374 ASP A N 1
ATOM 2949 C CA . ASP A 1 374 ? 1.265 -15.091 47.360 1.00 40.25 374 ASP A CA 1
ATOM 2950 C C . ASP A 1 374 ? 1.098 -13.736 46.666 1.00 40.25 374 ASP A C 1
ATOM 2952 O O . ASP A 1 374 ? 1.619 -12.713 47.119 1.00 40.25 374 ASP A O 1
ATOM 2956 N N . LEU A 1 375 ? 0.406 -13.727 45.525 1.00 44.47 375 LEU A N 1
ATOM 2957 C CA . LEU A 1 375 ? -0.208 -12.510 45.030 1.00 44.47 375 LEU A CA 1
ATOM 2958 C C . LEU A 1 375 ? -1.201 -12.127 46.120 1.00 44.47 375 LEU A C 1
ATOM 2960 O O . LEU A 1 375 ? -2.280 -12.708 46.226 1.00 44.47 375 LEU A O 1
ATOM 2964 N N . ILE A 1 376 ? -0.783 -11.204 46.984 1.00 43.19 376 ILE A N 1
ATOM 2965 C CA . ILE A 1 376 ? -1.666 -10.509 47.906 1.00 43.19 376 ILE A CA 1
ATOM 2966 C C . ILE A 1 376 ? -2.686 -9.819 47.006 1.00 43.19 376 ILE A C 1
ATOM 2968 O O . ILE A 1 376 ? -2.422 -8.760 46.442 1.00 43.19 376 ILE A O 1
ATOM 2972 N N . GLN A 1 377 ? -3.818 -10.488 46.802 1.00 47.66 377 GLN A N 1
ATOM 2973 C CA . GLN A 1 377 ? -4.983 -9.924 46.156 1.00 47.66 377 GLN A CA 1
ATOM 2974 C C . GLN A 1 377 ? -5.376 -8.730 47.016 1.00 47.66 377 GLN A C 1
ATOM 2976 O O . GLN A 1 377 ? -5.773 -8.892 48.175 1.00 47.66 377 GLN A O 1
ATOM 2981 N N . ASP A 1 378 ? -5.188 -7.526 46.488 1.00 44.50 378 ASP A N 1
ATOM 2982 C CA . ASP A 1 378 ? -5.668 -6.330 47.150 1.00 44.50 378 ASP A CA 1
ATOM 2983 C C . ASP A 1 378 ? -7.200 -6.431 47.157 1.00 44.50 378 ASP A C 1
ATOM 2985 O O . ASP A 1 378 ? -7.876 -6.199 46.156 1.00 44.50 378 ASP A O 1
ATOM 2989 N N . ASN A 1 379 ? -7.762 -6.890 48.283 1.00 49.91 379 ASN A N 1
ATOM 2990 C CA . ASN A 1 379 ? -9.198 -7.140 48.472 1.00 49.91 379 ASN A CA 1
ATOM 2991 C C . ASN A 1 379 ? -10.064 -5.906 48.142 1.00 49.91 379 ASN A C 1
ATOM 2993 O O . ASN A 1 379 ? -11.285 -6.009 48.028 1.00 49.91 379 ASN A O 1
ATOM 2997 N N . THR A 1 380 ? -9.446 -4.732 48.018 1.00 51.09 380 THR A N 1
ATOM 2998 C CA . THR A 1 380 ? -10.065 -3.452 47.680 1.00 51.09 380 THR A CA 1
ATOM 2999 C C . THR A 1 380 ? -10.561 -3.389 46.228 1.00 51.09 380 THR A C 1
ATOM 3001 O O . THR A 1 380 ? -11.674 -2.899 45.993 1.00 51.09 380 THR A O 1
ATOM 3004 N N . ASP A 1 381 ? -9.822 -3.958 45.269 1.00 55.62 381 ASP A N 1
ATOM 3005 C CA . ASP A 1 381 ? -10.211 -3.988 43.850 1.00 55.62 381 ASP A CA 1
ATOM 3006 C C . ASP A 1 381 ? -11.439 -4.878 43.620 1.00 55.62 381 ASP A C 1
ATOM 3008 O O . ASP A 1 381 ? -12.353 -4.515 42.866 1.00 55.62 381 ASP A O 1
ATOM 3012 N N . ASP A 1 382 ? -11.527 -5.985 44.360 1.00 63.19 382 ASP A N 1
ATOM 3013 C CA . ASP A 1 382 ? -12.683 -6.883 44.354 1.00 63.19 382 ASP A CA 1
ATOM 3014 C C . ASP A 1 382 ? -13.938 -6.210 44.930 1.00 63.19 382 ASP A C 1
ATOM 3016 O O . ASP A 1 382 ? -15.049 -6.422 44.424 1.00 63.19 382 ASP A O 1
ATOM 3020 N N . VAL A 1 383 ? -13.795 -5.342 45.941 1.00 71.88 383 VAL A N 1
ATOM 3021 C CA . VAL A 1 383 ? -14.928 -4.588 46.506 1.00 71.88 383 VAL A CA 1
ATOM 3022 C C . VAL A 1 383 ? -15.479 -3.597 45.486 1.00 71.88 383 VAL A C 1
ATOM 3024 O O . VAL A 1 383 ? -16.690 -3.589 45.235 1.00 71.88 383 VAL A O 1
ATOM 3027 N N . HIS A 1 384 ? -14.622 -2.782 44.866 1.00 76.62 384 HIS A N 1
ATOM 3028 C CA . HIS A 1 384 ? -15.074 -1.801 43.881 1.00 76.62 384 HIS A CA 1
ATOM 3029 C C . HIS A 1 384 ? -15.621 -2.467 42.620 1.00 76.62 384 HIS A C 1
ATOM 3031 O O . HIS A 1 384 ? -16.662 -2.033 42.118 1.00 76.62 384 HIS A O 1
ATOM 3037 N N . ALA A 1 385 ? -14.999 -3.550 42.145 1.00 72.12 385 ALA A N 1
ATOM 3038 C CA . ALA A 1 385 ? -15.546 -4.357 41.060 1.00 72.12 385 ALA A CA 1
ATOM 3039 C C . ALA A 1 385 ? -16.954 -4.854 41.414 1.00 72.12 385 ALA A C 1
ATOM 3041 O O . ALA A 1 385 ? -17.898 -4.606 40.661 1.00 72.12 385 ALA A O 1
ATOM 3042 N N . THR A 1 386 ? -17.133 -5.450 42.598 1.00 78.31 386 THR A N 1
ATOM 3043 C CA . THR A 1 386 ? -18.434 -5.965 43.065 1.00 78.31 386 THR A CA 1
ATOM 3044 C C . THR A 1 386 ? -19.489 -4.861 43.155 1.00 78.31 386 THR A C 1
ATOM 3046 O O . THR A 1 386 ? -20.631 -5.041 42.725 1.00 78.31 386 THR A O 1
ATOM 3049 N N . GLN A 1 387 ? -19.123 -3.688 43.675 1.00 84.62 387 GLN A N 1
ATOM 3050 C CA . GLN A 1 387 ? -20.013 -2.526 43.743 1.00 84.62 387 GLN A CA 1
ATOM 3051 C C . GLN A 1 387 ? -20.405 -2.027 42.344 1.00 84.62 387 GLN A C 1
ATOM 3053 O O . GLN A 1 387 ? -21.586 -1.768 42.101 1.00 84.62 387 GLN A O 1
ATOM 3058 N N . ARG A 1 388 ? -19.452 -1.940 41.404 1.00 84.25 388 ARG A N 1
ATOM 3059 C CA . ARG A 1 388 ? -19.723 -1.558 40.006 1.00 84.25 388 ARG A CA 1
ATOM 3060 C C . ARG A 1 388 ? -20.621 -2.579 39.309 1.00 84.25 388 ARG A C 1
ATOM 3062 O O . ARG A 1 388 ? -21.547 -2.177 38.610 1.00 84.25 388 ARG A O 1
ATOM 3069 N N . GLN A 1 389 ? -20.435 -3.876 39.559 1.00 80.94 389 GLN A N 1
ATOM 3070 C CA . GLN A 1 389 ? -21.303 -4.925 39.014 1.00 80.94 389 GLN A CA 1
ATOM 3071 C C . GLN A 1 389 ? -22.739 -4.804 39.533 1.00 80.94 389 GLN A C 1
ATOM 3073 O O . GLN A 1 389 ? -23.671 -4.923 38.744 1.00 80.94 389 GLN A O 1
ATOM 3078 N N . ARG A 1 390 ? -22.947 -4.521 40.827 1.00 84.06 390 ARG A N 1
ATOM 3079 C CA . ARG A 1 390 ? -24.298 -4.299 41.379 1.00 84.06 390 ARG A CA 1
ATOM 3080 C C . ARG A 1 390 ? -24.996 -3.105 40.731 1.00 84.06 390 ARG A C 1
ATOM 3082 O O . ARG A 1 390 ? -26.185 -3.185 40.431 1.00 84.06 390 ARG A O 1
ATOM 3089 N N . ILE A 1 391 ? -24.257 -2.022 40.481 1.00 85.88 391 ILE A N 1
ATOM 3090 C CA . ILE A 1 391 ? -24.767 -0.848 39.759 1.00 85.88 391 ILE A CA 1
ATOM 3091 C C . ILE A 1 391 ? -25.118 -1.233 38.314 1.00 85.88 391 ILE A C 1
ATOM 3093 O O . ILE A 1 391 ? -26.241 -0.992 37.878 1.00 85.88 391 ILE A O 1
ATOM 3097 N N . ARG A 1 392 ? -24.195 -1.879 37.588 1.00 84.81 392 ARG A N 1
ATOM 3098 C CA . ARG A 1 392 ? -24.396 -2.297 36.191 1.00 84.81 392 ARG A CA 1
ATOM 3099 C C . ARG A 1 392 ? -25.561 -3.277 36.046 1.00 84.81 392 ARG A C 1
ATOM 3101 O O . ARG A 1 392 ? -26.377 -3.087 35.153 1.00 84.81 392 ARG A O 1
ATOM 3108 N N . GLY A 1 393 ? -25.676 -4.267 36.930 1.00 82.19 393 GLY A N 1
ATOM 3109 C CA . GLY A 1 393 ? -26.794 -5.213 36.965 1.00 82.19 393 GLY A CA 1
ATOM 3110 C C . GLY A 1 393 ? -28.132 -4.491 37.103 1.00 82.19 393 GLY A C 1
ATOM 3111 O O . GLY A 1 393 ? -28.985 -4.624 36.234 1.00 82.19 393 GLY A O 1
ATOM 3112 N N . ALA A 1 394 ? -28.259 -3.600 38.093 1.00 85.81 394 ALA A N 1
ATOM 3113 C CA . ALA A 1 394 ? -29.470 -2.800 38.275 1.00 85.81 394 ALA A CA 1
ATOM 3114 C C . ALA A 1 394 ? -29.819 -1.951 37.033 1.00 85.81 394 ALA A C 1
ATOM 3116 O O . ALA A 1 394 ? -30.986 -1.856 36.651 1.00 85.81 394 ALA A O 1
ATOM 3117 N N . MET A 1 395 ? -28.823 -1.379 36.346 1.00 86.38 395 MET A N 1
ATOM 3118 C CA . MET A 1 395 ? -29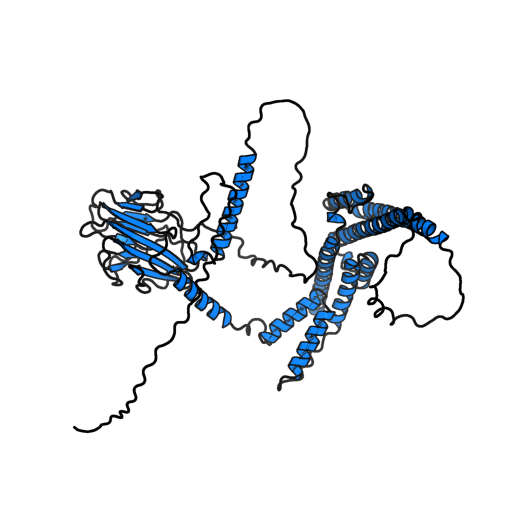.050 -0.633 35.100 1.00 86.38 395 MET A CA 1
ATOM 3119 C C . MET A 1 395 ? -29.517 -1.525 33.946 1.00 86.38 395 MET A C 1
ATOM 3121 O O . MET A 1 395 ? -30.437 -1.147 33.218 1.00 86.38 395 MET A O 1
ATOM 3125 N N . LEU A 1 396 ? -28.900 -2.696 33.775 1.00 82.69 396 LEU A N 1
ATOM 3126 C CA . LEU A 1 396 ? -29.246 -3.648 32.718 1.00 82.69 396 LEU A CA 1
ATOM 3127 C C . LEU A 1 396 ? -30.629 -4.268 32.942 1.00 82.69 396 LEU A C 1
ATOM 3129 O O . LEU A 1 396 ? -31.382 -4.412 31.975 1.00 82.69 396 LEU A O 1
ATOM 3133 N N . ASP A 1 397 ? -31.011 -4.511 34.195 1.00 81.25 397 ASP A N 1
ATOM 3134 C CA . ASP A 1 397 ? -32.354 -4.958 34.584 1.00 81.25 397 ASP A CA 1
ATOM 3135 C C . ASP A 1 397 ? -33.406 -3.854 34.349 1.00 81.25 397 ASP A C 1
ATOM 3137 O O . ASP A 1 397 ? -34.582 -4.126 34.089 1.00 81.25 397 ASP A O 1
ATOM 3141 N N . GLY A 1 398 ? -32.974 -2.589 34.299 1.00 82.25 398 GLY A N 1
ATOM 3142 C CA . GLY A 1 398 ? -33.835 -1.414 34.149 1.00 82.25 398 GLY A CA 1
ATOM 3143 C C . GLY A 1 398 ? -34.375 -0.893 35.477 1.00 82.25 398 GLY A C 1
ATOM 3144 O O . GLY A 1 398 ? -35.399 -0.211 35.504 1.00 82.25 398 GLY A O 1
ATOM 3145 N N . ASP A 1 399 ? -33.721 -1.231 36.585 1.00 85.88 399 ASP A N 1
ATOM 3146 C CA . ASP A 1 399 ? -33.949 -0.664 37.909 1.00 85.88 399 ASP A CA 1
ATOM 3147 C C . ASP A 1 399 ? -32.959 0.482 38.164 1.00 85.88 399 ASP A C 1
ATOM 3149 O O . ASP A 1 399 ? -31.954 0.365 38.872 1.00 85.88 399 ASP A O 1
ATOM 3153 N N . LEU A 1 400 ? -33.249 1.623 37.535 1.00 88.12 400 LEU A N 1
ATOM 3154 C CA . LEU A 1 400 ? -32.408 2.817 37.633 1.00 88.12 400 LEU A CA 1
ATOM 3155 C C . LEU A 1 400 ? -32.459 3.447 39.033 1.00 88.12 400 LEU A C 1
ATOM 3157 O O . LEU A 1 400 ? -31.538 4.172 39.402 1.00 88.12 400 LEU A O 1
ATOM 3161 N N . ASP A 1 401 ? -33.485 3.147 39.829 1.00 85.75 401 ASP A N 1
ATOM 3162 C CA . ASP A 1 401 ? -33.586 3.589 41.220 1.00 85.75 401 ASP A CA 1
ATOM 3163 C C . ASP A 1 401 ? -32.551 2.903 42.106 1.00 85.75 401 ASP A C 1
ATOM 3165 O O . ASP A 1 401 ? -31.809 3.572 42.834 1.00 85.75 401 ASP A O 1
ATOM 3169 N N . ARG A 1 402 ? -32.437 1.574 42.004 1.00 85.88 402 ARG A N 1
ATOM 3170 C CA . ARG A 1 402 ? -31.367 0.838 42.689 1.00 85.88 402 ARG A CA 1
ATOM 3171 C C . ARG A 1 402 ? -29.996 1.238 42.165 1.00 85.88 402 ARG A C 1
ATOM 3173 O O . ARG A 1 402 ? -29.093 1.427 42.977 1.00 85.88 402 ARG A O 1
ATOM 3180 N N . ALA A 1 403 ? -29.849 1.425 40.852 1.00 86.75 403 ALA A N 1
ATOM 3181 C CA . ALA A 1 403 ? -28.588 1.869 40.263 1.00 86.75 403 ALA A CA 1
ATOM 3182 C C . ALA A 1 403 ? -28.138 3.222 40.837 1.00 86.75 403 ALA A C 1
ATOM 3184 O O . ALA A 1 403 ? -27.044 3.306 41.387 1.00 86.75 403 ALA A O 1
ATOM 3185 N N . LEU A 1 404 ? -28.999 4.248 40.803 1.00 87.38 404 LEU A N 1
ATOM 3186 C CA . LEU A 1 404 ? -28.701 5.578 41.349 1.00 87.38 404 LEU A CA 1
ATOM 3187 C C . LEU A 1 404 ? -28.404 5.531 42.849 1.00 87.38 404 LEU A C 1
ATOM 3189 O O . LEU A 1 404 ? -27.456 6.173 43.303 1.00 87.38 404 LEU A O 1
ATOM 3193 N N . LYS A 1 405 ? -29.165 4.740 43.614 1.00 89.12 405 LYS A N 1
ATOM 3194 C CA . LYS A 1 405 ? -28.933 4.559 45.051 1.00 89.12 405 LYS A CA 1
ATOM 3195 C C . LYS A 1 405 ? -27.567 3.934 45.326 1.00 89.12 405 LYS A C 1
ATOM 3197 O O . LYS A 1 405 ? -26.831 4.440 46.169 1.00 89.12 405 LYS A O 1
ATOM 3202 N N . TYR A 1 406 ? -27.209 2.862 44.622 1.00 87.94 406 TYR A N 1
ATOM 3203 C CA . TYR A 1 406 ? -25.897 2.230 44.761 1.00 87.94 406 TYR A CA 1
ATOM 3204 C C . TYR A 1 406 ? -24.769 3.160 44.313 1.00 87.94 406 TYR A C 1
ATOM 3206 O O . TYR A 1 406 ? -23.747 3.229 44.990 1.00 87.94 406 TYR A O 1
ATOM 3214 N N . THR A 1 407 ? -24.955 3.936 43.242 1.00 87.19 407 THR A N 1
ATOM 3215 C CA . THR A 1 407 ? -23.969 4.938 42.818 1.00 87.19 407 THR A CA 1
ATOM 3216 C C . THR A 1 407 ? -23.779 6.024 43.872 1.00 87.19 407 THR A C 1
ATOM 3218 O O . THR A 1 407 ? -22.643 6.338 44.199 1.00 87.19 407 THR A O 1
ATOM 3221 N N . GLN A 1 408 ? -24.848 6.567 44.458 1.00 87.31 408 GLN A N 1
ATOM 3222 C CA . GLN A 1 408 ? -24.736 7.573 45.522 1.00 87.31 408 GLN A CA 1
ATOM 3223 C C . GLN A 1 408 ? -24.134 7.002 46.810 1.00 87.31 408 GLN A C 1
ATOM 3225 O O . GLN A 1 408 ? -23.395 7.699 47.499 1.00 87.31 408 GLN A O 1
ATOM 3230 N N . MET A 1 409 ? -24.434 5.741 47.128 1.00 87.62 409 MET A N 1
ATOM 3231 C CA . MET A 1 409 ? -23.934 5.070 48.326 1.00 87.62 409 MET A CA 1
ATOM 3232 C C . MET A 1 409 ? -22.443 4.734 48.227 1.00 87.62 409 MET A C 1
ATOM 3234 O O . MET A 1 409 ? -21.704 4.972 49.177 1.00 87.62 409 MET A O 1
ATOM 3238 N N . TYR A 1 410 ? -22.005 4.163 47.103 1.00 85.81 410 TYR A N 1
ATOM 3239 C CA . TYR A 1 410 ? -20.626 3.699 46.927 1.00 85.81 410 TYR A CA 1
ATOM 3240 C C . TYR A 1 410 ? -19.707 4.774 46.332 1.00 85.81 410 TYR A C 1
ATOM 3242 O O . TYR A 1 410 ? -18.517 4.799 46.630 1.00 85.81 410 TYR A O 1
ATOM 3250 N N . TYR A 1 411 ? -20.251 5.679 45.513 1.00 86.81 411 TYR A N 1
ATOM 3251 C CA . TYR A 1 411 ? -19.492 6.651 44.721 1.00 86.81 411 TYR A CA 1
ATOM 3252 C C . TYR A 1 411 ? -20.147 8.050 44.720 1.00 86.81 411 TYR A C 1
ATOM 3254 O O . TYR A 1 411 ? -20.465 8.590 43.654 1.00 86.81 411 TYR A O 1
ATOM 3262 N N . PRO A 1 412 ? -20.344 8.682 45.895 1.00 83.12 412 PRO A N 1
ATOM 3263 C CA . PRO A 1 412 ? -21.129 9.915 46.028 1.00 83.12 412 PRO A CA 1
ATOM 3264 C C . PRO A 1 412 ? -20.604 11.083 45.181 1.00 83.12 412 PRO A C 1
ATOM 3266 O O . PRO A 1 412 ? -21.392 11.897 44.704 1.00 83.12 412 PRO A O 1
ATOM 3269 N N . GLN A 1 413 ? -19.290 11.154 44.947 1.00 81.88 413 GLN A N 1
ATOM 3270 C CA . GLN A 1 413 ? -18.672 12.247 44.190 1.00 81.88 413 GLN A CA 1
ATOM 3271 C C . GLN A 1 413 ? -18.867 12.126 42.668 1.00 81.88 413 GLN A C 1
ATOM 3273 O O . GLN A 1 413 ? -18.837 13.142 41.977 1.00 81.88 413 GLN A O 1
ATOM 3278 N N . VAL A 1 414 ? -19.132 10.924 42.131 1.00 83.06 414 VAL A N 1
ATOM 3279 C CA . VAL A 1 414 ? -19.243 10.701 40.673 1.00 83.06 414 VAL A CA 1
ATOM 3280 C C . VAL A 1 414 ? -20.382 11.510 40.070 1.00 83.06 414 VAL A C 1
ATOM 3282 O O . VAL A 1 414 ? -20.203 12.109 39.014 1.00 83.06 414 VAL A O 1
ATOM 3285 N N . LEU A 1 415 ? -21.536 11.547 40.740 1.00 80.06 415 LEU A N 1
ATOM 3286 C CA . LEU A 1 415 ? -22.722 12.268 40.263 1.00 80.06 415 LEU A CA 1
ATOM 3287 C C . LEU A 1 415 ? -22.718 13.756 40.656 1.00 80.06 415 LEU A C 1
ATOM 3289 O O . LEU A 1 415 ? -23.498 14.528 40.106 1.00 80.06 415 LEU A O 1
ATOM 3293 N N . GLN A 1 416 ? -21.857 14.159 41.597 1.00 78.88 416 GLN A N 1
ATOM 3294 C CA . GLN A 1 416 ? -21.705 15.554 42.034 1.00 78.88 416 GLN A CA 1
ATOM 3295 C C . GLN A 1 416 ? -20.704 16.336 41.167 1.00 78.88 416 GLN A C 1
ATOM 3297 O O . GLN A 1 416 ? -20.760 17.567 41.112 1.00 78.88 416 GLN A O 1
ATOM 3302 N N . ASP A 1 417 ? -19.801 15.636 40.476 1.00 78.62 417 ASP A N 1
ATOM 3303 C CA . ASP A 1 417 ? -18.828 16.244 39.576 1.00 78.62 417 ASP A CA 1
ATOM 3304 C C . ASP A 1 417 ? -19.521 16.916 38.378 1.00 78.62 417 ASP A C 1
ATOM 3306 O O . ASP A 1 417 ? -20.299 16.306 37.640 1.00 78.62 417 ASP A O 1
ATOM 3310 N N . GLN A 1 418 ? -19.182 18.187 38.148 1.00 74.81 418 GLN A N 1
ATOM 3311 C CA . GLN A 1 418 ? -19.683 18.986 37.028 1.00 74.81 418 GLN A CA 1
ATOM 3312 C C . GLN A 1 418 ? -19.419 18.321 35.671 1.00 74.81 418 GLN A C 1
ATOM 3314 O O . GLN A 1 418 ? -20.232 18.458 34.757 1.00 74.81 418 GLN A O 1
ATOM 3319 N N . ARG A 1 419 ? -18.318 17.570 35.545 1.00 75.50 419 ARG A N 1
ATOM 3320 C CA . ARG A 1 419 ? -17.931 16.850 34.321 1.00 75.50 419 ARG A CA 1
ATOM 3321 C C . ARG A 1 419 ? -18.875 15.693 33.992 1.00 75.50 419 ARG A C 1
ATOM 3323 O O . ARG A 1 419 ? -19.064 15.379 32.822 1.00 75.50 419 ARG A O 1
ATOM 3330 N N . ASN A 1 420 ? -19.510 15.105 35.005 1.00 80.25 420 ASN A N 1
ATOM 3331 C CA . ASN A 1 420 ? -20.390 13.942 34.869 1.00 80.25 420 ASN A CA 1
ATOM 3332 C C . ASN A 1 420 ? -21.882 14.311 34.895 1.00 80.25 420 ASN A C 1
ATOM 3334 O O . ASN A 1 420 ? -22.739 13.428 34.823 1.00 80.25 420 ASN A O 1
ATOM 3338 N N . LYS A 1 421 ? -22.221 15.608 34.941 1.00 78.50 421 LYS A N 1
ATOM 3339 C CA . LYS A 1 421 ? -23.614 16.085 34.924 1.00 78.50 421 LYS A CA 1
ATOM 3340 C C . LYS A 1 421 ? -24.421 15.557 33.739 1.00 78.50 421 LYS A C 1
ATOM 3342 O O . LYS A 1 421 ? -25.588 15.227 33.915 1.00 78.50 421 LYS A O 1
ATOM 3347 N N . GLY A 1 422 ? -23.799 15.410 32.566 1.00 80.06 422 GLY A N 1
ATOM 3348 C CA . GLY A 1 422 ? -24.449 14.819 31.391 1.00 80.06 422 GLY A CA 1
ATOM 3349 C C . GLY A 1 422 ? -24.787 13.330 31.550 1.00 80.06 422 GLY A C 1
ATOM 3350 O O . GLY A 1 422 ? -25.768 12.858 30.982 1.00 80.06 422 GLY A O 1
ATOM 3351 N N . ILE A 1 423 ? -24.021 12.579 32.347 1.00 83.62 423 ILE A N 1
ATOM 3352 C CA . ILE A 1 423 ? -24.312 11.169 32.661 1.00 83.62 423 ILE A CA 1
ATOM 3353 C C . ILE A 1 423 ? -25.467 11.096 33.659 1.00 83.62 423 ILE A C 1
ATOM 3355 O O . ILE A 1 423 ? -26.411 10.340 33.451 1.00 83.62 423 ILE A O 1
ATOM 3359 N N . TYR A 1 424 ? -25.438 11.925 34.708 1.00 85.00 424 TYR A N 1
ATOM 3360 C CA . TYR A 1 424 ? -26.540 12.020 35.668 1.00 85.00 424 TYR A CA 1
ATOM 3361 C C . TYR A 1 424 ? -27.856 12.418 34.982 1.00 85.00 424 TYR A C 1
ATOM 3363 O O . TYR A 1 424 ? -28.873 11.756 35.181 1.00 85.00 424 TYR A O 1
ATOM 3371 N N . PHE A 1 425 ? -27.825 13.419 34.100 1.00 85.12 425 PHE A N 1
ATOM 3372 C CA . PHE A 1 425 ? -28.970 13.811 33.279 1.00 85.12 425 PHE A CA 1
ATOM 3373 C C . PHE A 1 425 ? -29.531 12.633 32.466 1.00 85.12 425 PHE A C 1
ATOM 3375 O O . PHE A 1 425 ? -30.725 12.332 32.545 1.00 85.12 425 PHE A O 1
ATOM 3382 N N . ARG A 1 426 ? -28.670 11.901 31.747 1.00 85.56 426 ARG A N 1
ATOM 3383 C CA . ARG A 1 426 ? -29.090 10.744 30.943 1.00 85.56 426 ARG A CA 1
ATOM 3384 C C . ARG A 1 426 ? -29.599 9.576 31.792 1.00 85.56 426 ARG A C 1
ATOM 3386 O O . ARG A 1 426 ? -30.546 8.916 31.378 1.00 85.56 426 ARG A O 1
ATOM 3393 N N . LEU A 1 427 ? -29.071 9.356 33.001 1.00 86.25 427 LEU A N 1
ATOM 3394 C CA . LEU A 1 427 ? -29.613 8.389 33.975 1.00 86.25 427 LEU A CA 1
ATOM 3395 C C . LEU A 1 427 ? -31.031 8.745 34.414 1.00 86.25 427 LEU A C 1
ATOM 3397 O O . LEU A 1 427 ? -31.893 7.869 34.483 1.00 86.25 427 LEU A O 1
ATOM 3401 N N . ARG A 1 428 ? -31.286 10.027 34.676 1.00 86.75 428 ARG A N 1
ATOM 3402 C CA . ARG A 1 428 ? -32.608 10.524 35.071 1.00 86.75 428 ARG A CA 1
ATOM 3403 C C . ARG A 1 428 ? -33.606 10.429 33.914 1.00 86.75 428 ARG A C 1
ATOM 3405 O O . ARG A 1 428 ? -34.710 9.921 34.099 1.00 86.75 428 ARG A O 1
ATOM 3412 N N . CYS A 1 429 ? -33.184 10.794 32.704 1.00 85.38 429 CYS A N 1
ATOM 3413 C CA . CYS A 1 429 ? -33.970 10.584 31.487 1.00 85.38 429 CYS A CA 1
ATOM 3414 C C . CYS A 1 429 ? -34.273 9.098 31.267 1.00 85.38 429 CYS A C 1
ATOM 3416 O O . CYS A 1 429 ? -35.417 8.726 31.021 1.00 85.38 429 CYS A O 1
ATOM 3418 N N . ARG A 1 430 ? -33.276 8.218 31.422 1.00 86.44 430 ARG A N 1
ATOM 3419 C CA . ARG A 1 430 ? -33.475 6.777 31.252 1.00 86.44 430 ARG A CA 1
ATOM 3420 C C . ARG A 1 430 ? -34.411 6.198 32.303 1.00 86.44 430 ARG A C 1
ATOM 3422 O O . ARG A 1 430 ? -35.225 5.351 31.958 1.00 86.44 430 ARG A O 1
ATOM 3429 N N . LYS A 1 431 ? -34.361 6.673 33.549 1.00 87.94 431 LYS A N 1
ATOM 3430 C CA . LYS A 1 431 ? -35.340 6.287 34.571 1.00 87.94 431 LYS A CA 1
ATOM 3431 C C . LYS A 1 431 ? -36.767 6.612 34.118 1.00 87.94 431 LYS A C 1
ATOM 3433 O O . LYS A 1 431 ? -37.624 5.739 34.207 1.00 87.94 431 LYS A O 1
ATOM 3438 N N . LEU A 1 432 ? -37.006 7.811 33.583 1.00 85.88 432 LEU A N 1
ATOM 3439 C CA . LEU A 1 432 ? -38.320 8.191 33.055 1.00 85.88 432 LEU A CA 1
ATOM 3440 C C . LEU A 1 432 ? -38.760 7.276 31.898 1.00 85.88 432 LEU A C 1
ATOM 3442 O O . LEU A 1 432 ? -39.893 6.802 31.887 1.00 85.88 432 LEU A O 1
ATOM 3446 N N . ILE A 1 433 ? -37.847 6.955 30.976 1.00 85.25 433 ILE A N 1
ATOM 3447 C CA . ILE A 1 433 ? -38.106 6.010 29.876 1.00 85.25 433 ILE A CA 1
ATOM 3448 C C . ILE A 1 433 ? -38.505 4.629 30.419 1.00 85.25 433 ILE A C 1
ATOM 3450 O O . ILE A 1 433 ? -39.448 4.020 29.919 1.00 85.25 433 ILE A O 1
ATOM 3454 N N . GLU A 1 434 ? -37.825 4.124 31.450 1.00 85.19 434 GLU A N 1
ATOM 3455 C CA . GLU A 1 434 ? -38.150 2.824 32.051 1.00 85.19 434 GLU A CA 1
ATOM 3456 C C . GLU A 1 434 ? -39.473 2.848 32.833 1.00 85.19 434 GLU A C 1
ATOM 3458 O O . GLU A 1 434 ? -40.205 1.860 32.805 1.00 85.19 434 GLU A O 1
ATOM 3463 N N . MET A 1 435 ? -39.829 3.969 33.471 1.00 83.81 435 MET A N 1
ATOM 3464 C CA . MET A 1 435 ? -41.156 4.155 34.078 1.00 83.81 435 MET A CA 1
ATOM 3465 C C . MET A 1 435 ? -42.259 4.094 33.015 1.00 83.81 435 MET A C 1
ATOM 3467 O O . MET A 1 435 ? -43.209 3.327 33.164 1.00 83.81 435 MET A O 1
ATOM 3471 N N . MET A 1 436 ? -42.085 4.813 31.901 1.00 82.31 436 MET A N 1
ATOM 3472 C CA . MET A 1 436 ? -43.012 4.782 30.762 1.00 82.31 436 MET A CA 1
ATOM 3473 C C . MET A 1 436 ? -43.103 3.395 30.122 1.00 82.31 436 MET A C 1
ATOM 3475 O O . MET A 1 436 ? -44.178 2.966 29.700 1.00 82.31 436 MET A O 1
ATOM 3479 N N . ARG A 1 437 ? -41.991 2.653 30.077 1.00 81.56 437 ARG A N 1
ATOM 3480 C CA . ARG A 1 437 ? -41.984 1.289 29.547 1.00 81.56 437 ARG A CA 1
ATOM 3481 C C . ARG A 1 437 ? -42.755 0.321 30.440 1.00 81.56 437 ARG A C 1
ATOM 3483 O O . ARG A 1 437 ? -43.561 -0.443 29.919 1.00 81.56 437 ARG A O 1
ATOM 3490 N N . ARG A 1 438 ? -42.546 0.373 31.761 1.00 82.19 438 ARG A N 1
ATOM 3491 C CA . ARG A 1 438 ? -43.298 -0.439 32.737 1.00 82.19 438 ARG A CA 1
ATOM 3492 C C . ARG A 1 438 ? -44.789 -0.112 32.699 1.00 82.19 438 ARG A C 1
ATOM 3494 O O . ARG A 1 438 ? -45.604 -1.026 32.757 1.00 82.19 438 ARG A O 1
ATOM 3501 N N . TRP A 1 439 ? -45.136 1.167 32.545 1.00 83.12 439 TRP A N 1
ATOM 3502 C CA . TRP A 1 439 ? -46.519 1.584 32.334 1.00 83.12 439 TRP A CA 1
ATOM 3503 C C . TRP A 1 439 ? -47.103 0.979 31.049 1.00 83.12 439 TRP A C 1
ATOM 3505 O O . TRP A 1 439 ? -48.153 0.349 31.118 1.00 83.12 439 TRP A O 1
ATOM 3515 N N . SER A 1 440 ? -46.413 1.065 29.904 1.00 78.50 440 SER A N 1
ATOM 3516 C CA . SER A 1 440 ? -46.877 0.455 28.641 1.00 78.50 440 SER A CA 1
ATOM 3517 C C . SER A 1 440 ? -47.011 -1.075 28.735 1.00 78.50 440 SER A C 1
ATOM 3519 O O . SER A 1 440 ? -47.984 -1.643 28.237 1.00 78.50 440 SER A O 1
ATOM 3521 N N . GLU A 1 441 ? -46.078 -1.755 29.412 1.00 80.44 441 GLU A N 1
ATOM 3522 C CA . GLU A 1 441 ? -46.142 -3.201 29.673 1.00 80.44 441 GLU A CA 1
ATOM 3523 C C . GLU A 1 441 ? -47.377 -3.570 30.511 1.00 80.44 441 GLU A C 1
ATOM 3525 O O . GLU A 1 441 ? -48.120 -4.475 30.128 1.00 80.44 441 GLU A O 1
ATOM 3530 N N . LEU A 1 442 ? -47.641 -2.836 31.597 1.00 80.38 442 LEU A N 1
ATOM 3531 C CA . LEU A 1 442 ? -48.807 -3.057 32.456 1.00 80.38 442 LEU A CA 1
ATOM 3532 C C . LEU A 1 442 ? -50.122 -2.727 31.733 1.00 80.38 442 LEU A C 1
ATOM 3534 O O . LEU A 1 442 ? -51.061 -3.518 31.774 1.00 80.38 442 LEU A O 1
ATOM 3538 N N . SER A 1 443 ? -50.159 -1.616 30.996 1.00 78.88 443 SER A N 1
ATOM 3539 C CA . SER A 1 443 ? -51.313 -1.195 30.190 1.00 78.88 443 SER A CA 1
ATOM 3540 C C . SER A 1 443 ? -51.642 -2.227 29.107 1.00 78.88 443 SER A C 1
ATOM 3542 O O . SER A 1 443 ? -52.804 -2.518 28.830 1.00 78.88 443 SER A O 1
ATOM 3544 N N . ALA A 1 444 ? -50.620 -2.812 28.471 1.00 77.75 444 ALA A N 1
ATOM 3545 C CA . ALA A 1 444 ? -50.798 -3.882 27.494 1.00 77.75 444 ALA A CA 1
ATOM 3546 C C . ALA A 1 444 ? -51.314 -5.176 28.145 1.00 77.75 444 ALA A C 1
ATOM 3548 O O . ALA A 1 444 ? -52.204 -5.808 27.582 1.00 77.75 444 ALA A O 1
ATOM 3549 N N . ALA A 1 445 ? -50.810 -5.541 29.328 1.00 77.00 445 ALA A N 1
ATOM 3550 C CA . ALA A 1 445 ? -51.278 -6.711 30.071 1.00 77.00 445 ALA A CA 1
ATOM 3551 C C . ALA A 1 445 ? -52.749 -6.577 30.507 1.00 77.00 445 ALA A C 1
ATOM 3553 O O . ALA A 1 445 ? -53.522 -7.519 30.350 1.00 77.00 445 ALA A O 1
ATOM 3554 N N . ILE A 1 446 ? -53.168 -5.392 30.966 1.00 75.50 446 ILE A N 1
ATOM 3555 C CA . ILE A 1 446 ? -54.565 -5.104 31.337 1.00 75.50 446 ILE A CA 1
ATOM 3556 C C . ILE A 1 446 ? -55.484 -5.164 30.108 1.00 75.50 446 ILE A C 1
ATOM 3558 O O . ILE A 1 446 ? -56.561 -5.755 30.170 1.00 75.50 446 ILE A O 1
ATOM 3562 N N . ARG A 1 447 ? -55.046 -4.621 28.961 1.00 73.38 447 ARG A N 1
ATOM 3563 C CA . ARG A 1 447 ? -55.794 -4.700 27.691 1.00 73.38 447 ARG A CA 1
ATOM 3564 C C . ARG A 1 447 ? -55.946 -6.132 27.166 1.00 73.38 447 ARG A C 1
ATOM 3566 O O . ARG A 1 447 ? -56.971 -6.435 26.566 1.00 73.38 447 ARG A O 1
ATOM 3573 N N . MET A 1 448 ? -54.953 -6.994 27.390 1.00 64.94 448 MET A N 1
ATOM 3574 C CA . MET A 1 448 ? -55.004 -8.416 27.020 1.00 64.94 448 MET A CA 1
ATOM 3575 C C . MET A 1 448 ? -55.936 -9.203 27.959 1.00 64.94 448 MET A C 1
ATOM 3577 O O . MET A 1 448 ? -56.830 -9.891 27.479 1.00 64.94 448 MET A O 1
ATOM 3581 N N . ASN A 1 449 ? -55.832 -9.008 29.281 1.00 60.94 449 ASN A N 1
ATOM 3582 C CA . ASN A 1 449 ? -56.718 -9.656 30.262 1.00 60.94 449 ASN A CA 1
ATOM 3583 C C . ASN A 1 449 ? -58.180 -9.173 30.201 1.00 60.94 449 ASN A C 1
ATOM 3585 O O . ASN A 1 449 ? -59.076 -9.888 30.641 1.00 60.94 449 ASN A O 1
ATOM 3589 N N . GLY A 1 450 ? -58.445 -7.978 29.664 1.00 51.19 450 GLY A N 1
ATOM 3590 C CA . GLY A 1 450 ? -59.805 -7.466 29.463 1.00 51.19 450 GLY A CA 1
ATOM 3591 C C . GLY A 1 450 ? -60.592 -8.161 28.343 1.00 51.19 450 GLY A C 1
ATOM 3592 O O . GLY A 1 450 ? -61.812 -8.014 28.296 1.00 51.19 450 GLY A O 1
ATOM 3593 N N . ASN A 1 451 ? -59.924 -8.921 27.464 1.00 45.19 451 ASN A N 1
ATOM 3594 C CA . ASN A 1 451 ? -60.551 -9.600 26.324 1.00 45.19 451 ASN A CA 1
ATOM 3595 C C . ASN A 1 451 ? -60.765 -11.114 26.517 1.00 45.19 451 ASN A C 1
ATOM 3597 O O . ASN A 1 451 ? -61.513 -11.702 25.739 1.00 45.19 451 ASN A O 1
ATOM 3601 N N . ASP A 1 452 ? -60.225 -11.731 27.573 1.00 40.78 452 ASP A N 1
ATOM 3602 C CA . ASP A 1 452 ? -60.352 -13.178 27.836 1.00 40.78 452 ASP A CA 1
ATOM 3603 C C . ASP A 1 452 ? -61.444 -13.521 28.872 1.00 40.78 452 ASP A C 1
ATOM 3605 O O . ASP A 1 452 ? -61.302 -14.415 29.703 1.00 40.78 452 ASP A O 1
ATOM 3609 N N . ALA A 1 453 ? -62.599 -12.850 28.791 1.00 37.97 453 ALA A N 1
ATOM 3610 C CA . ALA A 1 453 ? -63.844 -13.333 29.410 1.00 37.97 453 ALA A CA 1
ATOM 3611 C C . ALA A 1 453 ? -64.654 -14.260 28.476 1.00 37.97 453 ALA A C 1
ATOM 3613 O O . ALA A 1 453 ? -65.806 -14.589 28.768 1.00 37.97 453 ALA A O 1
ATOM 3614 N N . ALA A 1 454 ? -64.078 -14.683 27.346 1.00 40.56 454 ALA A N 1
ATOM 3615 C CA . ALA A 1 454 ? -64.715 -15.599 26.408 1.00 40.56 454 ALA A CA 1
ATOM 3616 C C . ALA A 1 454 ? -63.684 -16.441 25.638 1.00 40.56 454 ALA A C 1
ATOM 3618 O O . ALA A 1 454 ? -63.494 -16.222 24.451 1.00 40.56 454 ALA A O 1
ATOM 3619 N N . ASP A 1 455 ? -63.015 -17.376 26.315 1.00 31.84 455 ASP A N 1
ATOM 3620 C CA . ASP A 1 455 ? -62.888 -18.791 25.912 1.00 31.84 455 ASP A CA 1
ATOM 3621 C C . ASP A 1 455 ? -61.807 -19.455 26.782 1.00 31.84 455 ASP A C 1
ATOM 3623 O O . ASP A 1 455 ? -60.611 -19.206 26.659 1.00 31.84 455 ASP A O 1
ATOM 3627 N N . SER A 1 456 ? -62.236 -20.299 27.718 1.00 38.59 456 SER A N 1
ATOM 3628 C CA . SER A 1 456 ? -61.321 -21.126 28.497 1.00 38.59 456 SER A CA 1
ATOM 3629 C C . SER A 1 456 ? -60.761 -22.222 27.596 1.00 38.59 456 SER A C 1
ATOM 3631 O O . SER A 1 456 ? -61.503 -23.125 27.208 1.00 38.59 456 SER A O 1
ATOM 3633 N N . LYS A 1 457 ? -59.449 -22.196 27.328 1.00 34.22 457 LYS A N 1
ATOM 3634 C CA . LYS A 1 457 ? -58.664 -23.406 27.040 1.00 34.22 457 LYS A CA 1
ATOM 3635 C C . LYS A 1 457 ? -57.165 -23.191 27.258 1.00 34.22 457 LYS A C 1
ATOM 3637 O O . LYS A 1 457 ? -56.512 -22.482 26.509 1.00 34.22 457 LYS A O 1
ATOM 3642 N N . HIS A 1 458 ? -56.673 -23.868 28.299 1.00 40.56 458 HIS A N 1
ATOM 3643 C CA . HIS A 1 458 ? -55.329 -24.428 28.479 1.00 40.56 458 HIS A CA 1
ATOM 3644 C C . HIS A 1 458 ? -54.205 -23.856 27.597 1.00 40.56 458 HIS A C 1
ATOM 3646 O O . HIS A 1 458 ? -54.085 -24.221 26.428 1.00 40.56 458 HIS A O 1
ATOM 3652 N N . VAL A 1 459 ? -53.286 -23.109 28.217 1.00 30.67 459 VAL A N 1
ATOM 3653 C CA . VAL A 1 459 ? -51.907 -23.001 27.728 1.00 30.67 459 VAL A CA 1
ATOM 3654 C C . VAL A 1 459 ? -50.960 -23.447 28.837 1.00 30.67 459 VAL A C 1
ATOM 3656 O O . VAL A 1 459 ? -51.041 -23.018 29.983 1.00 30.67 459 VAL A O 1
ATOM 3659 N N . ASP A 1 460 ? -50.131 -24.399 28.444 1.00 31.98 460 ASP A N 1
ATOM 3660 C CA . ASP A 1 460 ? -49.174 -25.192 29.195 1.00 31.98 460 ASP A CA 1
ATOM 3661 C C . ASP A 1 460 ? -47.986 -24.324 29.652 1.00 31.98 460 ASP A C 1
ATOM 3663 O O . ASP A 1 460 ? -47.140 -23.934 28.846 1.00 31.98 460 ASP A O 1
ATOM 3667 N N . THR A 1 461 ? -47.914 -23.978 30.940 1.00 32.06 461 THR A N 1
ATOM 3668 C CA . THR A 1 461 ? -46.711 -23.384 31.548 1.00 32.06 461 THR A CA 1
ATOM 3669 C C . THR A 1 461 ? -45.749 -24.491 31.950 1.00 32.06 461 THR A C 1
ATOM 3671 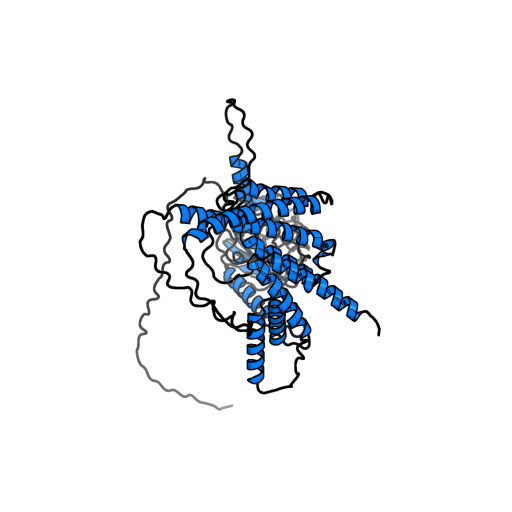O O . THR A 1 461 ? -45.666 -24.881 33.116 1.00 32.06 461 THR A O 1
ATOM 3674 N N . GLN A 1 462 ? -44.994 -24.980 30.972 1.00 36.75 462 GLN A N 1
ATOM 3675 C CA . GLN A 1 462 ? -43.784 -25.750 31.208 1.00 36.75 462 GLN A CA 1
ATOM 3676 C C . GLN A 1 462 ? -42.589 -24.914 30.737 1.00 36.75 462 GLN A C 1
ATOM 3678 O O . GLN A 1 462 ? -42.401 -24.733 29.538 1.00 36.75 462 GLN A O 1
ATOM 3683 N N . MET A 1 463 ? -41.825 -24.410 31.719 1.00 36.84 463 MET A N 1
ATOM 3684 C CA . MET A 1 463 ? -40.450 -23.861 31.689 1.00 36.84 463 MET A CA 1
ATOM 3685 C C . MET A 1 463 ? -40.301 -22.488 32.372 1.00 36.84 463 MET A C 1
ATOM 3687 O O . MET A 1 463 ? -39.923 -21.511 31.740 1.00 36.84 463 MET A O 1
ATOM 3691 N N . GLU A 1 464 ? -40.499 -22.450 33.693 1.00 37.88 464 GLU A N 1
ATOM 3692 C CA . GLU A 1 464 ? -39.816 -21.502 34.594 1.00 37.88 464 GLU A CA 1
ATOM 3693 C C . GLU A 1 464 ? -39.364 -22.258 35.857 1.00 37.88 464 GLU A C 1
ATOM 3695 O O . GLU A 1 464 ? -39.871 -22.083 36.961 1.00 37.88 464 GLU A O 1
ATOM 3700 N N . LEU A 1 465 ? -38.423 -23.181 35.668 1.00 37.38 465 LEU A N 1
ATOM 3701 C CA . LEU A 1 465 ? -37.660 -23.832 36.732 1.00 37.38 465 LEU A CA 1
ATOM 3702 C C . LEU A 1 465 ? -36.193 -23.519 36.448 1.00 37.38 465 LEU A C 1
ATOM 3704 O O . LEU A 1 465 ? -35.567 -24.265 35.712 1.00 37.38 465 LEU A O 1
ATOM 3708 N N . ASP A 1 466 ? -35.706 -22.378 36.945 1.00 35.62 466 ASP A N 1
ATOM 3709 C CA . ASP A 1 466 ? -34.268 -22.148 37.198 1.00 35.62 466 ASP A CA 1
ATOM 3710 C C . ASP A 1 466 ? -33.972 -20.874 38.026 1.00 35.62 466 ASP A C 1
ATOM 3712 O O . ASP A 1 466 ? -32.874 -20.729 38.556 1.00 35.62 466 ASP A O 1
ATOM 3716 N N . ASP A 1 467 ? -34.950 -19.991 38.272 1.00 37.97 467 ASP A N 1
ATOM 3717 C CA . ASP A 1 467 ? -34.721 -18.734 39.020 1.00 37.97 467 ASP A CA 1
ATOM 3718 C C . ASP A 1 467 ? -34.882 -18.829 40.557 1.00 37.97 467 ASP A C 1
ATOM 3720 O O . ASP A 1 467 ? -34.829 -17.822 41.270 1.00 37.97 467 ASP A O 1
ATOM 3724 N N . GLN A 1 468 ? -35.043 -20.035 41.118 1.00 33.91 468 GLN A N 1
ATOM 3725 C CA . GLN A 1 468 ? -35.249 -20.227 42.566 1.00 33.91 468 GLN A CA 1
ATOM 3726 C C . GLN A 1 468 ? -33.976 -20.458 43.399 1.00 33.91 468 GLN A C 1
ATOM 3728 O O . GLN A 1 468 ? -34.065 -20.467 44.623 1.00 33.91 468 GLN A O 1
ATOM 3733 N N . LEU A 1 469 ? -32.779 -20.544 42.808 1.00 34.06 469 LEU A N 1
ATOM 3734 C CA . LEU A 1 469 ? -31.559 -20.889 43.566 1.00 34.06 469 LEU A CA 1
ATOM 3735 C C . LEU A 1 469 ? -30.741 -19.698 44.111 1.00 34.06 469 LEU A C 1
ATOM 3737 O O . LEU A 1 469 ? -29.677 -19.890 44.701 1.00 34.06 469 LEU A O 1
ATOM 3741 N N . HIS A 1 470 ? -31.224 -18.458 43.973 1.00 38.03 470 HIS A N 1
ATOM 3742 C CA . HIS A 1 470 ? -30.521 -17.268 44.487 1.00 38.03 470 HIS A CA 1
ATOM 3743 C C . HIS A 1 470 ? -31.300 -16.411 45.491 1.00 38.03 470 HIS A C 1
ATOM 3745 O O . HIS A 1 470 ? -30.802 -15.369 45.921 1.00 38.03 470 HIS A O 1
ATOM 3751 N N . ARG A 1 471 ? -32.481 -16.853 45.942 1.00 35.94 471 ARG A N 1
ATOM 3752 C CA . ARG A 1 471 ? -33.267 -16.129 46.960 1.00 35.94 471 ARG A CA 1
ATOM 3753 C C . ARG A 1 471 ? -33.171 -16.667 48.388 1.00 35.94 471 ARG A C 1
ATOM 3755 O O . ARG A 1 471 ? -33.666 -15.997 49.288 1.00 35.94 471 ARG A O 1
ATOM 3762 N N . GLU A 1 472 ? -32.511 -17.798 48.630 1.00 29.92 472 GLU A N 1
ATOM 3763 C CA . GLU A 1 472 ? -32.582 -18.470 49.941 1.00 29.92 472 GLU A CA 1
ATOM 3764 C C . GLU A 1 472 ? -31.546 -18.039 50.997 1.00 29.92 472 GLU A C 1
ATOM 3766 O O . GLU A 1 472 ? -31.634 -18.482 52.133 1.00 29.92 472 GLU A O 1
ATOM 3771 N N . VAL A 1 473 ? -30.613 -17.116 50.726 1.00 35.53 473 VAL A N 1
ATOM 3772 C CA . VAL A 1 473 ? -29.609 -16.716 51.750 1.00 35.53 473 VAL A CA 1
ATOM 3773 C C . VAL A 1 473 ? -30.017 -15.466 52.547 1.00 35.53 473 VAL A C 1
ATOM 3775 O O . VAL A 1 473 ? -29.209 -14.855 53.243 1.00 35.53 473 VAL A O 1
ATOM 3778 N N . SER A 1 474 ? -31.268 -15.011 52.475 1.00 38.38 474 SER A N 1
ATOM 3779 C CA . SER A 1 474 ? -31.683 -13.828 53.242 1.00 38.38 474 SER A CA 1
ATOM 3780 C C . SER A 1 474 ? -33.168 -13.833 53.578 1.00 38.38 474 SER A C 1
ATOM 3782 O O . SER A 1 474 ? -33.931 -13.140 52.906 1.00 38.38 474 SER A O 1
ATOM 3784 N N . LYS A 1 475 ? -33.558 -14.587 54.619 1.00 31.73 475 LYS A N 1
ATOM 3785 C CA . LYS A 1 475 ? -34.585 -14.226 55.626 1.00 31.73 475 LYS A CA 1
ATOM 3786 C C . LYS A 1 475 ? -34.911 -15.425 56.532 1.00 31.73 475 LYS A C 1
ATOM 3788 O O . LYS A 1 475 ? -35.834 -16.181 56.262 1.00 31.73 475 LYS A O 1
ATOM 3793 N N . GLU A 1 476 ? -34.195 -15.546 57.646 1.00 29.34 476 GLU A N 1
ATOM 3794 C CA . GLU A 1 476 ? -34.712 -16.203 58.852 1.00 29.34 476 GLU A CA 1
ATOM 3795 C C . GLU A 1 476 ? -35.234 -15.114 59.799 1.00 29.34 476 GLU A C 1
ATOM 3797 O O . GLU A 1 476 ? -34.446 -14.296 60.267 1.00 29.34 476 GLU A O 1
ATOM 3802 N N . ASN A 1 477 ? -36.557 -15.080 59.990 1.00 29.64 477 ASN A N 1
ATOM 3803 C CA . ASN A 1 477 ? -37.345 -14.631 61.156 1.00 29.64 477 ASN A CA 1
ATOM 3804 C C . ASN A 1 477 ? -38.665 -14.012 60.684 1.00 29.64 477 ASN A C 1
ATOM 3806 O O . ASN A 1 477 ? -38.695 -12.865 60.249 1.00 29.64 477 ASN A O 1
ATOM 3810 N N . GLU A 1 478 ? -39.752 -14.775 60.771 1.00 29.19 478 GLU A N 1
ATOM 3811 C CA . GLU A 1 478 ? -40.885 -14.505 61.670 1.00 29.19 478 GLU A CA 1
ATOM 3812 C C . GLU A 1 478 ? -42.024 -15.484 61.364 1.00 29.19 478 GLU A C 1
ATOM 3814 O O . GLU A 1 478 ? -42.346 -15.793 60.219 1.00 29.19 478 GLU A O 1
ATOM 3819 N N . SER A 1 479 ? -42.583 -16.033 62.435 1.00 25.97 479 SER A N 1
ATOM 3820 C CA . SER A 1 479 ? -43.602 -17.070 62.438 1.00 25.97 479 SER A CA 1
ATOM 3821 C C . SER A 1 479 ? -45.028 -16.513 62.387 1.00 25.97 479 SER A C 1
ATOM 3823 O O . SER A 1 479 ? -45.325 -15.539 63.071 1.00 25.97 479 SER A O 1
ATOM 3825 N N . ALA A 1 480 ? -45.900 -17.326 61.784 1.00 28.53 480 ALA A N 1
ATOM 3826 C CA . ALA A 1 480 ? -47.286 -17.620 62.172 1.00 28.53 480 ALA A CA 1
ATOM 3827 C C . ALA A 1 480 ? -48.462 -16.829 61.551 1.00 28.53 480 ALA A C 1
ATOM 3829 O O . ALA A 1 480 ? -48.638 -15.635 61.757 1.00 28.53 480 ALA A O 1
ATOM 3830 N N . HIS A 1 481 ? -49.352 -17.656 60.978 1.00 27.44 481 HIS A N 1
ATOM 3831 C CA . HIS A 1 481 ? -50.814 -17.567 60.848 1.00 27.44 481 HIS A CA 1
ATOM 3832 C C . HIS A 1 481 ? -51.448 -16.932 59.604 1.00 27.44 481 HIS A C 1
ATOM 3834 O O . HIS A 1 481 ? -51.352 -15.735 59.368 1.00 27.44 481 HIS A O 1
ATOM 3840 N N . GLY A 1 482 ? -52.279 -17.758 58.952 1.00 25.33 482 GLY A N 1
ATOM 3841 C CA . GLY A 1 482 ? -53.582 -17.343 58.440 1.00 25.33 482 GLY A CA 1
ATOM 3842 C C . GLY A 1 482 ? -53.824 -17.702 56.983 1.00 25.33 482 GLY A C 1
ATOM 3843 O O . GLY A 1 482 ? -53.536 -16.894 56.108 1.00 25.33 482 GLY A O 1
ATOM 3844 N N . ASP A 1 483 ? -54.406 -18.876 56.740 1.00 30.05 483 ASP A N 1
ATOM 3845 C CA . ASP A 1 483 ? -55.063 -19.201 55.476 1.00 30.05 483 ASP A CA 1
ATOM 3846 C C . ASP A 1 483 ? -56.155 -18.156 55.190 1.00 30.05 483 ASP A C 1
ATOM 3848 O O . ASP A 1 483 ? -57.111 -18.021 55.956 1.00 30.05 483 ASP A O 1
ATOM 3852 N N . ILE A 1 484 ? -56.005 -17.402 54.100 1.00 29.89 484 ILE A N 1
ATOM 3853 C CA . ILE A 1 484 ? -57.053 -16.540 53.548 1.00 29.89 484 ILE A CA 1
ATOM 3854 C C . ILE A 1 484 ? -57.171 -16.884 52.065 1.00 29.89 484 ILE A C 1
ATOM 3856 O O . ILE A 1 484 ? -56.289 -16.565 51.268 1.00 29.89 484 ILE A O 1
ATOM 3860 N N . GLU A 1 485 ? -58.267 -17.555 51.710 1.00 31.89 485 GLU A N 1
ATOM 3861 C CA . GLU A 1 485 ? -58.750 -17.673 50.334 1.00 31.89 485 GLU A CA 1
ATOM 3862 C C . GLU A 1 485 ? -58.899 -16.260 49.744 1.00 31.89 485 GLU A C 1
ATOM 3864 O O . GLU A 1 485 ? -59.687 -15.455 50.243 1.00 31.89 485 GLU A O 1
ATOM 3869 N N . MET A 1 486 ? -58.106 -15.933 48.718 1.00 32.88 486 MET A N 1
ATOM 3870 C CA . MET A 1 486 ? -58.111 -14.610 48.089 1.00 32.88 486 MET A CA 1
ATOM 3871 C C . MET A 1 486 ? -58.925 -14.652 46.791 1.00 32.88 486 MET A C 1
ATOM 3873 O O . MET A 1 486 ? -58.585 -15.337 45.830 1.00 32.88 486 MET A O 1
ATOM 3877 N N . ASP A 1 487 ? -60.037 -13.928 46.827 1.00 30.36 487 ASP A N 1
ATOM 3878 C CA . ASP A 1 487 ? -61.025 -13.722 45.774 1.00 30.36 487 ASP A CA 1
ATOM 3879 C C . ASP A 1 487 ? -60.400 -13.046 44.526 1.00 30.36 487 ASP A C 1
ATOM 3881 O O . ASP A 1 487 ? -59.901 -11.916 44.583 1.00 30.36 487 ASP A O 1
ATOM 3885 N N . ILE A 1 488 ? -60.444 -13.754 43.388 1.00 38.31 488 ILE A N 1
ATOM 3886 C CA . ILE A 1 488 ? -59.859 -13.403 42.072 1.00 38.31 488 ILE A CA 1
ATOM 3887 C C . ILE A 1 488 ? -60.501 -12.149 41.434 1.00 38.31 488 ILE A C 1
ATOM 3889 O O . ILE A 1 488 ? -59.987 -11.602 40.459 1.00 38.31 488 ILE A O 1
ATOM 3893 N N . SER A 1 489 ? -61.594 -11.625 41.992 1.00 40.62 489 SER A N 1
ATOM 3894 C CA . SER A 1 489 ? -62.244 -10.404 41.488 1.00 40.62 489 SER A CA 1
ATOM 3895 C C . SER A 1 489 ? -61.540 -9.089 41.878 1.00 40.62 489 SER A C 1
ATOM 3897 O O . SER A 1 489 ? -61.848 -8.037 41.314 1.00 40.62 489 SER A O 1
ATOM 3899 N N . SER A 1 490 ? -60.569 -9.132 42.801 1.00 42.41 490 SER A N 1
ATOM 3900 C CA . SER A 1 490 ? -59.860 -7.948 43.325 1.00 42.41 490 SER A CA 1
ATOM 3901 C C . SER A 1 490 ? -58.586 -7.544 42.556 1.00 42.41 490 SER A C 1
ATOM 3903 O O . SER A 1 490 ? -58.100 -6.418 42.712 1.00 42.41 490 SER A O 1
ATOM 3905 N N . ASP A 1 491 ? -58.054 -8.404 41.680 1.00 51.94 491 ASP A N 1
ATOM 3906 C CA . ASP A 1 491 ? -56.744 -8.185 41.044 1.00 51.94 491 ASP A CA 1
ATOM 3907 C C . ASP A 1 491 ? -56.791 -7.213 39.857 1.00 51.94 491 ASP A C 1
ATOM 3909 O O . ASP A 1 491 ? -55.859 -6.435 39.648 1.00 51.94 491 ASP A O 1
ATOM 3913 N N . THR A 1 492 ? -57.893 -7.173 39.109 1.00 50.09 492 THR A N 1
ATOM 3914 C CA . THR A 1 492 ? -58.073 -6.254 37.971 1.00 50.09 492 THR A CA 1
ATOM 3915 C C . THR A 1 492 ? -58.306 -4.808 38.405 1.00 50.09 492 THR A C 1
ATOM 3917 O O . THR A 1 492 ? -57.781 -3.892 37.771 1.00 50.09 492 THR A O 1
ATOM 3920 N N . GLN A 1 493 ? -59.033 -4.579 39.505 1.00 53.44 493 GLN A N 1
ATOM 3921 C CA . GLN A 1 493 ? -59.178 -3.236 40.084 1.00 53.44 493 GLN A CA 1
ATOM 3922 C C . GLN A 1 493 ? -57.860 -2.740 40.684 1.00 53.44 493 GLN A C 1
ATOM 3924 O O . GLN A 1 493 ? -57.506 -1.585 40.467 1.00 53.44 493 GLN A O 1
ATOM 3929 N N . ASN A 1 494 ? -57.099 -3.622 41.343 1.00 63.22 494 ASN A N 1
ATOM 3930 C CA . ASN A 1 494 ? -55.760 -3.313 41.846 1.00 63.22 494 ASN A CA 1
ATOM 3931 C C . ASN A 1 494 ? -54.730 -3.075 40.728 1.00 63.22 494 ASN A C 1
ATOM 3933 O O . ASN A 1 494 ? -53.775 -2.327 40.924 1.00 63.22 494 ASN A O 1
ATOM 3937 N N . ALA A 1 495 ? -54.874 -3.715 39.566 1.00 61.84 495 ALA A N 1
ATOM 3938 C CA . ALA A 1 495 ? -53.989 -3.502 38.422 1.00 61.84 495 ALA A CA 1
ATOM 3939 C C . ALA A 1 495 ? -54.262 -2.159 37.725 1.00 61.84 495 ALA A C 1
ATOM 3941 O O . ALA A 1 495 ? -53.314 -1.448 37.398 1.00 61.84 495 ALA A O 1
ATOM 3942 N N . ALA A 1 496 ? -55.534 -1.781 37.562 1.00 66.38 496 ALA A N 1
ATOM 3943 C CA . ALA A 1 496 ? -55.927 -0.499 36.974 1.00 66.38 496 ALA A CA 1
ATOM 3944 C C . ALA A 1 496 ? -55.575 0.701 37.875 1.00 66.38 496 ALA A C 1
ATOM 3946 O O . ALA A 1 496 ? -55.128 1.736 37.379 1.00 66.38 496 ALA A O 1
ATOM 3947 N N . THR A 1 497 ? -55.703 0.569 39.202 1.00 74.25 497 THR A N 1
ATOM 3948 C CA . THR A 1 497 ? -55.205 1.594 40.137 1.00 74.25 497 THR A CA 1
ATOM 3949 C C . THR A 1 497 ? -53.684 1.706 40.080 1.00 74.25 497 THR A C 1
ATOM 3951 O O . THR A 1 497 ? -53.172 2.817 39.968 1.00 74.25 497 THR A O 1
ATOM 3954 N N . LYS A 1 498 ? -52.954 0.583 40.034 1.00 75.06 498 LYS A N 1
ATOM 3955 C CA . LYS A 1 498 ? -51.490 0.578 39.847 1.00 75.06 498 LYS A CA 1
ATOM 3956 C C . LYS A 1 498 ? -51.048 1.180 38.508 1.00 75.06 498 LYS A C 1
ATOM 3958 O O . LYS A 1 498 ? -50.000 1.817 38.458 1.00 75.06 498 LYS A O 1
ATOM 3963 N N . GLU A 1 499 ? -51.810 0.996 37.429 1.00 77.75 499 GLU A N 1
ATOM 3964 C CA . GLU A 1 499 ? -51.547 1.630 36.127 1.00 77.75 499 GLU A CA 1
ATOM 3965 C C . GLU A 1 499 ? -51.652 3.155 36.225 1.00 77.75 499 GLU A C 1
ATOM 3967 O O . GLU A 1 499 ? -50.726 3.855 35.806 1.00 77.75 499 GLU A O 1
ATOM 3972 N N . SER A 1 500 ? -52.733 3.658 36.833 1.00 77.31 500 SER A N 1
ATOM 3973 C CA . SER A 1 500 ? -52.929 5.094 37.068 1.00 77.31 500 SER A CA 1
ATOM 3974 C C . SER A 1 500 ? -51.830 5.668 37.963 1.00 77.31 500 SER A C 1
ATOM 3976 O O . SER A 1 500 ? -51.227 6.680 37.622 1.00 77.31 500 SER A O 1
ATOM 3978 N N . GLU A 1 501 ? -51.499 4.988 39.063 1.00 82.62 501 GLU A N 1
ATOM 3979 C CA . GLU A 1 501 ? -50.448 5.414 39.994 1.00 82.62 501 GLU A CA 1
ATOM 3980 C C . GLU A 1 501 ? -49.064 5.469 39.331 1.00 82.62 501 GLU A C 1
ATOM 3982 O O . GLU A 1 501 ? -48.301 6.407 39.564 1.00 82.62 501 GLU A O 1
ATOM 3987 N N . LEU A 1 502 ? -48.723 4.489 38.485 1.00 79.94 502 LEU A N 1
ATOM 3988 C CA . LEU A 1 502 ? -47.453 4.473 37.752 1.00 79.94 502 LEU A CA 1
ATOM 3989 C C . LEU A 1 502 ? -47.371 5.597 36.717 1.00 79.94 502 LEU A C 1
ATOM 3991 O O . LEU A 1 502 ? -46.295 6.172 36.530 1.00 79.94 502 LEU A O 1
ATOM 3995 N N . PHE A 1 503 ? -48.487 5.916 36.063 1.00 79.56 503 PHE A N 1
ATOM 3996 C CA . PHE A 1 503 ? -48.562 7.012 35.103 1.00 79.56 503 PHE A CA 1
ATOM 3997 C C . PHE A 1 503 ? -48.450 8.376 35.791 1.00 79.56 503 PHE A C 1
ATOM 3999 O O . PHE A 1 503 ? -47.624 9.201 35.394 1.00 79.56 503 PHE A O 1
ATOM 4006 N N . ASP A 1 504 ? -49.186 8.581 36.884 1.00 82.75 504 ASP A N 1
ATOM 4007 C CA . ASP A 1 504 ? -49.126 9.804 37.689 1.00 82.75 504 ASP A CA 1
ATOM 4008 C C . ASP A 1 504 ? -47.727 10.004 38.291 1.00 82.75 504 ASP A C 1
ATOM 4010 O O . ASP A 1 504 ? -47.172 11.109 38.261 1.00 82.75 504 ASP A O 1
ATOM 4014 N N . ALA A 1 505 ? -47.092 8.922 38.755 1.00 83.94 505 ALA A N 1
ATOM 4015 C CA . ALA A 1 505 ? -45.711 8.946 39.223 1.00 83.94 505 ALA A CA 1
ATOM 4016 C C . ALA A 1 505 ? -44.722 9.301 38.100 1.00 83.94 505 ALA A C 1
ATOM 4018 O O . ALA A 1 505 ? -43.768 10.044 38.344 1.00 83.94 505 ALA A O 1
ATOM 4019 N N . ALA A 1 506 ? -44.931 8.807 36.874 1.00 83.62 506 ALA A N 1
ATOM 4020 C CA . ALA A 1 506 ? -44.094 9.144 35.722 1.00 83.62 506 ALA A CA 1
ATOM 4021 C C . ALA A 1 506 ? -44.241 10.619 35.322 1.00 83.62 506 ALA A C 1
ATOM 4023 O O . ALA A 1 506 ? -43.231 11.279 35.065 1.00 83.62 506 ALA A O 1
ATOM 4024 N N . ILE A 1 507 ? -45.463 11.161 35.332 1.00 83.25 507 ILE A N 1
ATOM 4025 C CA . ILE A 1 507 ? -45.725 12.581 35.054 1.00 83.25 507 ILE A CA 1
ATOM 4026 C C . ILE A 1 507 ? -45.088 13.466 36.123 1.00 83.25 507 ILE A C 1
ATOM 4028 O O . ILE A 1 507 ? -44.360 14.400 35.784 1.00 83.25 507 ILE A O 1
ATOM 4032 N N . SER A 1 508 ? -45.308 13.162 37.404 1.00 84.94 508 SER A N 1
ATOM 4033 C CA . SER A 1 508 ? -44.728 13.925 38.514 1.00 84.94 508 SER A CA 1
ATOM 4034 C C . SER A 1 508 ? -43.197 13.893 38.475 1.00 84.94 508 SER A C 1
ATOM 4036 O O . SER A 1 508 ? -42.538 14.926 38.618 1.00 84.94 508 SER A O 1
ATOM 4038 N N . TYR A 1 509 ? -42.614 12.726 38.181 1.00 86.44 509 TYR A N 1
ATOM 4039 C CA . TYR A 1 509 ? -41.172 12.585 38.000 1.00 86.44 509 TYR A CA 1
ATOM 4040 C C . TYR A 1 509 ? -40.655 13.388 36.800 1.00 86.44 509 TYR A C 1
ATOM 4042 O O . TYR A 1 509 ? -39.623 14.050 36.904 1.00 86.44 509 TYR A O 1
ATOM 4050 N N . GLY A 1 510 ? -41.378 13.366 35.678 1.00 83.62 510 GLY A N 1
ATOM 4051 C CA . GLY A 1 510 ? -41.074 14.170 34.500 1.00 83.62 510 GLY A CA 1
ATOM 4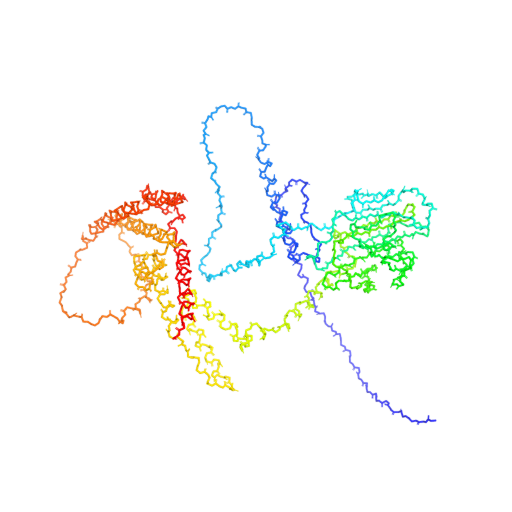052 C C . GLY A 1 510 ? -41.104 15.671 34.799 1.00 83.62 510 GLY A C 1
ATOM 4053 O O . GLY A 1 510 ? -40.154 16.377 34.481 1.00 83.62 510 GLY A O 1
ATOM 4054 N N . GLN A 1 511 ? -42.134 16.170 35.481 1.00 83.75 511 GLN A N 1
ATOM 4055 C CA . GLN A 1 511 ? -42.218 17.582 35.878 1.00 83.75 511 GLN A CA 1
ATOM 4056 C C . GLN A 1 511 ? -41.019 18.002 36.739 1.00 83.75 511 GLN A C 1
ATOM 4058 O O . GLN A 1 511 ? -40.354 18.987 36.418 1.00 83.75 511 GLN A O 1
ATOM 4063 N N . GLY A 1 512 ? -40.663 17.194 37.744 1.00 83.56 512 GLY A N 1
ATOM 4064 C CA . GLY A 1 512 ? -39.475 17.441 38.566 1.00 83.56 512 GLY A CA 1
ATOM 4065 C C . GLY A 1 512 ? -38.167 17.390 37.768 1.00 83.56 512 GLY A C 1
ATOM 4066 O O . GLY A 1 512 ? -37.270 18.201 37.993 1.00 83.56 512 GLY A O 1
ATOM 4067 N N . LEU A 1 513 ? -38.061 16.485 36.788 1.00 83.69 513 LEU A N 1
ATOM 4068 C CA . LEU A 1 513 ? -36.911 16.415 35.884 1.00 83.69 513 LEU A CA 1
ATOM 4069 C C . LEU A 1 513 ? -36.780 17.685 35.032 1.00 83.69 513 LEU A C 1
ATOM 4071 O O . LEU A 1 513 ? -35.672 18.164 34.792 1.00 83.69 513 LEU A O 1
ATOM 4075 N N . ARG A 1 514 ? -37.908 18.238 34.583 1.00 81.06 514 ARG A N 1
ATOM 4076 C CA . ARG A 1 514 ? -37.934 19.467 33.791 1.00 81.06 514 ARG A CA 1
ATOM 4077 C C . ARG A 1 514 ? -37.486 20.661 34.629 1.00 81.06 514 ARG A C 1
ATOM 4079 O O . ARG A 1 514 ? -36.599 21.385 34.202 1.00 81.06 514 ARG A O 1
ATOM 4086 N N . GLU A 1 515 ? -37.992 20.810 35.849 1.00 82.88 515 GLU A N 1
ATOM 4087 C CA . GLU A 1 515 ? -37.589 21.888 36.765 1.00 82.88 515 GLU A CA 1
ATOM 4088 C C . GLU A 1 515 ? -36.088 21.849 37.124 1.00 82.88 515 GLU A C 1
ATOM 4090 O O . GLU A 1 515 ? -35.414 22.887 37.137 1.00 82.88 515 GLU A O 1
ATOM 4095 N N . GLU A 1 516 ? -35.547 20.646 37.358 1.00 80.62 516 GLU A N 1
ATOM 4096 C CA . GLU A 1 516 ? -34.147 20.410 37.746 1.00 80.62 516 GLU A CA 1
ATOM 4097 C C . GLU A 1 516 ? -33.148 20.840 36.649 1.00 80.62 516 GLU A C 1
ATOM 4099 O O . GLU A 1 516 ? -32.076 21.370 36.959 1.00 80.62 516 GLU A O 1
ATOM 4104 N N . PHE A 1 517 ? -33.497 20.656 35.368 1.00 77.25 517 PHE A N 1
ATOM 4105 C CA . PHE A 1 517 ? -32.580 20.867 34.236 1.00 77.25 517 PHE A CA 1
ATOM 4106 C C . PHE A 1 517 ? -32.966 22.014 33.285 1.00 77.25 517 PHE A C 1
ATOM 4108 O O . PHE A 1 517 ? -32.114 22.466 32.522 1.00 77.25 517 PHE A O 1
ATOM 4115 N N . GLU A 1 518 ? -34.192 22.543 33.337 1.00 68.81 518 GLU A N 1
ATOM 4116 C CA . GLU A 1 518 ? -34.622 23.698 32.528 1.00 68.81 518 GLU A CA 1
ATOM 4117 C C . GLU A 1 518 ? -34.091 25.032 33.091 1.00 68.81 518 GLU A C 1
ATOM 4119 O O . GLU A 1 518 ? -33.842 25.970 32.335 1.00 68.81 518 GLU A O 1
ATOM 4124 N N . SER A 1 519 ? -33.836 25.101 34.404 1.00 59.62 519 SER A N 1
ATOM 4125 C CA . SER A 1 519 ? -33.277 26.279 35.090 1.00 59.62 519 SER A CA 1
ATOM 4126 C C . SER A 1 519 ? -31.751 26.425 34.936 1.00 59.62 519 SER A C 1
ATOM 4128 O O . SER A 1 519 ? -31.227 27.540 34.937 1.00 59.62 519 SER A O 1
ATOM 4130 N N . ASN A 1 520 ? -31.027 25.316 34.740 1.00 57.78 520 ASN A N 1
ATOM 4131 C CA . ASN A 1 520 ? -29.579 25.273 34.506 1.00 57.78 520 ASN A CA 1
ATOM 4132 C C . ASN A 1 520 ? -29.289 25.114 33.005 1.00 57.78 520 ASN A C 1
ATOM 4134 O O . ASN A 1 520 ? -28.970 24.027 32.524 1.00 57.78 520 ASN A O 1
ATOM 4138 N N . ALA A 1 521 ? -29.413 26.205 32.250 1.00 50.88 521 ALA A N 1
ATOM 4139 C CA . ALA A 1 521 ? -29.280 26.226 30.795 1.00 50.88 521 ALA A CA 1
ATOM 4140 C C . ALA A 1 521 ? -27.869 25.838 30.291 1.00 50.88 521 ALA A C 1
ATOM 4142 O O . ALA A 1 521 ? -27.040 26.689 29.971 1.00 50.88 521 ALA A O 1
ATOM 4143 N N . GLN A 1 522 ? -27.613 24.538 30.136 1.00 56.22 522 GLN A N 1
ATOM 4144 C CA . GLN A 1 522 ? -26.734 24.026 29.086 1.00 56.22 522 GLN A CA 1
ATOM 4145 C C . GLN A 1 522 ? -27.623 23.691 27.884 1.00 56.22 522 GLN A C 1
ATOM 4147 O O . GLN A 1 522 ? -28.481 22.815 27.957 1.00 56.22 522 GLN A O 1
ATOM 4152 N N . SER A 1 523 ? -27.444 24.413 26.777 1.00 55.72 523 SER A N 1
ATOM 4153 C CA . SER A 1 523 ? -28.320 24.385 25.593 1.00 55.72 523 SER A CA 1
ATOM 4154 C C . SER A 1 523 ? -28.517 23.002 24.948 1.00 55.72 523 SER A C 1
ATOM 4156 O O . SER A 1 523 ? -29.460 22.834 24.179 1.00 55.72 523 SER A O 1
ATOM 4158 N N . GLY A 1 524 ? -27.677 22.012 25.275 1.00 62.59 524 GLY A N 1
ATOM 4159 C CA . GLY A 1 524 ? -27.760 20.644 24.754 1.00 62.59 524 GLY A CA 1
ATOM 4160 C C . GLY A 1 524 ? -28.854 19.765 25.379 1.00 62.59 524 GLY A C 1
ATOM 4161 O O . GLY A 1 524 ? -29.452 18.965 24.669 1.00 62.59 524 GLY A O 1
ATOM 4162 N N . PHE A 1 525 ? -29.186 19.927 26.668 1.00 72.50 525 PHE A N 1
ATOM 4163 C CA . PHE A 1 525 ? -30.125 19.015 27.356 1.00 72.50 525 PHE A CA 1
ATOM 4164 C C . PHE A 1 525 ? -31.594 19.242 26.992 1.00 72.50 525 PHE A C 1
ATOM 4166 O O . PHE A 1 525 ? -32.419 18.347 27.146 1.00 72.50 525 PHE A O 1
ATOM 4173 N N . LYS A 1 526 ? -31.930 20.428 26.474 1.00 71.38 526 LYS A N 1
ATOM 4174 C CA . LYS A 1 526 ? -33.310 20.795 26.137 1.00 71.38 526 LYS A CA 1
ATOM 4175 C C . LYS A 1 526 ? -33.889 19.928 25.014 1.00 71.38 526 LYS A C 1
ATOM 4177 O O . LYS A 1 526 ? -35.016 19.465 25.128 1.00 71.38 526 LYS A O 1
ATOM 4182 N N . GLN A 1 527 ? -33.104 19.669 23.966 1.00 74.81 527 GLN A N 1
ATOM 4183 C CA . GLN A 1 527 ? -33.540 18.838 22.837 1.00 74.81 527 GLN A CA 1
ATOM 4184 C C . GLN A 1 527 ? -33.743 17.375 23.253 1.00 74.81 527 GLN A C 1
ATOM 4186 O O . GLN A 1 527 ? -34.731 16.758 22.857 1.00 74.81 527 GLN A O 1
ATOM 4191 N N . GLU A 1 528 ? -32.846 16.832 24.083 1.00 74.00 528 GLU A N 1
ATOM 4192 C CA . GLU A 1 528 ? -32.991 15.478 24.632 1.00 74.00 528 GLU A CA 1
ATOM 4193 C C . GLU A 1 528 ? -34.196 15.374 25.578 1.00 74.00 528 GLU A C 1
ATOM 4195 O O . GLU A 1 528 ? -34.951 14.410 25.473 1.00 74.00 528 GLU A O 1
ATOM 4200 N N . LEU A 1 529 ? -34.444 16.374 26.437 1.00 80.19 529 LEU A N 1
ATOM 4201 C CA . LEU A 1 529 ? -35.651 16.418 27.273 1.00 80.19 529 LEU A CA 1
ATOM 4202 C C . LEU A 1 529 ? -36.917 16.409 26.421 1.00 80.19 529 LEU A C 1
ATOM 4204 O O . LEU A 1 529 ? -37.766 15.547 26.627 1.00 80.19 529 LEU A O 1
ATOM 4208 N N . ASP A 1 530 ? -37.042 17.322 25.456 1.00 79.25 530 ASP A N 1
ATOM 4209 C CA . ASP A 1 530 ? -38.233 17.413 24.602 1.00 79.25 530 ASP A CA 1
ATOM 4210 C C . ASP A 1 530 ? -38.463 16.095 23.831 1.00 79.25 530 ASP A C 1
ATOM 4212 O O . ASP A 1 530 ? -39.597 15.630 23.695 1.00 79.25 530 ASP A O 1
ATOM 4216 N N . THR A 1 531 ? -37.379 15.426 23.423 1.00 80.00 531 THR A N 1
ATOM 4217 C CA . THR A 1 531 ? -37.423 14.100 22.790 1.00 80.00 531 THR A CA 1
ATOM 4218 C C . THR A 1 531 ? -37.920 13.016 23.754 1.00 80.00 531 THR A C 1
ATOM 4220 O O . THR A 1 531 ? -38.771 12.212 23.382 1.00 80.00 531 THR A O 1
ATOM 4223 N N . VAL A 1 532 ? -37.461 12.994 25.008 1.00 80.19 532 VAL A N 1
ATOM 4224 C CA . VAL A 1 532 ? -37.933 12.030 26.020 1.00 80.19 532 VAL A CA 1
ATOM 4225 C C . VAL A 1 532 ? -39.382 12.311 26.431 1.00 80.19 532 VAL A C 1
ATOM 4227 O O . VAL A 1 532 ? -40.162 11.373 26.573 1.00 80.19 532 VAL A O 1
ATOM 4230 N N . PHE A 1 533 ? -39.786 13.577 26.560 1.00 80.00 533 PHE A N 1
ATOM 4231 C CA . PHE A 1 533 ? -41.172 13.946 26.868 1.00 80.00 533 PHE A CA 1
ATOM 4232 C C . PHE A 1 533 ? -42.145 13.621 25.735 1.00 80.00 533 PHE A C 1
ATOM 4234 O O . PHE A 1 533 ? -43.318 13.369 26.009 1.00 80.00 533 PHE A O 1
ATOM 4241 N N . SER A 1 534 ? -41.676 13.549 24.485 1.00 80.50 534 SER A N 1
ATOM 4242 C CA . SER A 1 534 ? -42.510 13.092 23.367 1.00 80.50 534 SER A CA 1
ATOM 4243 C C . SER A 1 534 ? -43.088 11.687 23.595 1.00 80.50 534 SER A C 1
ATOM 4245 O O . SER A 1 534 ? -44.157 11.384 23.075 1.00 80.50 534 SER A O 1
ATOM 4247 N N . LEU A 1 535 ? -42.461 10.858 24.445 1.00 76.88 535 LEU A N 1
ATOM 4248 C CA . LEU A 1 535 ? -42.961 9.528 24.810 1.00 76.88 535 LEU A CA 1
ATOM 4249 C C . LEU A 1 535 ? -44.338 9.564 25.484 1.00 76.88 535 LEU A C 1
ATOM 4251 O O . LEU A 1 535 ? -45.102 8.619 25.318 1.00 76.88 535 LEU A O 1
ATOM 4255 N N . PHE A 1 536 ? -44.686 10.643 26.193 1.00 77.31 536 PHE A N 1
ATOM 4256 C CA . PHE A 1 536 ? -46.014 10.802 26.799 1.00 77.31 536 PHE A CA 1
ATOM 4257 C C . PHE A 1 536 ? -47.130 10.991 25.766 1.00 77.31 536 PHE A C 1
ATOM 4259 O O . PHE A 1 536 ? -48.296 10.780 26.087 1.00 77.31 536 PHE A O 1
ATOM 4266 N N . ALA A 1 537 ? -46.796 11.374 24.530 1.00 76.31 537 ALA A N 1
ATOM 4267 C CA . ALA A 1 537 ? -47.772 11.522 23.452 1.00 76.31 537 ALA A CA 1
ATOM 4268 C C . ALA A 1 537 ? -48.176 10.176 22.818 1.00 76.31 537 ALA A C 1
ATOM 4270 O O . ALA A 1 537 ? -49.093 10.140 21.997 1.00 76.31 537 ALA A O 1
ATOM 4271 N N . TYR A 1 538 ? -47.510 9.074 23.182 1.00 71.19 538 TYR A N 1
ATOM 4272 C CA . TYR A 1 538 ? -47.728 7.753 22.597 1.00 71.19 538 TYR A CA 1
ATOM 4273 C C . TYR A 1 538 ? -48.310 6.764 23.615 1.00 71.19 538 TYR A C 1
ATOM 4275 O O . TYR A 1 538 ? -47.721 6.510 24.661 1.00 71.19 538 TYR A O 1
ATOM 4283 N N . ASN A 1 539 ? -49.430 6.125 23.255 1.00 63.31 539 ASN A N 1
ATOM 4284 C CA . ASN A 1 539 ? -50.074 5.084 24.074 1.00 63.31 539 ASN A CA 1
ATOM 4285 C C . ASN A 1 539 ? -49.261 3.775 24.154 1.00 63.31 539 ASN A C 1
ATOM 4287 O O . ASN A 1 539 ? -49.365 3.044 25.136 1.00 63.31 539 ASN A O 1
ATOM 4291 N N . ASP A 1 540 ? -48.464 3.467 23.124 1.00 62.88 540 ASP A N 1
ATOM 4292 C CA . ASP A 1 540 ? -47.405 2.455 23.189 1.00 62.88 540 ASP A CA 1
ATOM 4293 C C . ASP A 1 540 ? -46.183 2.939 22.399 1.00 62.88 540 ASP A C 1
ATOM 4295 O O . ASP A 1 540 ? -46.142 2.924 21.169 1.00 62.88 540 ASP A O 1
ATOM 4299 N N . ALA A 1 541 ? -45.156 3.379 23.118 1.00 62.97 541 ALA A N 1
ATOM 4300 C CA . ALA A 1 541 ? -43.927 3.886 22.517 1.00 62.97 541 ALA A CA 1
ATOM 4301 C C . ALA A 1 541 ? -43.076 2.798 21.820 1.00 62.97 541 ALA A C 1
ATOM 4303 O O . ALA A 1 541 ? -42.070 3.118 21.186 1.00 62.97 541 ALA A O 1
ATOM 4304 N N . ARG A 1 542 ? -43.456 1.512 21.907 1.00 63.00 542 ARG A N 1
ATOM 4305 C CA . ARG A 1 542 ? -42.759 0.400 21.231 1.00 63.00 542 ARG A CA 1
ATOM 4306 C C . ARG A 1 542 ? -43.214 0.188 19.789 1.00 63.00 542 ARG A C 1
ATOM 4308 O O . ARG A 1 542 ? -42.443 -0.345 18.993 1.00 63.00 542 ARG A O 1
ATOM 4315 N N . THR A 1 543 ? -44.441 0.588 19.455 1.00 61.94 543 THR A N 1
ATOM 4316 C CA . THR A 1 543 ? -45.034 0.393 18.121 1.00 61.94 543 THR A CA 1
ATOM 4317 C C . THR A 1 543 ? -44.715 1.524 17.145 1.00 61.94 543 THR A C 1
ATOM 4319 O O . THR A 1 543 ? -44.879 1.352 15.942 1.00 61.94 543 THR A O 1
ATOM 4322 N N . SER A 1 544 ? -44.251 2.672 17.644 1.00 65.56 544 SER A N 1
ATOM 4323 C CA . SER A 1 544 ? -43.958 3.858 16.834 1.00 65.56 544 SER A CA 1
ATOM 4324 C C . SER A 1 544 ? -42.492 3.899 16.401 1.00 65.56 544 SER A C 1
ATOM 4326 O O . SER A 1 544 ? -41.601 4.020 17.242 1.00 65.56 544 SER A O 1
ATOM 4328 N N . ASP A 1 545 ? -42.232 3.879 15.091 1.00 61.28 545 ASP A N 1
ATOM 4329 C CA . ASP A 1 545 ? -40.872 3.892 14.525 1.00 61.28 545 ASP A CA 1
ATOM 4330 C C . ASP A 1 545 ? -40.026 5.108 14.949 1.00 61.28 545 ASP A C 1
ATOM 4332 O O . ASP A 1 545 ? -38.803 5.002 15.043 1.00 61.28 545 ASP A O 1
ATOM 4336 N N . GLU A 1 546 ? -40.662 6.239 15.263 1.00 61.91 546 GLU A N 1
ATOM 4337 C CA . GLU A 1 546 ? -39.993 7.498 15.620 1.00 61.91 546 GLU A CA 1
ATOM 4338 C C . GLU A 1 546 ? -39.334 7.466 17.009 1.00 61.91 546 GLU A C 1
ATOM 4340 O O . GLU A 1 546 ? -38.242 8.002 17.187 1.00 61.91 546 GLU A O 1
ATOM 4345 N N . VAL A 1 547 ? -39.944 6.788 17.987 1.00 67.88 547 VAL A N 1
ATOM 4346 C CA . VAL A 1 547 ? -39.487 6.770 19.394 1.00 67.88 547 VAL A CA 1
ATOM 4347 C C . VAL A 1 547 ? -39.027 5.391 19.877 1.00 67.88 547 VAL A C 1
ATOM 4349 O O . VAL A 1 547 ? -38.428 5.277 20.948 1.00 67.88 547 VAL A O 1
ATOM 4352 N N . ARG A 1 548 ? -39.214 4.342 19.063 1.00 68.75 548 ARG A N 1
ATOM 4353 C CA . ARG A 1 548 ? -38.810 2.958 19.365 1.00 68.75 548 ARG A CA 1
ATOM 4354 C C . ARG A 1 548 ? -37.342 2.834 19.775 1.00 68.75 548 ARG A C 1
ATOM 4356 O O . ARG A 1 548 ? -37.021 2.067 20.679 1.00 68.75 548 ARG A O 1
ATOM 4363 N N . HIS A 1 549 ? -36.460 3.612 19.147 1.00 73.62 549 HIS A N 1
ATOM 4364 C CA . HIS A 1 549 ? -35.027 3.616 19.452 1.00 73.62 549 HIS A CA 1
ATOM 4365 C C . HIS A 1 549 ? -34.704 4.128 20.871 1.00 73.62 549 HIS A C 1
ATOM 4367 O O . HIS A 1 549 ? -33.709 3.711 21.456 1.00 73.62 549 HIS A O 1
ATOM 4373 N N . LEU A 1 550 ? -35.551 4.985 21.455 1.00 69.38 550 LEU A N 1
ATOM 4374 C CA . LEU A 1 550 ? -35.363 5.534 22.805 1.00 69.38 550 LEU A CA 1
ATOM 4375 C C . LEU A 1 550 ? -35.744 4.521 23.888 1.00 69.38 550 LEU A C 1
ATOM 4377 O O . LEU A 1 550 ? -35.099 4.448 24.934 1.00 69.38 550 LEU A O 1
ATOM 4381 N N . VAL A 1 551 ? -36.783 3.725 23.626 1.00 69.38 551 VAL A N 1
ATOM 4382 C CA . VAL A 1 551 ? -37.320 2.710 24.551 1.00 69.38 551 VAL A CA 1
ATOM 4383 C C . VAL A 1 551 ? -36.537 1.394 24.474 1.00 69.38 551 VAL A C 1
ATOM 4385 O O . VAL A 1 551 ? -36.642 0.545 25.365 1.00 69.38 551 VAL A O 1
ATOM 4388 N N . ASP A 1 552 ? -35.707 1.227 23.442 1.00 77.06 552 ASP A N 1
ATOM 4389 C CA . ASP A 1 552 ? -34.905 0.027 23.250 1.00 77.06 552 ASP A CA 1
ATOM 4390 C C . ASP A 1 552 ? -33.975 -0.252 24.444 1.00 77.06 552 ASP A C 1
ATOM 4392 O O . ASP A 1 552 ? -33.438 0.656 25.091 1.00 77.06 552 ASP A O 1
ATOM 4396 N N . LYS A 1 553 ? -33.781 -1.538 24.751 1.00 74.62 553 LYS A N 1
ATOM 4397 C CA . LYS A 1 553 ? -32.939 -2.007 25.859 1.00 74.62 553 LYS A CA 1
ATOM 4398 C C . LYS A 1 553 ? -31.455 -1.711 25.616 1.00 74.62 553 LYS A C 1
ATOM 4400 O O . LYS A 1 553 ? -30.718 -1.611 26.595 1.00 74.62 553 LYS A O 1
ATOM 4405 N N . SER A 1 554 ? -31.026 -1.506 24.365 1.00 73.19 554 SER A N 1
ATOM 4406 C CA . SER A 1 554 ? -29.637 -1.149 24.019 1.00 73.19 554 SER A CA 1
ATOM 4407 C C . SER A 1 554 ? -29.155 0.146 24.684 1.00 73.19 554 SER A C 1
ATOM 4409 O O . SER A 1 554 ? -27.990 0.248 25.064 1.00 73.19 554 SER A O 1
ATOM 4411 N N . GLY A 1 555 ? -30.054 1.102 24.946 1.00 74.94 555 GLY A N 1
ATOM 4412 C CA . GLY A 1 555 ? -29.705 2.331 25.666 1.00 74.94 555 GLY A CA 1
ATOM 4413 C C . GLY A 1 555 ? -29.233 2.091 27.108 1.00 74.94 555 GLY A C 1
ATOM 4414 O O . GLY A 1 555 ? -28.487 2.904 27.653 1.00 74.94 555 GLY A O 1
ATOM 4415 N N . ARG A 1 556 ? -29.606 0.957 27.727 1.00 83.00 556 ARG A N 1
ATOM 4416 C CA . ARG A 1 556 ? -29.155 0.582 29.079 1.00 83.00 556 ARG A CA 1
ATOM 4417 C C . ARG A 1 556 ? -27.669 0.242 29.104 1.00 83.00 556 ARG A C 1
ATOM 4419 O O . ARG A 1 556 ? -26.974 0.669 30.021 1.00 83.00 556 ARG A O 1
ATOM 4426 N N . SER A 1 557 ? -27.180 -0.508 28.111 1.00 78.44 557 SER A N 1
ATOM 4427 C CA . SER A 1 557 ? -25.776 -0.935 28.059 1.00 78.44 557 SER A CA 1
ATOM 4428 C C . SER A 1 557 ? -24.837 0.239 27.814 1.00 78.44 557 SER A C 1
ATOM 4430 O O . SER A 1 557 ? -23.854 0.372 28.536 1.00 78.44 557 SER A O 1
ATOM 4432 N N . THR A 1 558 ? -25.183 1.133 26.881 1.00 81.75 558 THR A N 1
ATOM 4433 C CA . THR A 1 558 ? -24.376 2.327 26.586 1.00 81.75 558 THR A CA 1
ATOM 4434 C C . THR A 1 558 ? -24.249 3.225 27.813 1.00 81.75 558 THR A C 1
ATOM 4436 O O . THR A 1 558 ? -23.149 3.618 28.189 1.00 81.75 558 THR A O 1
ATOM 4439 N N . LEU A 1 559 ? -25.361 3.495 28.499 1.00 84.00 559 LEU A N 1
ATOM 4440 C CA . LEU A 1 559 ? -25.342 4.340 29.690 1.00 84.00 559 LEU A CA 1
ATOM 4441 C C . LEU A 1 559 ? -24.620 3.673 30.871 1.00 84.00 559 LEU A C 1
ATOM 4443 O O . LEU A 1 559 ? -23.964 4.350 31.661 1.00 84.00 559 LEU A O 1
ATOM 4447 N N . ALA A 1 560 ? -24.715 2.345 30.992 1.00 82.94 560 ALA A N 1
ATOM 4448 C CA . ALA A 1 560 ? -23.990 1.594 32.012 1.00 82.94 560 ALA A CA 1
ATOM 4449 C C . ALA A 1 560 ? -22.473 1.626 31.792 1.00 82.94 560 ALA A C 1
ATOM 4451 O O . ALA A 1 560 ? -21.723 1.662 32.765 1.00 82.94 560 ALA A O 1
ATOM 4452 N N . GLU A 1 561 ? -22.012 1.632 30.541 1.00 81.44 561 GLU A N 1
ATOM 4453 C CA . GLU A 1 561 ? -20.594 1.790 30.195 1.00 81.44 561 GLU A CA 1
ATOM 4454 C C . GLU A 1 561 ? -20.083 3.194 30.524 1.00 81.44 561 GLU A C 1
ATOM 4456 O O . GLU A 1 561 ? -19.035 3.333 31.153 1.00 81.44 561 GLU A O 1
ATOM 4461 N N . GLU A 1 562 ? -20.845 4.233 30.180 1.00 84.19 562 GLU A N 1
ATOM 4462 C CA . GLU A 1 562 ? -20.486 5.615 30.509 1.00 84.19 562 GLU A CA 1
ATOM 4463 C C . GLU A 1 562 ? -20.385 5.841 32.020 1.00 84.19 562 GLU A C 1
ATOM 4465 O O . GLU A 1 562 ? -19.423 6.451 32.494 1.00 84.19 562 GLU A O 1
ATOM 4470 N N . LEU A 1 563 ? -21.344 5.315 32.791 1.00 85.00 563 LEU A N 1
ATOM 4471 C CA . LEU A 1 563 ? -21.303 5.406 34.247 1.00 85.00 563 LEU A CA 1
ATOM 4472 C C . LEU A 1 563 ? -20.133 4.602 34.834 1.00 85.00 563 LEU A C 1
ATOM 4474 O O . LEU A 1 563 ? -19.456 5.097 35.734 1.00 85.00 563 LEU A O 1
ATOM 4478 N N . ASN A 1 564 ? -19.861 3.398 34.318 1.00 84.12 564 ASN A N 1
ATOM 4479 C CA . ASN A 1 564 ? -18.705 2.599 34.735 1.00 84.12 564 ASN A CA 1
ATOM 4480 C C . ASN A 1 564 ? -17.392 3.360 34.484 1.00 84.12 564 ASN A C 1
ATOM 4482 O O . ASN A 1 564 ? -16.563 3.465 35.387 1.00 84.12 564 ASN A O 1
ATOM 4486 N N . GLY A 1 565 ? -17.245 3.974 33.306 1.00 81.88 565 GLY A N 1
ATOM 4487 C CA . GLY A 1 565 ? -16.092 4.806 32.960 1.00 81.88 565 GLY A CA 1
ATOM 4488 C C . GLY A 1 565 ? -15.926 6.018 33.881 1.00 81.88 565 GLY A C 1
ATOM 4489 O O . GLY A 1 565 ? -14.812 6.314 34.313 1.00 81.88 565 GLY A O 1
ATOM 4490 N N . ALA A 1 566 ? -17.021 6.686 34.255 1.00 84.00 566 ALA A N 1
ATOM 4491 C CA . ALA A 1 566 ? -16.984 7.807 35.196 1.00 84.00 566 ALA A CA 1
ATOM 4492 C C . ALA A 1 566 ? -16.567 7.383 36.616 1.00 84.00 566 ALA A C 1
ATOM 4494 O O . ALA A 1 566 ? -15.778 8.078 37.261 1.00 84.00 566 ALA A O 1
ATOM 4495 N N . ILE A 1 567 ? -17.052 6.231 37.093 1.00 82.94 567 ILE A N 1
ATOM 4496 C CA . ILE A 1 567 ? -16.648 5.657 38.386 1.00 82.94 567 ILE A CA 1
ATOM 4497 C C . ILE A 1 567 ? -15.153 5.316 38.374 1.00 82.94 567 ILE A C 1
ATOM 4499 O O . ILE A 1 567 ? -14.433 5.668 39.307 1.00 82.94 567 ILE A O 1
ATOM 4503 N N . LEU A 1 568 ? -14.669 4.676 37.310 1.00 79.12 568 LEU A N 1
ATOM 4504 C CA . LEU A 1 568 ? -13.260 4.305 37.163 1.00 79.12 568 LEU A CA 1
ATOM 4505 C C . LEU A 1 568 ? -12.344 5.530 37.068 1.00 79.12 568 LEU A C 1
ATOM 4507 O O . LEU A 1 568 ? -11.297 5.563 37.712 1.00 79.12 568 LEU A O 1
ATOM 4511 N N . GLY A 1 569 ? -12.766 6.572 36.348 1.00 77.62 569 GLY A N 1
ATOM 4512 C CA . GLY A 1 569 ? -12.054 7.849 36.299 1.00 77.62 569 GLY A CA 1
ATOM 4513 C C . GLY A 1 569 ? -11.907 8.495 37.680 1.00 77.62 569 GLY A C 1
ATOM 4514 O O . GLY A 1 569 ? -10.843 9.019 38.001 1.00 77.62 569 GLY A O 1
ATOM 4515 N N . MET A 1 570 ? -12.938 8.412 38.529 1.00 81.06 570 MET A N 1
ATOM 4516 C CA . MET A 1 570 ? -12.860 8.891 39.912 1.00 81.06 570 MET A CA 1
ATOM 4517 C C . MET A 1 570 ? -11.893 8.050 40.758 1.00 81.06 570 MET A C 1
ATOM 4519 O O . MET A 1 570 ? -11.064 8.613 41.472 1.00 81.06 570 MET A O 1
ATOM 4523 N N . LEU A 1 571 ? -11.978 6.719 40.667 1.00 75.19 571 LEU A N 1
ATOM 4524 C CA . LEU A 1 571 ? -11.103 5.805 41.410 1.00 75.19 571 LEU A CA 1
ATOM 4525 C C . LEU A 1 571 ? -9.625 6.027 41.064 1.00 75.19 571 LEU A C 1
ATOM 4527 O O . LEU A 1 571 ? -8.787 6.088 41.959 1.00 75.19 571 LEU A O 1
ATOM 4531 N N . HIS A 1 572 ? -9.312 6.253 39.787 1.00 72.81 572 HIS A N 1
ATOM 4532 C CA . HIS A 1 572 ? -7.950 6.547 39.347 1.00 72.81 572 HIS A CA 1
ATOM 4533 C C . HIS A 1 572 ? -7.406 7.864 39.933 1.00 72.81 572 HIS A C 1
ATOM 4535 O O . HIS A 1 572 ? -6.251 7.935 40.351 1.00 72.81 572 HIS A O 1
ATOM 4541 N N . VAL A 1 573 ? -8.237 8.913 40.008 1.00 68.75 573 VAL A N 1
ATOM 4542 C CA . VAL A 1 573 ? -7.849 10.199 40.618 1.00 68.75 573 VAL A CA 1
ATOM 4543 C C . VAL A 1 573 ? -7.595 10.048 42.121 1.00 68.75 573 VAL A C 1
ATOM 4545 O O . VAL A 1 573 ? -6.609 10.585 42.619 1.00 68.75 573 VAL A O 1
ATOM 4548 N N . LEU A 1 574 ? -8.430 9.281 42.828 1.00 64.69 574 LEU A N 1
ATOM 4549 C CA . LEU A 1 574 ? -8.266 8.998 44.259 1.00 64.69 574 LEU A CA 1
ATOM 4550 C C . LEU A 1 574 ? -6.955 8.258 44.557 1.00 64.69 574 LEU A C 1
ATOM 4552 O O . LEU A 1 574 ? -6.216 8.674 45.448 1.00 64.69 574 LEU A O 1
ATOM 4556 N N . ILE A 1 575 ? -6.627 7.221 43.781 1.00 61.19 575 ILE A N 1
ATOM 4557 C CA . ILE A 1 575 ? -5.374 6.461 43.935 1.00 61.19 575 ILE A CA 1
ATOM 4558 C C . ILE A 1 575 ? -4.157 7.374 43.723 1.00 61.19 575 ILE A C 1
ATOM 4560 O O . ILE A 1 575 ? -3.225 7.377 44.527 1.00 61.19 575 ILE A O 1
ATOM 4564 N N . HIS A 1 576 ? -4.186 8.214 42.686 1.00 56.69 576 HIS A N 1
ATOM 4565 C CA . HIS A 1 576 ? -3.093 9.142 42.390 1.00 56.69 576 HIS A CA 1
ATOM 4566 C C . HIS A 1 576 ? -2.921 10.228 43.471 1.00 56.69 576 HIS A C 1
ATOM 4568 O O . HIS A 1 576 ? -1.810 10.690 43.723 1.00 56.69 576 HIS A O 1
ATOM 4574 N N . GLN A 1 577 ? -4.007 10.641 44.127 1.00 56.47 577 GLN A N 1
ATOM 4575 C CA . GLN A 1 577 ? -3.980 11.660 45.177 1.00 56.47 577 GLN A CA 1
ATOM 4576 C C . GLN A 1 577 ? -3.469 11.106 46.518 1.00 56.47 577 GLN A C 1
ATOM 4578 O O . GLN A 1 577 ? -2.792 11.828 47.244 1.00 56.47 577 GLN A O 1
ATOM 4583 N N . ILE A 1 578 ? -3.720 9.824 46.805 1.00 56.78 578 ILE A N 1
ATOM 4584 C CA . ILE A 1 578 ? -3.199 9.106 47.982 1.00 56.78 578 ILE A CA 1
ATOM 4585 C C . ILE A 1 578 ? -1.695 8.808 47.837 1.00 56.78 578 ILE A C 1
ATOM 4587 O O . ILE A 1 578 ? -0.945 8.929 48.801 1.00 56.78 578 ILE A O 1
ATOM 4591 N N . MET A 1 579 ? -1.222 8.485 46.629 1.00 47.34 579 MET A N 1
ATOM 4592 C CA . MET A 1 579 ? 0.202 8.208 46.367 1.00 47.34 579 MET A CA 1
ATOM 4593 C C . MET A 1 579 ? 1.112 9.449 46.436 1.00 47.34 579 MET A C 1
ATOM 4595 O O . MET A 1 579 ? 2.328 9.313 46.553 1.00 47.34 579 MET A O 1
ATOM 4599 N N . LEU A 1 580 ? 0.551 10.661 46.354 1.00 45.56 580 LEU A N 1
ATOM 4600 C CA . LEU A 1 580 ? 1.301 11.926 46.330 1.00 45.56 580 LEU A CA 1
ATOM 4601 C C . LEU A 1 580 ? 1.289 12.699 47.657 1.00 45.56 580 LEU A C 1
ATOM 4603 O O . LEU A 1 580 ? 1.893 13.770 47.734 1.00 45.56 580 LEU A O 1
ATOM 4607 N N . THR A 1 581 ? 0.633 12.195 48.703 1.00 36.53 581 THR A N 1
ATOM 4608 C CA . THR A 1 581 ? 0.711 12.797 50.040 1.00 36.53 581 THR A CA 1
ATOM 4609 C C . THR A 1 581 ? 1.939 12.261 50.783 1.00 36.53 581 THR A C 1
ATOM 4611 O O . THR A 1 581 ? 1.961 11.068 51.092 1.00 36.53 581 THR A O 1
ATOM 4614 N N . PRO A 1 582 ? 2.966 13.085 51.074 1.00 40.91 582 PRO A N 1
ATOM 4615 C CA . PRO A 1 582 ? 4.083 12.645 51.900 1.00 40.91 582 PRO A CA 1
ATOM 4616 C C . PRO A 1 582 ? 3.583 12.386 53.327 1.00 40.91 582 PRO A C 1
ATOM 4618 O O . PRO A 1 582 ? 2.764 13.151 53.840 1.00 40.91 582 PRO A O 1
ATOM 4621 N N . SER A 1 583 ? 4.051 11.286 53.922 1.00 39.53 583 SER A N 1
ATOM 4622 C CA . SER A 1 583 ? 3.802 10.922 55.324 1.00 39.53 583 SER A CA 1
ATOM 4623 C C . SER A 1 583 ? 4.396 11.930 56.299 1.00 39.53 583 SER A C 1
ATOM 4625 O O . SER A 1 583 ? 5.490 12.462 55.995 1.00 39.53 583 SER A O 1
#

Sequence (583 aa):
MSRQERRYSARAEVNGEPSGWQRHSNGAPIHEEHGYSGPPDRPQFFVPSYLSRSRHAQRLKHEWEERVKTEVQDTSAFVPSTPDHSATTSLLINRSTSPLPHVHRGVSQRVIERPSAHYTQSTRPRGLPTKWNRGDGANGVEVLGDGSEVRFSGAQFKTQDEAASIRSDVPVPKEVGLYYYEVTIMSRSKDALIGVGFATDKSMLTRLPGWEPDAFAYHGDDGEVFSGQSSGRSYGPHLVTHDVVGCGINFRTNSIFFTRNGNYLGSAFSDVKPGEYFPIIGFRKNGDHARANFGRQLFVFDIDAMMDQERQITLGSVARQTTEKLHPPDDESALIENLISQYLAHEGYIATSRAFQLDLQDRKRQAPSTSDQDLIQDNTDDVHATQRQRIRGAMLDGDLDRALKYTQMYYPQVLQDQRNKGIYFRLRCRKLIEMMRRWSELSAAIRMNGNDAADSKHVDTQMELDDQLHREVSKENESAHGDIEMDISSDTQNAATKESELFDAAISYGQGLREEFESNAQSGFKQELDTVFSLFAYNDARTSDEVRHLVDKSGRSTLAEELNGAILGMLHVLIHQIMLTPS

Organism: NCBI:txid286661